Protein AF-A0A8R1ERE2-F1 (afdb_monomer)

Solvent-accessible surface area (backbone atoms only — not comparable to full-atom values): 23673 Å² total; per-residue (Å²): 131,83,77,74,74,75,79,86,77,89,42,70,68,58,56,46,61,74,75,37,61,70,71,61,37,52,50,53,42,33,71,77,63,66,53,89,66,46,75,43,90,68,44,68,70,17,54,46,45,23,59,81,63,73,50,92,80,85,52,68,50,85,86,76,83,86,57,94,90,49,80,86,85,85,71,40,76,39,78,51,84,84,78,84,74,55,63,92,84,54,55,70,64,60,35,27,52,47,33,50,56,53,52,48,54,51,49,52,22,39,40,56,56,55,28,42,36,38,38,41,30,40,39,57,63,52,77,88,56,48,57,73,73,58,60,75,73,63,59,72,66,37,31,39,78,82,78,15,69,67,43,56,55,50,21,53,50,14,43,76,58,58,16,31,39,38,46,26,34,43,26,28,36,71,95,54,85,55,43,41,36,52,30,34,35,37,32,34,33,82,32,44,74,80,49,73,43,45,30,63,43,70,48,80,55,83,60,45,39,44,61,81,66,31,67,61,40,89,71,72,58,64,54,46,82,48,101,82,46,28,37,19,70,43,43,37,61,28,71,81,35,68,66,58,55,48,47,24,44,75,63,58,28,77,43,71,48,65,29,51,80,87,85,79,77,61,71,63,52,49,61,53,56,78,71,53,68,88,60,65,53,65,54,46,59,72,75,51,74,88,64,95,82,72,51,73,69,81,62,48,78,83,58,59,32,73,74,51,49,58,52,45,62,74,73,40,84,72,42,48,48,65,87,80,50,48,92,73,45,62,79,70,48,53,53,70,75,43,49,49,58,51,48,48,61,74,52,59,96,64,86,63,95,44,72,65,57,46,49,55,52,48,53,54,50,57,75,67,59,54,68,67,58,52,52,53,45,58,58,46,41,61,59,52,51,54,51,33,62,75,48,71,62,43,77,69,88,74,85,125

Mean predicted aligned error: 15.81 Å

Organism: Caenorhabditis japonica (NCBI:txid281687)

pLDDT: mean 81.3, std 18.31, range [29.95, 98.88]

InterPro domains:
  IPR003010 Carbon-nitrogen hydrolase [PF00795] (76-265)
  IPR003010 Carbon-nitrogen hydrolase [PS50263] (75-371)
  IPR036526 Carbon-nitrogen hydrolase superfamily [G3DSA:3.60.110.10] (5-297)
  IPR036526 Carbon-nitrogen hydrolase superfamily [SSF56317] (73-266)
  IPR050345 Aliphatic Amidase/Beta-Ureidopropionase [PTHR43674] (64-276)

Foldseek 3Di:
DPDPDPDPDPDDLVVLPVPDDDPRSLVVCCVPVVHDWAWDDFPVVLVVLCVVLVHDDTGTDDDDDDDPVDDDLDAAEEEDDDDFDDPLPDDLVVRQVRLLVSVLSVLVSSLSRVHAEYEYAAQSSHDPCLLVLDCPPVVVQAAALAPGPVLVSVLVSLQVSLHKYWDFHFHQDVVPVRQTFGKIFIAGSNSHTQDIDTAQDQDCDHSRNVVSRHDHDPPQWDWGQYPSFIETEHEAVSVVPVVSVVVNVVNPHPYYHYRYDDDDPCVVVVLVPVQPPDPDPVVCCVPVPPDDDEAEFLVDVVCVDPVNVVNCVRHGPRYQDCVNAPNQFEDLPLCVVPVVVQLCVQCPPDDDPDPVSVVVSSVVSVVPDDPVSVVVSVVCSVVVVVVCVVVVRHDDDDPD

Nearest PDB structures (foldseek):
  8pt4-assembly1_A  TM=9.568E-01  e=7.245E-36  Homo sapiens
  2vhh-assembly1_C  TM=9.890E-01  e=5.461E-34  Drosophila melanogaster
  6ftq-assembly1_A-2  TM=9.397E-01  e=8.002E-30  Homo sapiens
  5h8i-assembly2_I  TM=8.582E-01  e=1.801E-14  Medicago truncatula
  6mg6-assembly2_C  TM=7.887E-01  e=2.437E-13  Helicobacter pylori G27

Secondary structure (DSSP, 8-state):
-PPP-------HHHHHHTT--HHHHHHHHHHHHSSPPEEPPPPHHHHHHHHHTT-----EE---PPPSSS------EEEE-----S-TTS-HHHHHHHHHHHHHHHHHHHHHTT-SEEEEPTTTTS--GGGS---TTGGGG-B-TTTSHHHHHHHHHHHHHT-EEEEEEEEEEGGGTTEEEEEEEEE-TTS-EEEEEE-SS---BTTB-GGGT----SS----EEETTEEEEE--GGGGG-HHHHHHHHHTT-SEEE------SSHHHHHHHHHSSTTTHHHHHHHHSTTS----B----TTTSSHHHHHHHHHH-TTPBPTTTS-TTS----TIIIIIHHHHHHHHTT---SSHHHHHHHHHHHHHT--HHHHHHHHHHHHHHHHHHHHTTTS------

Structure (mmCIF, N/CA/C/O backbone):
data_AF-A0A8R1ERE2-F1
#
_entry.id   AF-A0A8R1ERE2-F1
#
loop_
_atom_site.group_PDB
_atom_site.id
_atom_site.type_symbol
_atom_site.label_atom_id
_atom_site.label_alt_id
_atom_site.label_comp_id
_atom_site.label_asym_id
_atom_site.label_entity_id
_atom_site.label_seq_id
_atom_site.pdbx_PDB_ins_code
_atom_site.Cartn_x
_atom_site.Cartn_y
_atom_site.Cartn_z
_atom_site.occupancy
_atom_site.B_iso_or_equiv
_atom_site.auth_seq_id
_atom_site.auth_comp_id
_atom_site.auth_asym_id
_atom_site.auth_atom_id
_atom_site.pdbx_PDB_model_num
ATOM 1 N N . MET A 1 1 ? 38.239 15.882 5.493 1.00 33.88 1 MET A N 1
ATOM 2 C CA . MET A 1 1 ? 37.168 16.318 6.412 1.00 33.88 1 MET A CA 1
ATOM 3 C C . MET A 1 1 ? 36.183 15.174 6.519 1.00 33.88 1 MET A C 1
ATOM 5 O O . MET A 1 1 ? 35.637 14.786 5.495 1.00 33.88 1 MET A O 1
ATOM 9 N N . ALA A 1 2 ? 36.058 14.568 7.702 1.00 29.95 2 ALA A N 1
ATOM 10 C CA . ALA A 1 2 ? 35.073 13.521 7.942 1.00 29.95 2 ALA A CA 1
ATOM 11 C C . ALA A 1 2 ? 33.684 14.090 7.636 1.00 29.95 2 ALA A C 1
ATOM 13 O O . ALA A 1 2 ? 33.347 15.169 8.129 1.00 29.95 2 ALA A O 1
ATOM 14 N N . ALA A 1 3 ? 32.924 13.412 6.775 1.00 30.67 3 ALA A N 1
ATOM 15 C CA . ALA A 1 3 ? 31.527 13.747 6.560 1.00 30.67 3 ALA A CA 1
ATOM 16 C C . ALA A 1 3 ? 30.843 13.702 7.928 1.00 30.67 3 ALA A C 1
ATOM 18 O O . ALA A 1 3 ? 30.881 12.673 8.604 1.00 30.67 3 ALA A O 1
ATOM 19 N N . ALA A 1 4 ? 30.298 14.837 8.366 1.00 33.94 4 ALA A N 1
ATOM 20 C CA . ALA A 1 4 ? 29.472 14.872 9.557 1.00 33.94 4 ALA A CA 1
ATOM 21 C C . ALA A 1 4 ? 28.388 13.800 9.394 1.00 33.94 4 ALA A C 1
ATOM 23 O O . ALA A 1 4 ? 27.706 13.768 8.367 1.00 33.94 4 ALA A O 1
ATOM 24 N N . SER A 1 5 ? 28.276 12.906 10.381 1.00 36.66 5 SER A N 1
ATOM 25 C CA . SER A 1 5 ? 27.130 12.006 10.498 1.00 36.66 5 SER A CA 1
ATOM 26 C C . SER A 1 5 ? 25.868 12.840 10.275 1.00 36.66 5 SER A C 1
ATOM 28 O O . SER A 1 5 ? 25.748 13.887 10.922 1.00 36.66 5 SER A O 1
ATOM 30 N N . PRO A 1 6 ? 24.942 12.436 9.387 1.00 46.09 6 PRO A N 1
ATOM 31 C CA . PRO A 1 6 ? 23.643 13.085 9.317 1.00 46.09 6 PRO A CA 1
ATOM 32 C C . PRO A 1 6 ? 23.086 13.142 10.740 1.00 46.09 6 PRO A C 1
ATOM 34 O O . PRO A 1 6 ? 23.168 12.146 11.466 1.00 46.09 6 PRO A O 1
ATOM 37 N N . ALA A 1 7 ? 22.596 14.306 11.169 1.00 49.25 7 ALA A N 1
ATOM 38 C CA . ALA A 1 7 ? 21.895 14.399 12.441 1.00 49.25 7 ALA A CA 1
ATOM 39 C C . ALA A 1 7 ? 20.797 13.328 12.443 1.00 49.25 7 ALA A C 1
ATOM 41 O O . ALA A 1 7 ? 20.024 13.237 11.486 1.00 49.25 7 ALA A O 1
ATOM 42 N N . GLN A 1 8 ? 20.794 12.484 13.472 1.00 55.44 8 GLN A N 1
ATOM 43 C CA . GLN A 1 8 ? 19.826 11.411 13.614 1.00 55.44 8 GLN A CA 1
ATOM 44 C C . GLN A 1 8 ? 18.431 12.046 13.699 1.00 55.44 8 GLN A C 1
ATOM 46 O O . GLN A 1 8 ? 18.105 12.745 14.655 1.00 55.44 8 GLN A O 1
ATOM 51 N N . PHE A 1 9 ? 17.655 11.913 12.626 1.00 65.88 9 PHE A N 1
ATOM 52 C CA . PHE A 1 9 ? 16.303 12.444 12.543 1.00 65.88 9 PHE A CA 1
ATOM 53 C C . PHE A 1 9 ? 15.335 11.338 12.953 1.00 65.88 9 PHE A C 1
ATOM 55 O O . PHE A 1 9 ? 14.961 10.502 12.135 1.00 65.88 9 PHE A O 1
ATOM 62 N N . ASP A 1 10 ? 14.937 11.343 14.225 1.00 69.69 10 ASP A N 1
ATOM 63 C CA . ASP A 1 10 ? 14.065 10.319 14.821 1.00 69.69 10 ASP A CA 1
ATOM 64 C C . ASP A 1 10 ? 12.568 10.505 14.474 1.00 69.69 10 ASP A C 1
ATOM 66 O O . ASP A 1 10 ? 11.705 9.816 15.014 1.00 69.69 10 ASP A O 1
ATOM 70 N N . GLY A 1 11 ? 12.241 11.442 13.575 1.00 71.00 11 GLY A N 1
ATOM 71 C CA . GLY A 1 11 ? 10.888 11.692 13.069 1.00 71.00 11 GLY A CA 1
ATOM 72 C C . GLY A 1 11 ? 10.448 13.155 13.165 1.00 71.00 11 GLY A C 1
ATOM 73 O O . GLY A 1 11 ? 10.964 13.934 13.967 1.00 71.00 11 GLY A O 1
ATOM 74 N N . VAL A 1 12 ? 9.464 13.532 12.338 1.00 79.12 12 VAL A N 1
ATOM 75 C CA . VAL A 1 12 ? 8.925 14.906 12.283 1.00 79.12 12 VAL A CA 1
ATOM 76 C C . VAL A 1 12 ? 8.317 15.301 13.626 1.00 79.12 12 VAL A C 1
ATOM 78 O O . VAL A 1 12 ? 8.651 16.359 14.147 1.00 79.12 12 VAL A O 1
ATOM 81 N N . ASP A 1 13 ? 7.484 14.445 14.222 1.00 79.06 13 ASP A N 1
ATOM 82 C CA . ASP A 1 13 ? 6.825 14.757 15.495 1.00 79.06 13 ASP A CA 1
ATOM 83 C C . ASP A 1 13 ? 7.808 14.913 16.654 1.00 79.06 13 ASP A C 1
ATOM 85 O O . ASP A 1 13 ? 7.650 15.832 17.456 1.00 79.06 13 ASP A O 1
ATOM 89 N N . THR A 1 14 ? 8.846 14.074 16.712 1.00 79.69 14 THR A N 1
ATOM 90 C CA . THR A 1 14 ? 9.925 14.180 17.705 1.00 79.69 14 THR A CA 1
ATOM 91 C C . THR A 1 14 ? 10.679 15.499 17.544 1.00 79.69 14 THR A C 1
ATOM 93 O O . THR A 1 14 ? 10.910 16.208 18.521 1.00 79.69 14 THR A O 1
ATOM 96 N N . ALA A 1 15 ? 11.013 15.876 16.306 1.00 79.19 15 ALA A N 1
ATOM 97 C CA . ALA A 1 15 ? 11.710 17.127 16.022 1.00 79.19 15 ALA A CA 1
ATOM 98 C C . ALA A 1 15 ? 10.859 18.367 16.347 1.00 79.19 15 ALA A C 1
ATOM 100 O O . ALA A 1 15 ? 11.388 19.345 16.875 1.00 79.19 15 ALA A O 1
ATOM 101 N N . LEU A 1 16 ? 9.552 18.325 16.060 1.00 77.31 16 LEU A N 1
ATOM 102 C CA . LEU A 1 16 ? 8.617 19.401 16.395 1.00 77.31 16 LEU A CA 1
ATOM 103 C C . LEU A 1 16 ? 8.459 19.544 17.912 1.00 77.31 16 LEU A C 1
ATOM 105 O O . LEU A 1 16 ? 8.615 20.644 18.432 1.00 77.31 16 LEU A O 1
ATOM 109 N N . ALA A 1 17 ? 8.219 18.441 18.624 1.00 80.00 17 ALA A N 1
ATOM 110 C CA . ALA A 1 17 ? 8.040 18.448 20.077 1.00 80.00 17 ALA A CA 1
ATOM 111 C C . ALA A 1 17 ? 9.313 18.848 20.844 1.00 80.00 17 ALA A C 1
ATOM 113 O O . ALA A 1 17 ? 9.225 19.336 21.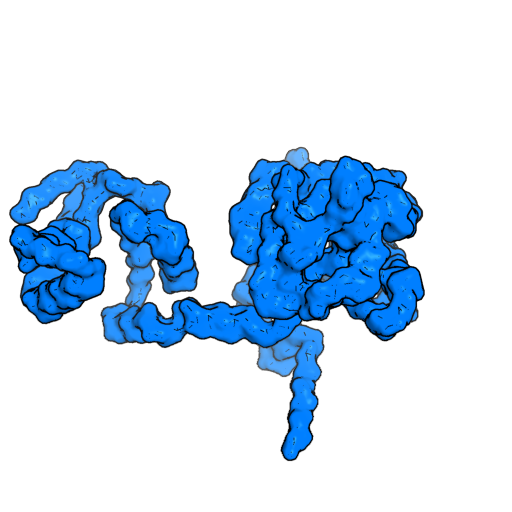962 1.00 80.00 17 ALA A O 1
ATOM 114 N N . ALA A 1 18 ? 10.498 18.677 20.248 1.00 79.50 18 ALA A N 1
ATOM 115 C CA . ALA A 1 18 ? 11.761 19.122 20.836 1.00 79.50 18 ALA A CA 1
ATOM 116 C C . ALA A 1 18 ? 12.021 20.636 20.693 1.00 79.50 18 ALA A C 1
ATOM 118 O O . ALA A 1 18 ? 12.992 21.143 21.260 1.00 79.50 18 ALA A O 1
ATOM 119 N N . LYS A 1 19 ? 11.238 21.349 19.870 1.00 80.25 19 LYS A N 1
ATOM 120 C CA . LYS A 1 19 ? 11.468 22.766 19.530 1.00 80.25 19 LYS A CA 1
ATOM 121 C C . LYS A 1 19 ? 10.275 23.674 19.785 1.00 80.25 19 LYS A C 1
ATOM 123 O O . LYS A 1 19 ? 10.483 24.872 19.937 1.00 80.25 19 LYS A O 1
ATOM 128 N N . LEU A 1 20 ? 9.069 23.120 19.797 1.00 78.62 20 LEU A N 1
ATOM 129 C CA . LEU A 1 20 ? 7.814 23.839 19.962 1.00 78.62 20 LEU A CA 1
ATOM 130 C C . LEU A 1 20 ? 7.046 23.230 21.132 1.00 78.62 20 LEU A C 1
ATOM 132 O O . LEU A 1 20 ? 7.043 22.012 21.306 1.00 78.62 20 LEU A O 1
ATOM 136 N N . GLU A 1 21 ? 6.335 24.064 21.884 1.00 84.69 21 GLU A N 1
ATOM 137 C CA . GLU A 1 21 ? 5.526 23.640 23.027 1.00 84.69 21 GLU A CA 1
ATOM 138 C C . GLU A 1 21 ? 4.183 24.380 23.054 1.00 84.69 21 GLU A C 1
ATOM 140 O O . GLU A 1 21 ? 4.008 25.432 22.431 1.00 84.69 21 GLU A O 1
ATOM 145 N N . GLY A 1 22 ? 3.217 23.818 23.784 1.00 85.50 22 GLY A N 1
ATOM 146 C CA . GLY A 1 22 ? 1.900 24.419 23.993 1.00 85.50 22 GLY A CA 1
ATOM 147 C C . GLY A 1 22 ? 1.189 24.800 22.690 1.00 85.50 22 GLY A C 1
ATOM 148 O O . GLY A 1 22 ? 1.137 24.025 21.737 1.00 85.50 22 GLY A O 1
ATOM 149 N N . VAL A 1 23 ? 0.658 26.026 22.655 1.00 82.50 23 VAL A N 1
ATOM 150 C CA . VAL A 1 23 ? -0.197 26.534 21.567 1.00 82.50 23 VAL A CA 1
ATOM 151 C C . VAL A 1 23 ? 0.505 26.526 20.206 1.00 82.50 23 VAL A C 1
ATOM 153 O O . VAL A 1 23 ? -0.139 26.294 19.186 1.00 82.50 23 VAL A O 1
ATOM 156 N N . GLU A 1 24 ? 1.819 26.760 20.167 1.00 79.38 24 GLU A N 1
ATOM 157 C CA . GLU A 1 24 ? 2.570 26.802 18.909 1.00 79.38 24 GLU A CA 1
ATOM 158 C C . GLU A 1 24 ? 2.706 25.407 18.287 1.00 79.38 24 GLU A C 1
ATOM 160 O O . GLU A 1 24 ? 2.466 25.230 17.090 1.00 79.38 24 GLU A O 1
ATOM 165 N N . LEU A 1 25 ? 3.018 24.397 19.105 1.00 77.44 25 LEU A N 1
ATOM 166 C CA . LEU A 1 25 ? 3.070 23.004 18.659 1.00 77.44 25 LEU A CA 1
ATOM 167 C C . LEU A 1 25 ? 1.696 22.522 18.174 1.00 77.44 25 LEU A C 1
ATOM 169 O O . LEU A 1 25 ? 1.606 21.840 17.149 1.00 77.44 25 LEU A O 1
ATOM 173 N N . ASP A 1 26 ? 0.634 22.893 18.888 1.00 78.69 26 ASP A N 1
ATOM 174 C CA . ASP A 1 26 ? -0.737 22.530 18.532 1.00 78.69 26 ASP A CA 1
ATOM 175 C C . ASP A 1 26 ? -1.162 23.150 17.197 1.00 78.69 26 ASP A C 1
ATOM 177 O O . ASP A 1 26 ? -1.742 22.460 16.354 1.00 78.69 26 ASP A O 1
ATOM 181 N N . GLU A 1 27 ? -0.824 24.419 16.956 1.00 81.06 27 GLU A N 1
ATOM 182 C CA . GLU A 1 27 ? -1.148 25.101 15.702 1.00 81.06 27 GLU A CA 1
ATOM 183 C C . GLU A 1 27 ? -0.360 24.527 14.519 1.00 81.06 27 GLU A C 1
ATOM 185 O O . GLU A 1 27 ? -0.931 24.273 13.455 1.00 81.06 27 GLU A O 1
ATOM 190 N N . VAL A 1 28 ? 0.930 24.224 14.705 1.00 76.88 28 VAL A N 1
ATOM 191 C CA . VAL A 1 28 ? 1.733 23.552 13.672 1.00 76.88 28 VAL A CA 1
ATOM 192 C C . VAL A 1 28 ? 1.156 22.175 13.346 1.00 76.88 28 VAL A C 1
ATOM 194 O O . VAL A 1 28 ? 0.993 21.838 12.172 1.00 76.88 28 VAL A O 1
ATOM 197 N N . ARG A 1 29 ? 0.769 21.390 14.357 1.00 78.00 29 ARG A N 1
ATOM 198 C CA . ARG A 1 29 ? 0.117 20.090 14.146 1.00 78.00 29 ARG A CA 1
ATOM 199 C C . ARG A 1 29 ? -1.235 20.227 13.454 1.00 78.00 29 ARG A C 1
ATOM 201 O O . ARG A 1 29 ? -1.538 19.426 12.572 1.00 78.00 29 ARG A O 1
ATOM 208 N N . ARG A 1 30 ? -2.033 21.243 13.795 1.00 82.56 30 ARG A N 1
ATOM 209 C CA . ARG A 1 30 ? -3.312 21.529 13.129 1.00 82.56 30 ARG A CA 1
ATOM 210 C C . ARG A 1 30 ? -3.112 21.833 11.647 1.00 82.56 30 ARG A C 1
ATOM 212 O O . ARG A 1 30 ? -3.872 21.333 10.825 1.00 82.56 30 ARG A O 1
ATOM 219 N N . VAL A 1 31 ? -2.097 22.618 11.292 1.00 81.12 31 VAL A N 1
ATOM 220 C CA . VAL A 1 31 ? -1.799 22.953 9.891 1.00 81.12 31 VAL A CA 1
ATOM 221 C C . VAL A 1 31 ? -1.251 21.746 9.125 1.00 81.12 31 VAL A C 1
ATOM 223 O O . VAL A 1 31 ? -1.696 21.493 8.008 1.00 81.12 31 VAL A O 1
ATOM 226 N N . LEU A 1 32 ? -0.315 20.989 9.707 1.00 75.56 32 LEU A N 1
ATOM 227 C CA . LEU A 1 32 ? 0.338 19.866 9.021 1.00 75.56 32 LEU A CA 1
ATOM 228 C C . LEU A 1 32 ? -0.548 18.620 8.912 1.00 75.56 32 LEU A C 1
ATOM 230 O O . LEU A 1 32 ? -0.547 17.954 7.880 1.00 75.56 32 LEU A O 1
ATOM 234 N N . TYR A 1 33 ? -1.299 18.299 9.966 1.00 78.94 33 TYR A N 1
ATOM 235 C CA . TYR A 1 33 ? -2.051 17.046 10.080 1.00 78.94 33 TYR A CA 1
ATOM 236 C C . TYR A 1 33 ? -3.574 17.236 10.059 1.00 78.94 33 TYR A C 1
ATOM 238 O O . TYR A 1 33 ? -4.321 16.255 10.027 1.00 78.94 33 TYR A O 1
ATOM 246 N N . GLY A 1 34 ? -4.053 18.482 10.092 1.00 80.69 34 GLY A N 1
ATOM 247 C CA . GLY A 1 34 ? -5.472 18.850 10.088 1.00 80.69 34 GLY A CA 1
ATOM 248 C C . GLY A 1 34 ? -6.130 18.793 11.469 1.00 80.69 34 GLY A C 1
ATOM 249 O O . GLY A 1 34 ? -6.821 19.732 11.867 1.00 80.69 34 GLY A O 1
ATOM 250 N N . ARG A 1 35 ? -5.926 17.701 12.216 1.00 73.81 35 ARG A N 1
ATOM 251 C CA . ARG A 1 35 ? -6.468 17.503 13.571 1.00 73.81 35 ARG A CA 1
ATOM 252 C C . ARG A 1 35 ? -5.536 16.644 14.432 1.00 73.81 35 ARG A C 1
ATOM 254 O O . ARG A 1 35 ? -4.839 15.795 13.880 1.00 73.81 35 ARG A O 1
ATOM 261 N N . PRO A 1 36 ? -5.545 16.804 15.767 1.00 72.88 36 PRO A N 1
ATOM 262 C CA . PRO A 1 36 ? -4.853 15.877 16.653 1.00 72.88 36 PRO A CA 1
ATOM 263 C C . PRO A 1 36 ? -5.495 14.485 16.568 1.00 72.88 36 PRO A C 1
ATOM 265 O O . PRO A 1 36 ? -6.716 14.342 16.679 1.00 72.88 36 PRO A O 1
ATOM 268 N N . TYR A 1 37 ? -4.670 13.457 16.381 1.00 78.81 37 TYR A N 1
ATOM 269 C CA . TYR A 1 37 ? -5.100 12.062 16.444 1.00 78.81 37 TYR A CA 1
ATOM 270 C C . TYR A 1 37 ? -4.914 11.540 17.863 1.00 78.81 37 TYR A C 1
ATOM 272 O O . TYR A 1 37 ? -3.858 11.726 18.467 1.00 78.81 37 TYR A O 1
ATOM 280 N N . LYS A 1 38 ? -5.939 10.883 18.404 1.00 87.25 38 LYS A N 1
ATOM 281 C CA . LYS A 1 38 ? -5.839 10.256 19.724 1.00 87.25 38 LYS A CA 1
ATOM 282 C C . LYS A 1 38 ? -4.980 9.006 19.605 1.00 87.25 38 LYS A C 1
ATOM 284 O O . LYS A 1 38 ? -5.214 8.205 18.700 1.00 87.25 38 LYS A O 1
ATOM 289 N N . SER A 1 39 ? -4.035 8.822 20.518 1.00 90.56 39 SER A N 1
ATOM 290 C CA . SER A 1 39 ? -3.309 7.559 20.631 1.00 90.56 39 SER A CA 1
ATOM 291 C C . SER A 1 39 ? -4.284 6.420 20.923 1.00 90.56 39 SER A C 1
ATOM 293 O O . SER A 1 39 ? -5.242 6.583 21.681 1.00 90.56 39 SER A O 1
ATOM 295 N N . LEU A 1 40 ? -4.049 5.275 20.296 1.00 94.12 40 LEU A N 1
ATOM 296 C CA . LEU A 1 40 ? -4.771 4.043 20.568 1.00 94.12 40 LEU A CA 1
ATOM 297 C C . LEU A 1 40 ? -4.052 3.299 21.693 1.00 94.12 40 LEU A C 1
ATOM 299 O O . LEU A 1 40 ? -2.844 3.097 21.613 1.00 94.12 40 LEU A O 1
ATOM 303 N N . GLU A 1 41 ? -4.792 2.869 22.709 1.00 94.00 41 GLU A N 1
ATOM 304 C CA . GLU A 1 41 ? -4.253 1.975 23.732 1.00 94.00 41 GLU A CA 1
ATOM 305 C C . GLU A 1 41 ? -3.959 0.604 23.111 1.00 94.00 41 GLU A C 1
ATOM 307 O O . GLU A 1 41 ? -4.836 -0.027 22.503 1.00 94.00 41 GLU A O 1
ATOM 312 N N . ILE A 1 42 ? -2.708 0.168 23.232 1.00 95.88 42 ILE A N 1
ATOM 313 C CA . ILE A 1 42 ? -2.224 -1.079 22.650 1.00 95.88 42 ILE A CA 1
ATOM 314 C C . ILE A 1 42 ? -2.182 -2.140 23.756 1.00 95.88 42 ILE A C 1
ATOM 316 O O . ILE A 1 42 ? -1.636 -1.880 24.824 1.00 95.88 42 ILE A O 1
ATOM 320 N N . PRO A 1 43 ? -2.747 -3.343 23.538 1.00 97.38 43 PRO A N 1
ATOM 321 C CA . PRO A 1 43 ? -2.663 -4.418 24.519 1.00 97.38 43 PRO A CA 1
ATOM 322 C C . PRO A 1 43 ? -1.210 -4.758 24.866 1.00 97.38 43 PRO A C 1
ATOM 324 O O . PRO A 1 43 ? -0.387 -4.944 23.969 1.00 97.38 43 PRO A O 1
ATOM 327 N N . THR A 1 44 ? -0.914 -4.954 26.154 1.00 97.19 44 THR A N 1
ATOM 328 C CA . THR A 1 44 ? 0.439 -5.279 26.650 1.00 97.19 44 THR A CA 1
ATOM 329 C C . THR A 1 44 ? 1.037 -6.522 25.984 1.00 97.19 44 THR A C 1
ATOM 331 O O . THR A 1 44 ? 2.249 -6.636 25.826 1.00 97.19 44 THR A O 1
ATOM 334 N N . THR A 1 45 ? 0.196 -7.464 25.550 1.00 97.31 45 THR A N 1
ATOM 335 C CA . THR A 1 45 ? 0.628 -8.634 24.774 1.00 97.31 45 THR A CA 1
ATOM 336 C C . THR A 1 45 ? 1.243 -8.241 23.431 1.00 97.31 45 THR A C 1
ATOM 338 O O . THR A 1 45 ? 2.279 -8.786 23.060 1.00 97.31 45 THR A O 1
ATOM 341 N N . ALA A 1 46 ? 0.650 -7.282 22.719 1.00 97.88 46 ALA A N 1
ATOM 342 C CA . ALA A 1 46 ? 1.166 -6.776 21.452 1.00 97.88 46 ALA A CA 1
ATOM 343 C C . ALA A 1 46 ? 2.417 -5.911 21.653 1.00 97.88 46 ALA A C 1
ATOM 345 O O . ALA A 1 46 ? 3.372 -6.039 20.891 1.00 97.88 46 ALA A O 1
ATOM 346 N N . GLU A 1 47 ? 2.448 -5.091 22.708 1.00 97.44 47 GLU A N 1
ATOM 347 C CA . GLU A 1 47 ? 3.638 -4.310 23.078 1.00 97.44 47 GLU A CA 1
ATOM 348 C C . GLU A 1 47 ? 4.827 -5.219 23.395 1.00 97.44 47 GLU A C 1
ATOM 350 O O . GLU A 1 47 ? 5.945 -4.969 22.940 1.00 97.44 47 GLU A O 1
ATOM 355 N N . LYS A 1 48 ? 4.585 -6.317 24.120 1.00 98.06 48 LYS A N 1
ATOM 356 C CA . LYS A 1 48 ? 5.614 -7.313 24.412 1.00 98.06 48 LYS A CA 1
ATOM 357 C C . LYS A 1 48 ? 6.130 -7.979 23.138 1.00 98.06 48 LYS A C 1
ATOM 359 O O . LYS A 1 48 ? 7.338 -8.051 22.963 1.00 98.06 48 LYS A O 1
ATOM 364 N N . LEU A 1 49 ? 5.246 -8.404 22.230 1.00 98.19 49 LEU A N 1
ATOM 365 C CA . LEU A 1 49 ? 5.654 -8.975 20.938 1.00 98.19 49 LEU A CA 1
ATOM 366 C C . LEU A 1 49 ? 6.501 -7.994 20.115 1.00 98.19 49 LEU A C 1
ATOM 368 O O . LEU A 1 49 ? 7.478 -8.403 19.494 1.00 98.19 49 LEU A O 1
ATOM 372 N N . ALA A 1 50 ? 6.147 -6.708 20.128 1.00 97.75 50 ALA A N 1
ATOM 373 C CA . ALA A 1 50 ? 6.913 -5.665 19.454 1.00 97.75 50 ALA A CA 1
ATOM 374 C C . ALA A 1 50 ? 8.286 -5.427 20.100 1.00 97.75 50 ALA A C 1
ATOM 376 O O . ALA A 1 50 ? 9.286 -5.306 19.393 1.00 97.75 50 ALA A O 1
ATOM 377 N N . THR A 1 51 ? 8.343 -5.431 21.434 1.00 97.50 51 THR A N 1
ATOM 378 C CA . THR A 1 51 ? 9.586 -5.287 22.208 1.00 97.50 51 THR A CA 1
ATOM 379 C C . THR A 1 51 ? 10.522 -6.472 21.980 1.00 97.50 51 THR A C 1
ATOM 381 O O . THR A 1 51 ? 11.667 -6.279 21.581 1.00 97.50 51 THR A O 1
ATOM 384 N N . ASP A 1 52 ? 10.024 -7.697 22.164 1.00 97.44 52 ASP A N 1
ATOM 385 C CA . ASP A 1 52 ? 10.780 -8.938 21.953 1.00 97.44 52 ASP A CA 1
ATOM 386 C C . ASP A 1 52 ? 11.216 -9.073 20.483 1.00 97.44 52 ASP A C 1
ATOM 388 O O . ASP A 1 52 ? 12.276 -9.616 20.171 1.00 97.44 52 ASP A O 1
ATOM 392 N N . GLY A 1 53 ? 10.393 -8.554 19.570 1.00 95.31 53 GLY A N 1
ATOM 393 C CA . GLY A 1 53 ? 10.656 -8.508 18.143 1.00 95.31 53 GLY A CA 1
ATOM 394 C C . GLY A 1 53 ? 11.539 -7.346 17.688 1.00 95.31 53 GLY A C 1
ATOM 395 O O . GLY A 1 53 ? 11.864 -7.308 16.507 1.00 95.31 53 GLY A O 1
ATOM 396 N N . ASP A 1 54 ? 11.946 -6.414 18.551 1.00 96.31 54 ASP A N 1
ATOM 397 C CA . ASP A 1 54 ? 12.729 -5.221 18.188 1.00 96.31 54 ASP A CA 1
ATOM 398 C C . ASP A 1 54 ? 12.105 -4.420 17.024 1.00 96.31 54 ASP A C 1
ATOM 400 O O . ASP A 1 54 ? 12.714 -4.206 15.971 1.00 96.31 54 ASP A O 1
ATOM 404 N N . PHE A 1 55 ? 10.830 -4.045 17.145 1.00 96.25 55 PHE A N 1
ATOM 405 C CA . PHE A 1 55 ? 10.183 -3.116 16.214 1.00 96.25 55 PHE A CA 1
ATOM 406 C C . PHE A 1 55 ? 9.211 -2.168 16.910 1.00 96.25 55 PHE A C 1
ATOM 408 O O . PHE A 1 55 ? 8.634 -2.471 17.949 1.00 96.25 55 PHE A O 1
ATOM 415 N N . GLN A 1 56 ? 9.005 -1.001 16.300 1.00 95.31 56 GLN A N 1
ATOM 416 C CA . GLN A 1 56 ? 8.051 -0.016 16.792 1.00 95.31 56 GLN A CA 1
ATOM 417 C C . GLN A 1 56 ? 6.611 -0.472 16.528 1.00 95.31 56 GLN A C 1
ATOM 419 O O . GLN A 1 56 ? 6.277 -0.904 15.423 1.00 95.31 56 GLN A O 1
ATOM 424 N N . LEU A 1 57 ? 5.748 -0.296 17.528 1.00 96.56 57 LEU A N 1
ATOM 425 C CA . LEU A 1 57 ? 4.307 -0.466 17.414 1.00 96.56 57 LEU A CA 1
ATOM 426 C C . LEU A 1 57 ? 3.622 0.798 17.940 1.00 96.56 57 LEU A C 1
ATOM 428 O O . LEU A 1 57 ? 3.764 1.157 19.104 1.00 96.56 57 LEU A O 1
ATOM 432 N N . VAL A 1 58 ? 2.907 1.492 17.057 1.00 94.25 58 VAL A N 1
ATOM 433 C CA . VAL A 1 58 ? 2.173 2.726 17.366 1.00 94.25 58 VAL A CA 1
ATOM 434 C C . VAL A 1 58 ? 0.763 2.632 16.805 1.00 94.25 58 VAL A C 1
ATOM 436 O O . VAL A 1 58 ? 0.538 2.019 15.762 1.00 94.25 58 VAL A O 1
ATOM 439 N N . GLY A 1 59 ? -0.195 3.237 17.500 1.00 95.00 59 GLY A N 1
ATOM 440 C CA . GLY A 1 59 ? -1.601 3.174 17.134 1.00 95.00 59 GLY A CA 1
ATOM 441 C C . GLY A 1 59 ? -2.286 4.516 17.332 1.00 95.00 59 GLY A C 1
ATOM 442 O O . GLY A 1 59 ? -2.018 5.230 18.298 1.00 95.00 59 GLY A O 1
ATOM 443 N N . TYR A 1 60 ? -3.204 4.834 16.425 1.00 93.81 60 TYR A N 1
ATOM 444 C CA . TYR A 1 60 ? -3.976 6.071 16.440 1.00 93.81 60 TYR A CA 1
ATOM 445 C C . TYR A 1 60 ? -5.446 5.781 16.146 1.00 93.81 60 TYR A C 1
ATOM 447 O O . TYR A 1 60 ? -5.775 4.835 15.429 1.00 93.81 60 TYR A O 1
ATOM 455 N N . HIS A 1 61 ? -6.330 6.615 16.685 1.00 92.06 61 HIS A N 1
ATOM 456 C CA . HIS A 1 61 ? -7.764 6.539 16.456 1.00 92.06 61 HIS A CA 1
ATOM 457 C C . HIS A 1 61 ? -8.238 7.644 15.510 1.00 92.06 61 HIS A C 1
ATOM 459 O O . HIS A 1 61 ? -7.906 8.822 15.673 1.00 92.06 61 HIS A O 1
ATOM 465 N N . VAL A 1 62 ? -9.059 7.255 14.535 1.00 90.12 62 VAL A N 1
ATOM 466 C CA . VAL A 1 62 ? -9.699 8.157 13.577 1.00 90.12 62 VAL A CA 1
ATOM 467 C C . VAL A 1 62 ? -11.203 8.105 13.830 1.00 90.12 62 VAL A C 1
ATOM 469 O O . VAL A 1 62 ? -11.873 7.147 13.460 1.00 90.12 62 VAL A O 1
ATOM 472 N N . ASP A 1 63 ? -11.723 9.144 14.482 1.00 90.00 63 ASP A N 1
ATOM 473 C CA . ASP A 1 63 ? -13.140 9.248 14.838 1.00 90.00 63 ASP A CA 1
ATOM 474 C C . ASP A 1 63 ? -13.998 9.786 13.677 1.00 90.00 63 ASP A C 1
ATOM 476 O O . ASP A 1 63 ? -13.560 10.645 12.892 1.00 90.00 63 ASP A O 1
ATOM 480 N N . ALA A 1 64 ? -15.256 9.337 13.652 1.00 91.31 64 ALA A N 1
ATOM 481 C CA . ALA A 1 64 ? -16.356 9.874 12.853 1.00 91.31 64 ALA A CA 1
ATOM 482 C C . ALA A 1 64 ? -17.516 10.315 13.767 1.00 91.31 64 ALA A C 1
ATOM 484 O O . ALA A 1 64 ? -17.605 9.900 14.925 1.00 91.31 64 ALA A O 1
ATOM 485 N N . GLN A 1 65 ? -18.409 11.171 13.260 1.00 93.88 65 GLN A N 1
ATOM 486 C CA . GLN A 1 65 ? -19.610 11.557 14.006 1.00 93.88 65 GLN A CA 1
ATOM 487 C C . GLN A 1 65 ? -20.554 10.360 14.173 1.00 93.88 65 GLN A C 1
ATOM 489 O O . GLN A 1 65 ? -20.641 9.496 13.302 1.00 93.88 65 GLN A O 1
ATOM 494 N N . LYS A 1 66 ? -21.270 10.311 15.301 1.00 96.31 66 LYS A N 1
ATOM 495 C CA . LYS A 1 66 ? -22.274 9.270 15.545 1.00 96.31 66 LYS A CA 1
ATOM 496 C C . LYS A 1 66 ? -23.456 9.472 14.604 1.00 96.31 66 LYS A C 1
ATOM 498 O O . LYS A 1 66 ? -24.059 10.543 14.597 1.00 96.31 66 LYS A O 1
ATOM 503 N N . GLU A 1 67 ? -23.811 8.432 13.864 1.00 97.31 67 GLU A N 1
ATOM 504 C CA . GLU A 1 67 ? -25.029 8.415 13.062 1.00 97.31 67 GLU A CA 1
ATOM 505 C C . GLU A 1 67 ? -26.212 7.888 13.881 1.00 97.31 67 GLU A C 1
ATOM 507 O O . GLU A 1 67 ? -26.057 7.054 14.771 1.00 97.31 67 GLU A O 1
ATOM 512 N N . GLN A 1 68 ? -27.415 8.370 13.569 1.00 97.69 68 GLN A N 1
ATOM 513 C CA . GLN A 1 68 ? -28.651 7.900 14.205 1.00 97.69 68 GLN A CA 1
ATOM 514 C C . GLN A 1 68 ? -29.162 6.592 13.590 1.00 97.69 68 GLN A C 1
ATOM 516 O O . GLN A 1 68 ? -29.838 5.816 14.257 1.00 97.69 68 GLN A O 1
ATOM 521 N N . THR A 1 69 ? -28.856 6.355 12.312 1.00 97.69 69 THR A N 1
ATOM 522 C CA . THR A 1 69 ? -29.403 5.238 11.528 1.00 97.69 69 THR A CA 1
ATOM 523 C C . THR A 1 69 ? -28.387 4.135 11.249 1.00 97.69 69 THR A C 1
ATOM 525 O O . THR A 1 69 ? -28.767 3.081 10.743 1.00 97.69 69 THR A O 1
ATOM 528 N N . ARG A 1 70 ? -27.105 4.344 11.573 1.00 96.31 70 ARG A N 1
ATOM 529 C CA . ARG A 1 70 ? -26.039 3.355 11.378 1.00 96.31 70 ARG A CA 1
ATOM 530 C C . ARG A 1 70 ? -25.206 3.201 12.638 1.00 96.31 70 ARG A C 1
ATOM 532 O O . ARG A 1 70 ? -24.806 4.180 13.263 1.00 96.31 70 ARG A O 1
ATOM 539 N N . ALA A 1 71 ? -24.919 1.951 12.983 1.00 96.00 71 ALA A N 1
ATOM 540 C CA . ALA A 1 71 ? -23.927 1.635 13.999 1.00 96.00 71 ALA A CA 1
ATOM 541 C C . ALA A 1 71 ? -22.514 2.008 13.502 1.00 96.00 71 ALA A C 1
ATOM 543 O O . ALA A 1 71 ? -22.259 1.961 12.293 1.00 96.00 71 ALA A O 1
ATOM 544 N N . PRO A 1 72 ? -21.576 2.348 14.404 1.00 96.12 72 PRO A N 1
ATOM 545 C CA . PRO A 1 72 ? -20.193 2.594 14.020 1.00 96.12 72 PRO A CA 1
ATOM 546 C C . PRO A 1 72 ? -19.571 1.326 13.425 1.00 96.12 72 PRO A C 1
ATOM 548 O O . PRO A 1 72 ? -19.588 0.261 14.042 1.00 96.12 72 PRO A O 1
ATOM 551 N N . ARG A 1 73 ? -18.978 1.450 12.236 1.00 95.81 73 ARG A N 1
ATOM 552 C CA . ARG A 1 73 ? -18.220 0.371 11.595 1.00 95.81 73 ARG A CA 1
ATOM 553 C C . ARG A 1 73 ? -16.734 0.539 11.900 1.00 95.81 73 ARG A C 1
ATOM 555 O O . ARG A 1 73 ? -15.998 1.136 11.121 1.00 95.81 73 ARG A O 1
ATOM 562 N N . LEU A 1 74 ? -16.320 0.064 13.071 1.00 95.94 74 LEU A N 1
ATOM 563 C CA . LEU A 1 74 ? -14.934 0.163 13.528 1.00 95.94 74 LEU A CA 1
ATOM 564 C C . LEU A 1 74 ? -14.061 -0.875 12.820 1.00 95.94 74 LEU A C 1
ATOM 566 O O . LEU A 1 74 ? -14.397 -2.057 12.791 1.00 95.94 74 LEU A O 1
ATOM 570 N N . VAL A 1 75 ? -12.939 -0.422 12.267 1.00 97.62 75 VAL A N 1
ATOM 571 C CA . VAL A 1 75 ? -11.961 -1.265 11.573 1.00 97.62 75 VAL A CA 1
ATOM 572 C C . VAL A 1 75 ? -10.571 -0.838 12.018 1.00 97.62 75 VAL A C 1
ATOM 574 O O . VAL A 1 75 ? -10.237 0.345 11.958 1.00 97.62 75 VAL A O 1
ATOM 577 N N . ARG A 1 76 ? -9.752 -1.793 12.458 1.00 98.19 76 ARG A N 1
ATOM 578 C CA . ARG A 1 76 ? -8.336 -1.566 12.754 1.00 98.19 76 ARG A CA 1
ATOM 579 C C . ARG A 1 76 ? -7.497 -1.973 11.552 1.00 98.19 76 ARG A C 1
ATOM 581 O O . ARG A 1 76 ? -7.545 -3.119 11.107 1.00 98.19 76 ARG A O 1
ATOM 588 N N . VAL A 1 77 ? -6.723 -1.027 11.036 1.00 98.31 77 VAL A N 1
ATOM 589 C CA . VAL A 1 77 ? -5.806 -1.238 9.914 1.00 98.31 77 VAL A CA 1
ATOM 590 C C . VAL A 1 77 ? -4.378 -1.152 10.432 1.00 98.31 77 VAL A C 1
ATOM 592 O O . VAL A 1 77 ? -4.044 -0.196 11.127 1.00 98.31 77 VAL A O 1
ATOM 595 N N . ALA A 1 78 ? -3.540 -2.125 10.085 1.00 98.56 78 ALA A N 1
ATOM 596 C CA . ALA A 1 78 ? -2.107 -2.076 10.344 1.00 98.56 78 ALA A CA 1
ATOM 597 C C . ALA A 1 78 ? -1.333 -1.910 9.031 1.00 98.56 78 ALA A C 1
ATOM 599 O O . ALA A 1 78 ? -1.650 -2.542 8.023 1.00 98.56 78 ALA A O 1
ATOM 600 N N . ALA A 1 79 ? -0.302 -1.072 9.056 1.00 98.38 79 ALA A N 1
ATOM 601 C CA . ALA A 1 79 ? 0.671 -0.941 7.980 1.00 98.38 79 ALA A CA 1
ATOM 602 C C . ALA A 1 79 ? 2.028 -1.421 8.499 1.00 98.38 79 ALA A C 1
ATOM 604 O O . ALA A 1 79 ? 2.472 -0.974 9.556 1.00 98.38 79 ALA A O 1
ATOM 605 N N . ILE A 1 80 ? 2.665 -2.341 7.777 1.00 98.50 80 ILE A N 1
ATOM 606 C CA . ILE A 1 80 ? 3.956 -2.916 8.163 1.00 98.50 80 ILE A CA 1
ATOM 607 C C . ILE A 1 80 ? 5.041 -2.392 7.227 1.00 98.50 80 ILE A C 1
ATOM 609 O O . ILE A 1 80 ? 4.924 -2.495 6.005 1.00 98.50 80 ILE A O 1
ATOM 613 N N . GLN A 1 81 ? 6.109 -1.870 7.829 1.00 96.75 81 GLN A N 1
ATOM 614 C CA . GLN A 1 81 ? 7.336 -1.464 7.151 1.00 96.75 81 GLN A CA 1
ATOM 615 C C . GLN A 1 81 ? 8.538 -2.183 7.772 1.00 96.75 81 GLN A C 1
ATOM 617 O O . GLN A 1 81 ? 8.631 -2.317 8.995 1.00 96.75 81 GLN A O 1
ATOM 622 N N . ASN A 1 82 ? 9.474 -2.637 6.944 1.00 96.38 82 ASN A N 1
ATOM 623 C CA . ASN A 1 82 ? 10.679 -3.328 7.388 1.00 96.38 82 ASN A CA 1
ATOM 624 C C . ASN A 1 82 ? 11.847 -3.136 6.409 1.00 96.38 82 ASN A C 1
ATOM 626 O O . ASN A 1 82 ? 11.685 -2.745 5.253 1.00 96.38 82 ASN A O 1
ATOM 630 N N . ARG A 1 83 ? 13.052 -3.454 6.887 1.00 94.62 83 ARG A N 1
ATOM 631 C CA . ARG A 1 83 ? 14.252 -3.609 6.050 1.00 94.62 83 ARG A CA 1
ATOM 632 C C . ARG A 1 83 ? 14.410 -5.061 5.596 1.00 94.62 83 ARG A C 1
ATOM 634 O O . ARG A 1 83 ? 13.757 -5.947 6.136 1.00 94.62 83 ARG A O 1
ATOM 641 N N . ILE A 1 84 ? 15.311 -5.322 4.654 1.00 94.62 84 ILE A N 1
ATOM 642 C CA . ILE A 1 84 ? 15.751 -6.695 4.367 1.00 94.62 84 ILE A CA 1
ATOM 643 C C . ILE A 1 84 ? 16.591 -7.251 5.529 1.00 94.62 84 ILE A C 1
ATOM 645 O O . ILE A 1 84 ? 17.224 -6.492 6.266 1.00 94.62 84 ILE A O 1
ATOM 649 N N . HIS A 1 85 ? 16.588 -8.575 5.696 1.00 94.06 85 HIS A N 1
ATOM 650 C CA . HIS A 1 85 ? 17.170 -9.250 6.868 1.00 94.06 85 HIS A CA 1
ATOM 651 C C . HIS A 1 85 ? 18.346 -10.180 6.551 1.00 94.06 85 HIS A C 1
ATOM 653 O O . HIS A 1 85 ? 18.904 -10.793 7.459 1.00 94.06 85 HIS A O 1
ATOM 659 N N . ARG A 1 86 ? 18.745 -10.256 5.281 1.00 96.81 86 ARG A N 1
ATOM 660 C CA . ARG A 1 86 ? 19.919 -10.987 4.796 1.00 96.81 86 ARG A CA 1
ATOM 661 C C . ARG A 1 86 ? 20.669 -10.146 3.757 1.00 96.81 86 ARG A C 1
ATOM 663 O O . ARG A 1 86 ? 20.045 -9.268 3.152 1.00 96.81 86 ARG A O 1
ATOM 670 N N . PRO A 1 87 ? 21.983 -10.367 3.565 1.00 96.62 87 PRO A N 1
ATOM 671 C CA . PRO A 1 87 ? 22.723 -9.791 2.449 1.00 96.62 87 PRO A CA 1
ATOM 672 C C . PRO A 1 87 ? 22.061 -10.114 1.109 1.00 96.62 87 PRO A C 1
ATOM 674 O O . PRO A 1 87 ? 21.534 -11.204 0.906 1.00 96.62 87 PRO A O 1
ATOM 677 N N . THR A 1 88 ? 22.154 -9.183 0.162 1.00 95.75 88 THR A N 1
ATOM 678 C CA . THR A 1 88 ? 21.613 -9.355 -1.196 1.00 95.75 88 THR A CA 1
ATOM 679 C C . THR A 1 88 ? 22.340 -10.438 -2.005 1.00 95.75 88 THR A C 1
ATOM 681 O O . THR A 1 88 ? 21.888 -10.783 -3.092 1.00 95.75 88 THR A O 1
ATOM 684 N N . THR A 1 89 ? 23.457 -10.957 -1.485 1.00 95.00 89 THR A N 1
ATOM 685 C CA . THR A 1 89 ? 24.270 -12.044 -2.049 1.00 95.00 89 THR A CA 1
ATOM 686 C C . THR A 1 89 ? 23.855 -13.442 -1.583 1.00 95.00 89 THR A C 1
ATOM 688 O O . THR A 1 89 ? 24.340 -14.415 -2.153 1.00 95.00 89 THR A O 1
ATOM 691 N N . ASP A 1 90 ? 23.012 -13.557 -0.550 1.00 97.56 90 ASP A N 1
ATOM 692 C CA . ASP A 1 90 ? 22.482 -14.852 -0.092 1.00 97.56 90 ASP A CA 1
ATOM 693 C C . ASP A 1 90 ? 21.505 -15.423 -1.137 1.00 97.56 90 ASP A C 1
ATOM 695 O O . ASP A 1 90 ? 21.060 -14.710 -2.044 1.00 97.56 90 ASP A O 1
ATOM 699 N N . SER A 1 91 ? 21.125 -16.698 -1.029 1.00 97.94 91 SER A N 1
ATOM 700 C CA . SER A 1 91 ? 20.157 -17.267 -1.975 1.00 97.94 91 SER A CA 1
ATOM 701 C C . SER A 1 91 ? 18.784 -16.585 -1.872 1.00 97.94 91 SER A C 1
ATOM 703 O O . SER A 1 91 ? 18.377 -16.111 -0.809 1.00 97.94 91 SER A O 1
ATOM 705 N N . VAL A 1 92 ? 18.030 -16.567 -2.977 1.00 97.38 92 VAL A N 1
ATOM 706 C CA . VAL A 1 92 ? 16.670 -15.992 -3.032 1.00 97.38 92 VAL A CA 1
ATOM 707 C C . VAL A 1 92 ? 15.762 -16.570 -1.943 1.00 97.38 92 VAL A C 1
ATOM 709 O O . VAL A 1 92 ? 15.022 -15.835 -1.289 1.00 97.38 92 VAL A O 1
ATOM 712 N N . VAL A 1 93 ? 15.861 -17.881 -1.708 1.00 98.06 93 VAL A N 1
ATOM 713 C CA . VAL A 1 93 ? 15.076 -18.597 -0.695 1.00 98.06 93 VAL A CA 1
ATOM 714 C C . VAL A 1 93 ? 15.435 -18.132 0.715 1.00 98.06 93 VAL A C 1
ATOM 716 O O . VAL A 1 93 ? 14.541 -17.773 1.474 1.00 98.06 93 VAL A O 1
ATOM 719 N N . GLU A 1 94 ? 16.723 -18.066 1.058 1.00 98.25 94 GLU A N 1
ATOM 720 C CA . GLU A 1 94 ? 17.164 -17.614 2.386 1.00 98.25 94 GLU A CA 1
ATOM 721 C C . GLU A 1 94 ? 16.775 -16.157 2.655 1.00 98.25 94 GLU A C 1
ATOM 723 O O . GLU A 1 94 ? 16.349 -15.821 3.764 1.00 98.25 94 GLU A O 1
ATOM 728 N N . GLN A 1 95 ? 16.885 -15.291 1.641 1.00 98.50 95 GLN A N 1
ATOM 729 C CA . GLN A 1 95 ? 16.462 -13.896 1.742 1.00 98.50 95 GLN A CA 1
ATOM 730 C C . GLN A 1 95 ? 14.952 -13.790 1.992 1.00 98.50 95 GLN A C 1
ATOM 732 O O . GLN A 1 95 ? 14.538 -13.127 2.947 1.00 98.50 95 GLN A O 1
ATOM 737 N N . ARG A 1 96 ? 14.130 -14.465 1.177 1.00 98.25 96 ARG A N 1
ATOM 738 C CA . ARG A 1 96 ? 12.667 -14.468 1.318 1.00 98.25 96 ARG A CA 1
ATOM 739 C C . ARG A 1 96 ? 12.237 -15.017 2.675 1.00 98.25 96 ARG A C 1
ATOM 741 O O . ARG A 1 96 ? 11.438 -14.380 3.358 1.00 98.25 96 ARG A O 1
ATOM 748 N N . ASP A 1 97 ? 12.767 -16.167 3.079 1.00 98.50 97 ASP A N 1
ATOM 749 C CA . ASP A 1 97 ? 12.344 -16.856 4.300 1.00 98.50 97 ASP A CA 1
ATOM 750 C C . ASP A 1 97 ? 12.709 -16.043 5.556 1.00 98.50 97 ASP A C 1
ATOM 752 O O . ASP A 1 97 ? 11.920 -15.962 6.501 1.00 98.50 97 ASP A O 1
ATOM 756 N N . ALA A 1 98 ? 13.850 -15.342 5.548 1.00 98.50 98 ALA A N 1
ATOM 757 C CA . ALA A 1 98 ? 14.211 -14.413 6.620 1.00 98.50 98 ALA A CA 1
ATOM 758 C C . ALA A 1 98 ? 13.236 -13.225 6.723 1.00 98.50 98 ALA A C 1
ATOM 760 O O . ALA A 1 98 ? 12.885 -12.792 7.825 1.00 98.50 98 ALA A O 1
ATOM 761 N N . ILE A 1 99 ? 12.771 -12.700 5.586 1.00 98.50 99 ILE A N 1
ATOM 762 C CA . ILE A 1 99 ? 11.754 -11.643 5.555 1.00 98.50 99 ILE A CA 1
ATOM 763 C C . ILE A 1 99 ? 10.397 -12.198 6.019 1.00 98.50 99 ILE A C 1
ATOM 765 O O . ILE A 1 99 ? 9.738 -11.552 6.833 1.00 98.50 99 ILE A O 1
ATOM 769 N N . HIS A 1 100 ? 9.988 -13.395 5.577 1.00 98.69 100 HIS A N 1
ATOM 770 C CA . HIS A 1 100 ? 8.759 -14.059 6.042 1.00 98.69 100 HIS A CA 1
ATOM 771 C C . HIS A 1 100 ? 8.753 -14.213 7.562 1.00 98.69 100 HIS A C 1
ATOM 773 O O . HIS A 1 100 ? 7.769 -13.850 8.200 1.00 98.69 100 HIS A O 1
ATOM 779 N N . GLN A 1 101 ? 9.857 -14.676 8.157 1.00 98.31 101 GLN A N 1
ATOM 780 C CA . GLN A 1 101 ? 9.975 -14.805 9.610 1.00 98.31 101 GLN A CA 1
ATOM 781 C C . GLN A 1 101 ? 9.793 -13.454 10.313 1.00 98.31 101 GLN A C 1
ATOM 783 O O . GLN A 1 101 ? 9.027 -13.353 11.274 1.00 98.31 101 GLN A O 1
ATOM 788 N N . ARG A 1 102 ? 10.458 -12.400 9.819 1.00 98.19 102 ARG A N 1
ATOM 789 C CA . ARG A 1 102 ? 10.331 -11.057 10.395 1.00 98.19 102 ARG A CA 1
ATOM 790 C C . ARG A 1 102 ? 8.902 -10.534 10.309 1.00 98.19 102 ARG A C 1
ATOM 792 O O . ARG A 1 102 ? 8.334 -10.111 11.314 1.00 98.19 102 ARG A O 1
ATOM 799 N N . VAL A 1 103 ? 8.357 -10.498 9.099 1.00 98.56 103 VAL A N 1
ATOM 800 C CA . VAL A 1 103 ? 7.048 -9.901 8.829 1.00 98.56 103 VAL A CA 1
ATOM 801 C C . VAL A 1 103 ? 5.947 -10.730 9.482 1.00 98.56 103 VAL A C 1
ATOM 803 O O . VAL A 1 103 ? 4.986 -10.159 9.981 1.00 98.56 103 VAL A O 1
ATOM 806 N N . GLY A 1 104 ? 6.121 -12.050 9.588 1.00 98.69 104 GLY A N 1
ATOM 807 C CA . GLY A 1 104 ? 5.260 -12.925 10.378 1.00 98.69 104 GLY A CA 1
ATOM 808 C C . GLY A 1 104 ? 5.142 -12.471 11.831 1.00 98.69 104 GLY A C 1
ATOM 809 O O . GLY A 1 104 ? 4.029 -12.278 12.309 1.00 98.69 104 GLY A O 1
ATOM 810 N N . ALA A 1 105 ? 6.263 -12.201 12.508 1.00 98.56 105 ALA A N 1
ATOM 811 C CA . ALA A 1 105 ? 6.246 -11.693 13.884 1.00 98.56 105 ALA A CA 1
ATOM 812 C C . ALA A 1 105 ? 5.548 -10.321 14.003 1.00 98.56 105 ALA A C 1
ATOM 814 O O . ALA A 1 105 ? 4.795 -10.079 14.947 1.00 98.56 105 ALA A O 1
ATOM 815 N N . MET A 1 106 ? 5.738 -9.433 13.020 1.00 98.81 106 MET A N 1
ATOM 816 C CA . MET A 1 106 ? 5.043 -8.138 12.968 1.00 98.81 106 MET A CA 1
ATOM 817 C C . MET A 1 106 ? 3.532 -8.294 12.741 1.00 98.81 106 MET A C 1
ATOM 819 O O . MET A 1 106 ? 2.742 -7.584 13.360 1.00 98.81 106 MET A O 1
ATOM 823 N N . ILE A 1 107 ? 3.119 -9.241 11.892 1.00 98.81 107 ILE A N 1
ATOM 824 C CA . ILE A 1 107 ? 1.710 -9.596 11.673 1.00 98.81 107 ILE A CA 1
ATOM 825 C C . ILE A 1 107 ? 1.092 -10.135 12.966 1.00 98.81 107 ILE A C 1
ATOM 827 O O . ILE A 1 107 ? -0.016 -9.732 13.312 1.00 98.81 107 ILE A O 1
ATOM 831 N N . GLU A 1 108 ? 1.799 -10.995 13.703 1.00 98.62 108 GLU A N 1
ATOM 832 C CA . GLU A 1 108 ? 1.322 -11.520 14.986 1.00 98.62 108 GLU A CA 1
ATOM 833 C C . GLU A 1 108 ? 1.124 -10.405 16.021 1.00 98.62 108 GLU A C 1
ATOM 835 O O . GLU A 1 108 ? 0.086 -10.365 16.685 1.00 98.62 108 GLU A O 1
ATOM 840 N N . ALA A 1 109 ? 2.058 -9.453 16.114 1.00 98.69 109 ALA A N 1
ATOM 841 C CA . ALA A 1 109 ? 1.911 -8.288 16.986 1.00 98.69 109 ALA A CA 1
ATOM 842 C C . ALA A 1 109 ? 0.740 -7.385 16.560 1.00 98.69 109 ALA A C 1
ATOM 844 O O . ALA A 1 109 ? -0.054 -6.962 17.401 1.00 98.69 109 ALA A O 1
ATOM 845 N N . ALA A 1 110 ? 0.578 -7.129 15.259 1.00 98.62 110 ALA A N 1
ATOM 846 C CA . ALA A 1 110 ? -0.541 -6.348 14.733 1.00 98.62 110 ALA A CA 1
ATOM 847 C C . ALA A 1 110 ? -1.896 -7.028 15.001 1.00 98.62 110 ALA A C 1
ATOM 849 O O . ALA A 1 110 ? -2.855 -6.368 15.408 1.00 98.62 110 ALA A O 1
ATOM 850 N N . ALA A 1 111 ? -1.974 -8.349 14.831 1.00 98.44 111 ALA A N 1
ATOM 851 C CA . ALA A 1 111 ? -3.155 -9.137 15.164 1.00 98.44 111 ALA A CA 1
ATOM 852 C C . ALA A 1 111 ? -3.450 -9.110 16.672 1.00 98.44 111 ALA A C 1
ATOM 854 O O . ALA A 1 111 ? -4.599 -8.917 17.065 1.00 98.44 111 ALA A O 1
ATOM 855 N N . ALA A 1 112 ? -2.426 -9.217 17.527 1.00 98.31 112 ALA A N 1
ATOM 856 C CA . ALA A 1 112 ? -2.569 -9.061 18.976 1.00 98.31 112 ALA A CA 1
ATOM 857 C C . ALA A 1 112 ? -3.035 -7.645 19.371 1.00 98.31 112 ALA A C 1
ATOM 859 O O . ALA A 1 112 ? -3.760 -7.485 20.351 1.00 98.31 112 ALA A O 1
ATOM 860 N N . ALA A 1 113 ? -2.689 -6.626 18.577 1.00 98.19 113 ALA A N 1
ATOM 861 C CA . ALA A 1 113 ? -3.218 -5.268 18.697 1.00 98.19 113 ALA A CA 1
ATOM 862 C C . ALA A 1 113 ? -4.635 -5.106 18.101 1.00 98.19 113 ALA A C 1
ATOM 864 O O . ALA A 1 113 ? -5.180 -4.000 18.074 1.00 98.19 113 ALA A O 1
ATOM 865 N N . GLY A 1 114 ? -5.261 -6.190 17.639 1.00 98.06 114 GLY A N 1
ATOM 866 C CA . GLY A 1 114 ? -6.629 -6.220 17.127 1.00 98.06 114 GLY A CA 1
ATOM 867 C C . GLY A 1 114 ? -6.784 -5.766 15.676 1.00 98.06 114 GLY A C 1
ATOM 868 O O . GLY A 1 114 ? -7.890 -5.389 15.294 1.00 98.06 114 GLY A O 1
ATOM 869 N N . ALA A 1 115 ? -5.713 -5.746 14.875 1.00 98.38 115 ALA A N 1
ATOM 870 C CA . ALA A 1 115 ? -5.806 -5.423 13.452 1.00 98.38 115 ALA A CA 1
ATOM 871 C C . ALA A 1 115 ? -6.780 -6.367 12.728 1.00 98.38 115 ALA A C 1
ATOM 873 O O . ALA A 1 115 ? -6.777 -7.571 12.953 1.00 98.38 115 ALA A O 1
ATOM 874 N N . ASN A 1 116 ? -7.599 -5.813 11.837 1.00 98.62 116 ASN A N 1
ATOM 875 C CA . ASN A 1 116 ? -8.514 -6.556 10.970 1.00 98.62 116 ASN A CA 1
ATOM 876 C C . ASN A 1 116 ? -7.978 -6.662 9.539 1.00 98.62 116 ASN A C 1
ATOM 878 O O . ASN A 1 116 ? -8.228 -7.642 8.840 1.00 98.62 116 ASN A O 1
ATOM 882 N N . VAL A 1 117 ? -7.257 -5.630 9.097 1.00 98.75 117 VAL A N 1
ATOM 883 C CA . VAL A 1 117 ? -6.665 -5.536 7.761 1.00 98.75 117 VAL A CA 1
ATOM 884 C C . VAL A 1 117 ? -5.203 -5.133 7.903 1.00 98.75 117 VAL A C 1
ATOM 886 O O . VAL A 1 117 ? -4.903 -4.154 8.584 1.00 98.75 117 VAL A O 1
ATOM 889 N N . ILE A 1 118 ? -4.301 -5.856 7.247 1.00 98.88 118 ILE A N 1
ATOM 890 C CA . ILE A 1 118 ? -2.864 -5.577 7.251 1.00 98.88 118 ILE A CA 1
ATOM 891 C C . ILE A 1 118 ? -2.386 -5.281 5.830 1.00 98.88 118 ILE A C 1
ATOM 893 O O . ILE A 1 118 ? -2.633 -6.063 4.914 1.00 98.88 118 ILE A O 1
ATOM 897 N N . GLY A 1 119 ? -1.681 -4.164 5.651 1.00 98.75 119 GLY A N 1
ATOM 898 C CA . GLY A 1 119 ? -0.985 -3.817 4.413 1.00 98.75 119 GLY A CA 1
ATOM 899 C C . GLY A 1 119 ? 0.528 -3.928 4.561 1.00 98.75 119 GLY A C 1
ATOM 900 O O . GLY A 1 119 ? 1.102 -3.363 5.492 1.00 98.75 119 GLY A O 1
ATOM 901 N N . LEU A 1 120 ? 1.168 -4.636 3.631 1.00 98.81 120 LEU A N 1
ATOM 902 C CA . LEU A 1 120 ? 2.626 -4.766 3.548 1.00 98.81 120 LEU A CA 1
ATOM 903 C C . LEU A 1 120 ? 3.212 -3.760 2.543 1.00 98.81 120 LEU A C 1
ATOM 905 O O . LEU A 1 120 ? 2.495 -3.252 1.678 1.00 98.81 120 LEU A O 1
ATOM 909 N N . GLN A 1 121 ? 4.511 -3.466 2.650 1.00 98.19 121 GLN A N 1
ATOM 910 C CA . GLN A 1 121 ? 5.212 -2.574 1.717 1.00 98.19 121 GLN A CA 1
ATOM 911 C C . GLN A 1 121 ? 5.345 -3.168 0.301 1.00 98.19 121 GLN A C 1
ATOM 913 O O . GLN A 1 121 ? 5.082 -4.347 0.067 1.00 98.19 121 GLN A O 1
ATOM 918 N N . GLU A 1 122 ? 5.734 -2.338 -0.670 1.00 98.06 122 GLU A N 1
ATOM 919 C CA . GLU A 1 122 ? 5.927 -2.792 -2.052 1.00 98.06 122 GLU A CA 1
ATOM 920 C C . GLU A 1 122 ? 7.053 -3.828 -2.149 1.00 98.06 122 GLU A C 1
ATOM 922 O O . GLU A 1 122 ? 8.116 -3.618 -1.567 1.00 98.06 122 GLU A O 1
ATOM 927 N N . ALA A 1 123 ? 6.822 -4.905 -2.913 1.00 97.00 123 ALA A N 1
ATOM 928 C CA . ALA A 1 123 ? 7.797 -5.967 -3.167 1.00 97.00 123 ALA A CA 1
ATOM 929 C C . ALA A 1 123 ? 8.469 -6.473 -1.875 1.00 97.00 123 ALA A C 1
ATOM 931 O O . ALA A 1 123 ? 9.680 -6.674 -1.824 1.00 97.00 123 ALA A O 1
ATOM 932 N N . TRP A 1 124 ? 7.680 -6.643 -0.808 1.00 98.25 124 TRP A N 1
ATOM 933 C CA . TRP A 1 124 ? 8.198 -6.827 0.552 1.00 98.25 124 TRP A CA 1
ATOM 934 C C . TRP A 1 124 ? 9.071 -8.075 0.725 1.00 98.25 124 TRP A C 1
ATOM 936 O O . TRP A 1 124 ? 9.877 -8.117 1.649 1.00 98.25 124 TRP A O 1
ATOM 946 N N . THR A 1 125 ? 8.924 -9.072 -0.151 1.00 97.69 125 THR A N 1
ATOM 947 C CA . THR A 1 125 ? 9.639 -10.356 -0.125 1.00 97.69 125 THR A CA 1
ATOM 948 C C . THR A 1 125 ? 11.044 -10.314 -0.716 1.00 97.69 125 THR A C 1
ATOM 950 O O . THR A 1 125 ? 11.734 -11.332 -0.687 1.00 97.69 125 THR A O 1
ATOM 953 N N . MET A 1 126 ? 11.477 -9.175 -1.261 1.00 96.69 126 MET A N 1
ATOM 954 C CA . MET A 1 126 ? 12.746 -9.063 -1.974 1.00 96.69 126 MET A CA 1
ATOM 955 C C . MET A 1 126 ? 13.470 -7.745 -1.672 1.00 96.69 126 MET A C 1
ATOM 957 O O . MET A 1 126 ? 12.840 -6.747 -1.313 1.00 96.69 126 MET A O 1
ATOM 961 N N . PRO A 1 127 ? 14.799 -7.685 -1.857 1.00 93.75 127 PRO A N 1
ATOM 962 C CA . PRO A 1 127 ? 15.483 -6.410 -2.014 1.00 93.75 127 PRO A CA 1
ATOM 963 C C . PRO A 1 127 ? 14.897 -5.643 -3.197 1.00 93.75 127 PRO A C 1
ATOM 965 O O . PRO A 1 127 ? 14.571 -6.228 -4.232 1.00 93.75 127 PRO A O 1
ATOM 968 N N . PHE A 1 128 ? 14.819 -4.317 -3.086 1.00 87.94 128 PHE A N 1
ATOM 969 C CA . PHE A 1 128 ? 14.375 -3.480 -4.196 1.00 87.94 128 PHE A CA 1
ATOM 970 C C . PHE A 1 128 ? 15.492 -3.347 -5.247 1.00 87.94 128 PHE A C 1
ATOM 972 O O . PHE A 1 128 ? 16.180 -2.334 -5.340 1.00 87.94 128 PHE A O 1
ATOM 979 N N . ALA A 1 129 ? 15.707 -4.422 -6.005 1.00 80.88 129 ALA A N 1
ATOM 980 C CA . ALA A 1 129 ? 16.855 -4.609 -6.886 1.00 80.88 129 ALA A CA 1
ATOM 981 C C . ALA A 1 129 ? 16.668 -4.032 -8.297 1.00 80.88 129 ALA A C 1
ATOM 983 O O . ALA A 1 129 ? 17.574 -4.131 -9.124 1.00 80.88 129 ALA A O 1
ATOM 984 N N . PHE A 1 130 ? 15.526 -3.403 -8.597 1.00 76.50 130 PHE A N 1
ATOM 985 C CA . PHE A 1 130 ? 15.221 -2.887 -9.940 1.00 76.50 130 PHE A CA 1
ATOM 986 C C . PHE A 1 130 ? 16.190 -1.790 -10.421 1.00 76.50 130 PHE A C 1
ATOM 988 O O . PHE A 1 130 ? 16.258 -1.509 -11.618 1.00 76.50 130 PHE A O 1
ATOM 995 N N . CYS A 1 131 ? 16.980 -1.209 -9.514 1.00 70.19 131 CYS A N 1
ATOM 996 C CA . CYS A 1 131 ? 18.077 -0.301 -9.841 1.00 70.19 131 CYS A CA 1
ATOM 997 C C . CYS A 1 131 ? 19.251 -0.979 -10.562 1.00 70.19 131 CYS A C 1
ATOM 999 O O . CYS A 1 131 ? 19.941 -0.319 -11.335 1.00 70.19 131 CYS A O 1
ATOM 1001 N N . THR A 1 132 ? 19.448 -2.286 -10.371 1.00 70.94 132 THR A N 1
ATOM 1002 C CA . THR A 1 132 ? 20.548 -3.048 -10.988 1.00 70.94 132 THR A CA 1
ATOM 1003 C C . THR A 1 132 ? 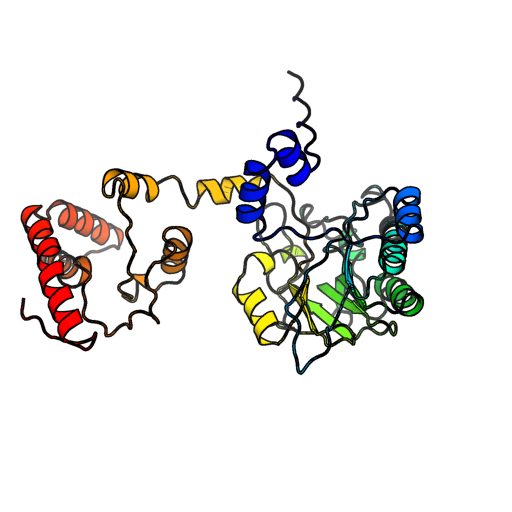20.346 -3.266 -12.487 1.00 70.94 132 THR A C 1
ATOM 1005 O O . THR A 1 132 ? 21.318 -3.353 -13.230 1.00 70.94 132 THR A O 1
ATOM 1008 N N . ARG A 1 133 ? 19.083 -3.335 -12.943 1.00 76.62 133 ARG A N 1
ATOM 1009 C CA . ARG A 1 133 ? 18.670 -3.739 -14.304 1.00 76.62 133 ARG A CA 1
ATOM 1010 C C . ARG A 1 133 ? 19.042 -5.180 -14.678 1.00 76.62 133 ARG A C 1
ATOM 1012 O O . ARG A 1 133 ? 18.784 -5.606 -15.803 1.00 76.62 133 ARG A O 1
ATOM 1019 N N . GLU A 1 134 ? 19.613 -5.943 -13.752 1.00 80.62 134 GLU A N 1
ATOM 1020 C CA . GLU A 1 134 ? 19.957 -7.347 -13.949 1.00 80.62 134 GLU A CA 1
ATOM 1021 C C . GLU A 1 134 ? 18.700 -8.213 -13.869 1.00 80.62 134 GLU A C 1
ATOM 1023 O O . GLU A 1 134 ? 17.816 -7.979 -13.046 1.00 80.62 134 GLU A O 1
ATOM 1028 N N . ARG A 1 135 ? 18.589 -9.238 -14.718 1.00 87.38 135 ARG A N 1
ATOM 1029 C CA . ARG A 1 135 ? 17.440 -10.156 -14.657 1.00 87.38 135 ARG A CA 1
ATOM 1030 C C . ARG A 1 135 ? 17.615 -11.240 -13.602 1.00 87.38 135 ARG A C 1
ATOM 1032 O O . ARG A 1 135 ? 16.680 -11.502 -12.852 1.00 87.38 135 ARG A O 1
ATOM 1039 N N . LEU A 1 136 ? 18.780 -11.876 -13.549 1.00 89.31 136 LEU A N 1
ATOM 1040 C CA . LEU A 1 136 ? 19.086 -12.919 -12.570 1.00 89.31 136 LEU A CA 1
ATOM 1041 C C . LEU A 1 136 ? 20.004 -12.360 -11.475 1.00 89.31 136 LEU A C 1
ATOM 1043 O O . LEU A 1 136 ? 20.850 -11.527 -11.795 1.00 89.31 136 LEU A O 1
ATOM 1047 N N . PRO A 1 137 ? 19.845 -12.801 -10.215 1.00 92.12 137 PRO A N 1
ATOM 1048 C CA . PRO A 1 137 ? 18.832 -13.751 -9.727 1.00 92.12 137 PRO A CA 1
ATOM 1049 C C . PRO A 1 137 ? 17.465 -13.094 -9.430 1.00 92.12 137 PRO A C 1
ATOM 1051 O O . PRO A 1 137 ? 16.534 -13.756 -8.989 1.00 92.12 137 PRO A O 1
ATOM 1054 N N . TRP A 1 138 ? 17.300 -11.788 -9.666 1.00 92.94 138 TRP A N 1
ATOM 1055 C CA . TRP A 1 138 ? 16.146 -11.011 -9.180 1.00 92.94 138 TRP A CA 1
ATOM 1056 C C . TRP A 1 138 ? 14.776 -11.487 -9.674 1.00 92.94 138 TRP A C 1
ATOM 1058 O O . TRP A 1 138 ? 13.797 -11.418 -8.938 1.00 92.94 138 TRP A O 1
ATOM 1068 N N . THR A 1 139 ? 14.689 -11.998 -10.900 1.00 94.81 139 THR A N 1
ATOM 1069 C CA . THR A 1 139 ? 13.444 -12.558 -11.451 1.00 94.81 139 THR A CA 1
ATOM 1070 C C . THR A 1 139 ? 13.059 -13.910 -10.839 1.00 94.81 139 THR A C 1
ATOM 1072 O O . THR A 1 139 ? 11.910 -14.323 -10.986 1.00 94.81 139 THR A O 1
ATOM 1075 N N . GLU A 1 140 ? 13.952 -14.580 -10.103 1.00 96.88 140 GLU A N 1
ATOM 1076 C CA . GLU A 1 140 ? 13.622 -15.791 -9.332 1.00 96.88 140 GLU A CA 1
ATOM 1077 C C . GLU A 1 140 ? 12.793 -15.479 -8.076 1.00 96.88 140 GLU A C 1
ATOM 1079 O O . GLU A 1 140 ? 12.125 -16.366 -7.555 1.00 96.88 140 GLU A O 1
ATOM 1084 N N . PHE A 1 141 ? 12.751 -14.216 -7.624 1.00 97.75 141 PHE A N 1
ATOM 1085 C CA . PHE A 1 141 ? 11.805 -13.774 -6.589 1.00 97.75 141 PHE A CA 1
ATOM 1086 C C . PHE A 1 141 ? 10.353 -13.706 -7.090 1.00 97.75 141 PHE A C 1
ATOM 1088 O O . PHE A 1 141 ? 9.448 -13.496 -6.285 1.00 97.75 141 PHE A O 1
ATOM 1095 N N . ALA A 1 142 ? 10.115 -13.814 -8.404 1.00 98.00 142 ALA A N 1
ATOM 1096 C CA . ALA A 1 142 ? 8.769 -13.758 -8.957 1.00 98.00 142 ALA A CA 1
ATOM 1097 C C . ALA A 1 142 ? 8.004 -15.054 -8.650 1.00 98.00 142 ALA A C 1
ATOM 1099 O O . ALA A 1 142 ? 8.438 -16.140 -9.035 1.00 98.00 142 ALA A O 1
ATOM 1100 N N . GLU A 1 143 ? 6.849 -14.930 -8.001 1.00 98.19 143 GLU A N 1
ATOM 1101 C CA . GLU A 1 143 ? 6.044 -16.059 -7.524 1.00 98.19 143 GLU A CA 1
ATOM 1102 C C . GLU A 1 143 ? 4.628 -16.037 -8.120 1.00 98.19 143 GLU A C 1
ATOM 1104 O O . GLU A 1 143 ? 4.099 -14.981 -8.474 1.00 98.19 143 GLU A O 1
ATOM 1109 N N . SER A 1 144 ? 3.972 -17.198 -8.188 1.00 98.19 144 SER A N 1
ATOM 1110 C CA . SER A 1 144 ? 2.537 -17.268 -8.485 1.00 98.19 144 SER A CA 1
ATOM 1111 C C . SER A 1 144 ? 1.721 -16.622 -7.362 1.00 98.19 144 SER A C 1
ATOM 1113 O O . SER A 1 144 ? 1.924 -16.896 -6.178 1.00 98.19 144 SER A O 1
ATOM 1115 N N . VAL A 1 145 ? 0.724 -15.815 -7.722 1.00 98.12 145 VAL A N 1
ATOM 1116 C CA . VAL A 1 145 ? -0.183 -15.188 -6.744 1.00 98.12 145 VAL A CA 1
ATOM 1117 C C . VAL A 1 145 ? -1.073 -16.192 -6.011 1.00 98.12 145 VAL A C 1
ATOM 1119 O O . VAL A 1 145 ? -1.547 -15.875 -4.921 1.00 98.12 145 VAL A O 1
ATOM 1122 N N . TYR A 1 146 ? -1.312 -17.378 -6.582 1.00 96.25 146 TYR A N 1
ATOM 1123 C CA . TYR A 1 146 ? -2.221 -18.386 -6.025 1.00 96.25 146 TYR A CA 1
ATOM 1124 C C . TYR A 1 146 ? -1.480 -19.506 -5.298 1.00 96.25 146 TYR A C 1
ATOM 1126 O O . TYR A 1 146 ? -1.910 -19.933 -4.229 1.00 96.25 146 TYR A O 1
ATOM 1134 N N . THR A 1 147 ? -0.374 -19.977 -5.872 1.00 96.56 147 THR A N 1
ATOM 1135 C CA . THR A 1 147 ? 0.367 -21.158 -5.397 1.00 96.56 147 THR A CA 1
ATOM 1136 C C . THR A 1 147 ? 1.754 -20.817 -4.859 1.00 96.56 147 THR A C 1
ATOM 1138 O O . THR A 1 147 ? 2.437 -21.697 -4.336 1.00 96.56 147 THR A O 1
ATOM 1141 N N . GLY A 1 148 ? 2.169 -19.548 -4.944 1.00 98.06 148 GLY A N 1
ATOM 1142 C CA . GLY A 1 148 ? 3.464 -19.091 -4.462 1.00 98.06 148 GLY A CA 1
ATOM 1143 C C . GLY A 1 148 ? 3.639 -19.281 -2.950 1.00 98.06 148 GLY A C 1
ATOM 1144 O O . GLY A 1 148 ? 2.671 -19.169 -2.182 1.00 98.06 148 GLY A O 1
ATOM 1145 N N . PRO A 1 149 ? 4.875 -19.541 -2.490 1.00 98.44 149 PRO A N 1
ATOM 1146 C CA . PRO A 1 149 ? 5.166 -19.781 -1.080 1.00 98.44 149 PRO A CA 1
ATOM 1147 C C . PRO A 1 149 ? 4.779 -18.594 -0.193 1.00 98.44 149 PRO A C 1
ATOM 1149 O O . PRO A 1 149 ? 4.310 -18.805 0.926 1.00 98.44 149 PRO A O 1
ATOM 1152 N N . THR A 1 150 ? 4.883 -17.360 -0.695 1.00 98.81 150 THR A N 1
ATOM 1153 C CA . THR A 1 150 ? 4.451 -16.160 0.033 1.00 98.81 150 THR A CA 1
ATOM 1154 C C . THR A 1 150 ? 2.942 -16.130 0.270 1.00 98.81 150 THR A C 1
ATOM 1156 O O . THR A 1 150 ? 2.500 -15.902 1.399 1.00 98.81 150 THR A O 1
ATOM 1159 N N . THR A 1 151 ? 2.132 -16.414 -0.754 1.00 98.75 151 THR A N 1
ATOM 1160 C CA . THR A 1 151 ? 0.674 -16.510 -0.592 1.00 98.75 151 THR A CA 1
ATOM 1161 C C . THR A 1 151 ? 0.313 -17.631 0.376 1.00 98.75 151 THR A C 1
ATOM 1163 O O . THR A 1 151 ? -0.518 -17.427 1.261 1.00 98.75 151 THR A O 1
ATOM 1166 N N . ALA A 1 152 ? 0.953 -18.799 0.269 1.00 98.69 152 ALA A N 1
ATOM 1167 C CA . ALA A 1 152 ? 0.694 -19.926 1.161 1.00 98.69 152 ALA A CA 1
ATOM 1168 C C . ALA A 1 152 ? 1.039 -19.613 2.629 1.00 98.69 152 ALA A C 1
ATOM 1170 O O . ALA A 1 152 ? 0.281 -19.966 3.537 1.00 98.69 152 ALA A O 1
ATOM 1171 N N . PHE A 1 153 ? 2.160 -18.930 2.867 1.00 98.81 153 PHE A N 1
ATOM 1172 C CA . PHE A 1 153 ? 2.567 -18.454 4.187 1.00 98.81 153 PHE A CA 1
ATOM 1173 C C . PHE A 1 153 ? 1.535 -17.486 4.782 1.00 98.81 153 PHE A C 1
ATOM 1175 O O . PHE A 1 153 ? 1.011 -17.727 5.873 1.00 98.81 153 PHE A O 1
ATOM 1182 N N . LEU A 1 154 ? 1.174 -16.436 4.040 1.00 98.81 154 LEU A N 1
ATOM 1183 C CA . LEU A 1 154 ? 0.232 -15.420 4.512 1.00 98.81 154 LEU A CA 1
ATOM 1184 C C . LEU A 1 154 ? -1.194 -15.954 4.669 1.00 98.81 154 LEU A C 1
ATOM 1186 O O . LEU A 1 154 ? -1.898 -15.532 5.580 1.00 98.81 154 LEU A O 1
ATOM 1190 N N . SER A 1 155 ? -1.614 -16.916 3.847 1.00 98.81 155 SER A N 1
ATOM 1191 C CA . SER A 1 155 ? -2.933 -17.551 3.965 1.00 98.81 155 SER A CA 1
ATOM 1192 C C . SER A 1 155 ? -3.109 -18.251 5.314 1.00 98.81 155 SER A C 1
ATOM 1194 O O . SER A 1 155 ? -4.170 -18.151 5.928 1.00 98.81 155 SER A O 1
ATOM 1196 N N . LYS A 1 156 ? -2.054 -18.903 5.825 1.00 98.75 156 LYS A N 1
ATOM 1197 C CA . LYS A 1 156 ? -2.067 -19.522 7.161 1.00 98.75 156 LYS A CA 1
ATOM 1198 C C . LYS A 1 156 ? -2.224 -18.474 8.263 1.00 98.75 156 LYS A C 1
ATOM 1200 O O . LYS A 1 156 ? -3.004 -18.686 9.188 1.00 98.75 156 LYS A O 1
ATOM 1205 N N . LEU A 1 157 ? -1.518 -17.346 8.156 1.00 98.75 157 LEU A N 1
ATOM 1206 C CA . LEU A 1 157 ? -1.622 -16.246 9.122 1.00 98.75 157 LEU A CA 1
ATOM 1207 C C . LEU A 1 157 ? -2.993 -15.563 9.069 1.00 98.75 157 LEU A C 1
ATOM 1209 O O . LEU A 1 157 ? -3.571 -15.286 10.117 1.00 98.75 157 LEU A O 1
ATOM 1213 N N . ALA A 1 158 ? -3.537 -15.356 7.868 1.00 98.75 158 ALA A N 1
ATOM 1214 C CA . ALA A 1 158 ? -4.859 -14.777 7.665 1.00 98.75 158 ALA A CA 1
ATOM 1215 C C . ALA A 1 158 ? -5.950 -15.592 8.374 1.00 98.75 158 ALA A C 1
ATOM 1217 O O . ALA A 1 158 ? -6.750 -15.017 9.107 1.00 98.75 158 ALA A O 1
ATOM 1218 N N . VAL A 1 159 ? -5.922 -16.926 8.237 1.00 98.69 159 VAL A N 1
ATOM 1219 C CA . VAL A 1 159 ? -6.841 -17.836 8.949 1.00 98.69 159 VAL A CA 1
ATOM 1220 C C . VAL A 1 159 ? -6.590 -17.823 10.451 1.00 98.69 159 VAL A C 1
ATOM 1222 O O . VAL A 1 159 ? -7.532 -17.682 11.226 1.00 98.69 159 VAL A O 1
ATOM 1225 N N . LYS A 1 160 ? -5.326 -17.967 10.873 1.00 98.62 160 LYS A N 1
ATOM 1226 C CA . LYS A 1 160 ? -4.941 -18.046 12.292 1.00 98.62 160 LYS A CA 1
ATOM 1227 C C . LYS A 1 160 ? -5.427 -16.834 13.088 1.00 98.62 160 LYS A C 1
ATOM 1229 O O . LYS A 1 160 ? -5.803 -16.985 14.247 1.00 98.62 160 LYS A O 1
ATOM 1234 N N . HIS A 1 161 ? -5.397 -15.654 12.475 1.00 98.50 161 HIS A N 1
ATOM 1235 C CA . HIS A 1 161 ? -5.692 -14.390 13.143 1.00 98.50 161 HIS A CA 1
ATOM 1236 C C . HIS A 1 161 ? -7.021 -13.754 12.722 1.00 98.50 161 HIS A C 1
ATOM 1238 O O . HIS A 1 161 ? -7.355 -12.695 13.243 1.00 98.50 161 HIS A O 1
ATOM 1244 N N . ASP A 1 162 ? -7.779 -14.386 11.820 1.00 98.25 162 ASP A N 1
ATOM 1245 C CA . ASP A 1 162 ? -9.011 -13.836 11.241 1.00 98.25 162 ASP A CA 1
ATOM 1246 C C . ASP A 1 162 ? -8.799 -12.433 10.630 1.00 98.25 162 ASP A C 1
ATOM 1248 O O . ASP A 1 162 ? -9.553 -11.502 10.885 1.00 98.25 162 ASP A O 1
ATOM 1252 N N . ILE A 1 163 ? -7.749 -12.261 9.819 1.00 98.69 163 ILE A N 1
ATOM 1253 C CA . ILE A 1 163 ? -7.356 -10.961 9.240 1.00 98.69 163 ILE A CA 1
ATOM 1254 C C . ILE A 1 163 ? -7.310 -10.978 7.714 1.00 98.69 163 ILE A C 1
ATOM 1256 O O . ILE A 1 163 ? -6.996 -11.985 7.089 1.00 98.69 163 ILE A O 1
ATOM 1260 N N . VAL A 1 164 ? -7.564 -9.827 7.096 1.00 98.88 164 VAL A N 1
ATOM 1261 C CA . VAL A 1 164 ? -7.296 -9.601 5.668 1.00 98.88 164 VAL A CA 1
ATOM 1262 C C . VAL A 1 164 ? -5.860 -9.112 5.493 1.00 98.88 164 VAL A C 1
ATOM 1264 O O . VAL A 1 164 ? -5.417 -8.240 6.236 1.00 98.88 164 VAL A O 1
ATOM 1267 N N . ILE A 1 165 ? -5.145 -9.622 4.488 1.00 98.88 165 ILE A N 1
ATOM 1268 C CA . ILE A 1 165 ? -3.760 -9.223 4.197 1.00 98.88 165 ILE A CA 1
ATOM 1269 C C . ILE A 1 165 ? -3.640 -8.746 2.746 1.00 98.88 165 ILE A C 1
ATOM 1271 O O . ILE A 1 165 ? -4.049 -9.442 1.816 1.00 98.88 165 ILE A O 1
ATOM 1275 N N . VAL A 1 166 ? -3.049 -7.566 2.553 1.00 98.88 166 VAL A N 1
ATOM 1276 C CA . VAL A 1 166 ? -2.639 -7.021 1.253 1.00 98.88 166 VAL A CA 1
ATOM 1277 C C . VAL A 1 166 ? -1.134 -7.239 1.094 1.00 98.88 166 VAL A C 1
ATOM 1279 O O . VAL A 1 166 ? -0.343 -6.659 1.838 1.00 98.88 166 VAL A O 1
ATOM 1282 N N . SER A 1 167 ? -0.747 -8.069 0.122 1.00 98.81 167 SER A N 1
ATOM 1283 C CA . SER A 1 167 ? 0.628 -8.537 -0.094 1.00 98.81 167 SER A CA 1
ATOM 1284 C C . SER A 1 167 ? 1.165 -8.137 -1.474 1.00 98.81 167 SER A C 1
ATOM 1286 O O . SER A 1 167 ? 0.885 -8.827 -2.458 1.00 98.81 167 SER A O 1
ATOM 1288 N N . PRO A 1 168 ? 1.932 -7.038 -1.575 1.00 98.62 168 PRO A N 1
ATOM 1289 C CA . PRO A 1 168 ? 2.607 -6.632 -2.807 1.00 98.62 168 PRO A CA 1
ATOM 1290 C C . PRO A 1 168 ? 3.853 -7.483 -3.084 1.00 98.62 168 PRO A C 1
ATOM 1292 O O . PRO A 1 168 ? 4.832 -7.414 -2.344 1.00 98.62 168 PRO A O 1
ATOM 1295 N N . ILE A 1 169 ? 3.832 -8.257 -4.165 1.00 98.56 169 ILE A N 1
ATOM 1296 C CA . ILE A 1 169 ? 4.904 -9.163 -4.592 1.00 98.56 169 ILE A CA 1
ATOM 1297 C C . ILE A 1 169 ? 5.297 -8.908 -6.051 1.00 98.56 169 ILE A C 1
ATOM 1299 O O . ILE A 1 169 ? 4.570 -8.262 -6.814 1.00 98.56 169 ILE A O 1
ATOM 1303 N N . LEU A 1 170 ? 6.444 -9.463 -6.442 1.00 98.19 170 LEU A N 1
ATOM 1304 C CA . LEU A 1 170 ? 6.750 -9.706 -7.844 1.00 98.19 170 LEU A CA 1
ATOM 1305 C C . LEU A 1 170 ? 5.997 -10.971 -8.271 1.00 98.19 170 LEU A C 1
ATOM 1307 O O . LEU A 1 170 ? 6.212 -12.049 -7.725 1.00 98.19 170 LEU A O 1
ATOM 1311 N N . GLU A 1 171 ? 5.071 -10.829 -9.205 1.00 98.31 171 GLU A N 1
ATOM 1312 C CA . GLU A 1 171 ? 4.248 -11.922 -9.705 1.00 98.31 171 GLU A CA 1
ATOM 1313 C C . GLU A 1 171 ? 4.872 -12.534 -10.956 1.00 98.31 171 GLU A C 1
ATOM 1315 O O . GLU A 1 171 ? 5.308 -11.797 -11.837 1.00 98.31 171 GLU A O 1
ATOM 1320 N N . ARG A 1 172 ? 4.825 -13.863 -11.068 1.00 97.81 172 ARG A N 1
ATOM 1321 C CA . ARG A 1 172 ? 4.998 -14.607 -12.320 1.00 97.81 172 ARG A CA 1
ATOM 1322 C C . ARG A 1 172 ? 3.640 -15.150 -12.764 1.00 97.81 172 ARG A C 1
ATOM 1324 O O . ARG A 1 172 ? 3.019 -15.926 -12.041 1.00 97.81 172 ARG A O 1
ATOM 1331 N N . ASP A 1 173 ? 3.159 -14.702 -13.920 1.00 96.00 173 ASP A N 1
ATOM 1332 C CA . ASP A 1 173 ? 1.857 -15.092 -14.471 1.00 96.00 173 ASP A CA 1
ATOM 1333 C C . ASP A 1 173 ? 2.020 -16.309 -15.389 1.00 96.00 173 ASP A C 1
ATOM 1335 O O . ASP A 1 173 ? 2.205 -16.170 -16.596 1.00 96.00 173 ASP A O 1
ATOM 1339 N N . GLU A 1 174 ? 1.968 -17.505 -14.802 1.00 92.44 174 GLU A N 1
ATOM 1340 C CA . GLU A 1 174 ? 2.131 -18.790 -15.508 1.00 92.44 174 GLU A CA 1
ATOM 1341 C C . GLU A 1 174 ? 1.072 -18.992 -16.614 1.00 92.44 174 GLU A C 1
ATOM 1343 O O . GLU A 1 174 ? 1.328 -19.649 -17.618 1.00 92.44 174 GLU A O 1
ATOM 1348 N N . GLU A 1 175 ? -0.107 -18.368 -16.486 1.00 91.56 175 GLU A N 1
ATOM 1349 C CA . GLU A 1 175 ? -1.170 -18.388 -17.508 1.00 91.56 175 GLU A CA 1
ATOM 1350 C C . GLU A 1 175 ? -0.866 -17.493 -18.724 1.00 91.56 175 GLU A C 1
ATOM 1352 O O . GLU A 1 175 ? -1.579 -17.540 -19.729 1.00 91.56 175 GLU A O 1
ATOM 1357 N N . LYS A 1 176 ? 0.160 -16.641 -18.633 1.00 91.31 176 LYS A N 1
ATOM 1358 C CA . LYS A 1 176 ? 0.584 -15.708 -19.681 1.00 91.31 176 LYS A CA 1
ATOM 1359 C C . LYS A 1 176 ? 2.076 -15.847 -19.952 1.00 91.31 176 LYS A C 1
ATOM 1361 O O . LYS A 1 176 ? 2.797 -14.859 -19.859 1.00 91.31 176 LYS A O 1
ATOM 1366 N N . ASP A 1 177 ? 2.523 -17.061 -20.260 1.00 93.19 177 ASP A N 1
ATOM 1367 C CA . ASP A 1 177 ? 3.903 -17.352 -20.671 1.00 93.19 177 ASP A CA 1
ATOM 1368 C C . ASP A 1 177 ? 4.957 -16.786 -19.695 1.00 93.19 177 ASP A C 1
ATOM 1370 O O . ASP A 1 177 ? 5.939 -16.159 -20.099 1.00 93.19 177 ASP A O 1
ATOM 1374 N N . ASP A 1 178 ? 4.719 -16.959 -18.390 1.00 93.38 178 ASP A N 1
ATOM 1375 C CA . ASP A 1 178 ? 5.598 -16.511 -17.302 1.00 93.38 178 ASP A CA 1
ATOM 1376 C C . ASP A 1 178 ? 5.884 -14.996 -17.265 1.00 93.38 178 ASP A C 1
ATOM 1378 O O . ASP A 1 178 ? 6.900 -14.557 -16.708 1.00 93.38 178 ASP A O 1
ATOM 1382 N N . VAL A 1 179 ? 4.993 -14.164 -17.821 1.00 94.38 179 VAL A N 1
ATOM 1383 C CA . VAL A 1 179 ? 5.143 -12.701 -17.768 1.00 94.38 179 VAL A CA 1
ATOM 1384 C C . VAL A 1 179 ? 5.157 -12.218 -16.319 1.00 94.38 179 VAL A C 1
ATOM 1386 O O . VAL A 1 179 ? 4.315 -12.592 -15.499 1.00 94.38 179 VAL A O 1
ATOM 1389 N N . ILE A 1 180 ? 6.111 -11.338 -16.018 1.00 95.62 180 ILE A N 1
ATOM 1390 C CA . ILE A 1 180 ? 6.308 -10.783 -14.683 1.00 95.62 180 ILE A CA 1
ATOM 1391 C C . ILE A 1 180 ? 5.490 -9.500 -14.495 1.00 95.62 180 ILE A C 1
ATOM 1393 O O . ILE A 1 180 ? 5.392 -8.672 -15.403 1.00 95.62 180 ILE A O 1
ATOM 1397 N N . TRP A 1 181 ? 4.932 -9.318 -13.297 1.00 97.00 181 TRP A N 1
ATOM 1398 C CA . TRP A 1 181 ? 4.137 -8.149 -12.914 1.00 97.00 181 TRP A CA 1
ATOM 1399 C C . TRP A 1 181 ? 4.481 -7.660 -11.506 1.00 97.00 181 TRP A C 1
ATOM 1401 O O . TRP A 1 181 ? 4.887 -8.435 -10.647 1.00 97.00 181 TRP A O 1
ATOM 1411 N N . ASN A 1 182 ? 4.268 -6.371 -11.242 1.00 97.25 182 ASN A N 1
ATOM 1412 C CA . ASN A 1 182 ? 4.235 -5.843 -9.878 1.00 97.25 182 ASN A CA 1
ATOM 1413 C C . ASN A 1 182 ? 2.784 -5.852 -9.381 1.00 97.25 182 ASN A C 1
ATOM 1415 O O . ASN A 1 182 ? 1.929 -5.150 -9.939 1.00 97.25 182 ASN A O 1
ATOM 1419 N N . THR A 1 183 ? 2.516 -6.673 -8.362 1.00 98.62 183 THR A N 1
ATOM 1420 C CA . THR A 1 183 ? 1.158 -7.119 -8.041 1.00 98.62 183 THR A CA 1
ATOM 1421 C C . THR A 1 183 ? 0.900 -7.134 -6.547 1.00 98.62 183 THR A C 1
ATOM 1423 O O . THR A 1 183 ? 1.636 -7.744 -5.785 1.00 98.62 183 THR A O 1
ATOM 1426 N N . ALA A 1 184 ? -0.207 -6.536 -6.120 1.00 98.69 184 ALA A N 1
ATOM 1427 C CA . ALA A 1 184 ? -0.753 -6.706 -4.784 1.00 98.69 184 ALA A CA 1
ATOM 1428 C C . ALA A 1 184 ? -1.812 -7.809 -4.771 1.00 98.69 184 ALA A C 1
ATOM 1430 O O . ALA A 1 184 ? -2.856 -7.687 -5.414 1.00 98.69 184 ALA A O 1
ATOM 1431 N N . VAL A 1 185 ? -1.547 -8.871 -4.015 1.00 98.75 185 VAL A N 1
ATOM 1432 C CA . VAL A 1 185 ? -2.487 -9.967 -3.758 1.00 98.75 185 VAL A CA 1
ATOM 1433 C C . VAL A 1 185 ? -3.324 -9.626 -2.532 1.00 98.75 185 VAL A C 1
ATOM 1435 O O . VAL A 1 185 ? -2.780 -9.182 -1.520 1.00 98.75 185 VAL A O 1
ATOM 1438 N N . VAL A 1 186 ? -4.638 -9.837 -2.602 1.00 98.75 186 VAL A N 1
ATOM 1439 C CA . VAL A 1 186 ? -5.539 -9.647 -1.459 1.00 98.75 186 VAL A CA 1
ATOM 1440 C C . VAL A 1 186 ? -5.995 -11.005 -0.944 1.00 98.75 186 VAL A C 1
ATOM 1442 O O . VAL A 1 186 ? -6.668 -11.762 -1.646 1.00 98.75 186 VAL A O 1
ATOM 1445 N N . ILE A 1 187 ? -5.625 -11.306 0.298 1.00 98.88 187 ILE A N 1
ATOM 1446 C CA . ILE A 1 187 ? -5.921 -12.560 0.989 1.00 98.88 187 ILE A CA 1
ATOM 1447 C C . ILE A 1 187 ? -6.992 -12.274 2.041 1.00 98.88 187 ILE A C 1
ATOM 1449 O O . ILE A 1 187 ? -6.822 -11.415 2.906 1.00 98.88 187 ILE A O 1
ATOM 1453 N N . SER A 1 188 ? -8.120 -12.972 1.951 1.00 98.50 188 SER A N 1
ATOM 1454 C CA . SER A 1 188 ? -9.223 -12.869 2.907 1.00 98.50 188 SER A CA 1
ATOM 1455 C C . SER A 1 188 ? -8.867 -13.519 4.245 1.00 98.50 188 SER A C 1
ATOM 1457 O O . SER A 1 188 ? -8.051 -14.432 4.294 1.00 98.50 188 SER A O 1
AT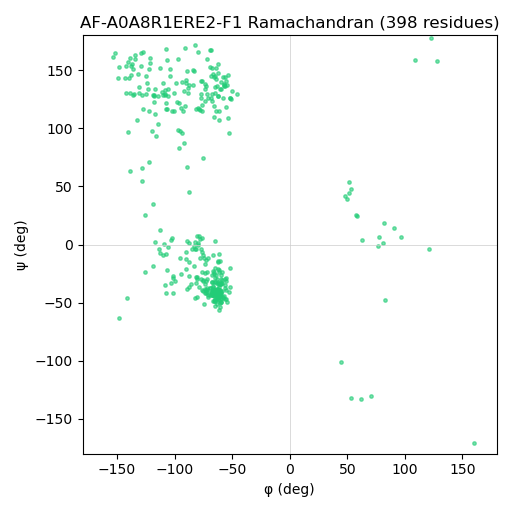OM 1459 N N . HIS A 1 189 ? -9.578 -13.137 5.306 1.00 98.00 189 HIS A N 1
ATOM 1460 C CA . HIS A 1 189 ? -9.558 -13.789 6.624 1.00 98.00 189 HIS A CA 1
ATOM 1461 C C . HIS A 1 189 ? -9.807 -15.308 6.587 1.00 98.00 189 HIS A C 1
ATOM 1463 O O . HIS A 1 189 ? -9.421 -16.030 7.495 1.00 98.00 189 HIS A O 1
ATOM 1469 N N . THR A 1 190 ? -10.411 -15.818 5.510 1.00 98.19 190 THR A N 1
ATOM 1470 C CA . THR A 1 190 ? -10.570 -17.266 5.266 1.00 98.19 190 THR A CA 1
ATOM 1471 C C . THR A 1 190 ? -9.312 -17.947 4.707 1.00 98.19 190 THR A C 1
ATOM 1473 O O . THR A 1 190 ? -9.345 -19.138 4.413 1.00 98.19 190 THR A O 1
ATOM 1476 N N . GLY A 1 191 ? -8.224 -17.204 4.489 1.00 98.12 191 GLY A N 1
ATOM 1477 C CA . GLY A 1 191 ? -7.004 -17.672 3.824 1.00 98.12 191 GLY A CA 1
ATOM 1478 C C . GLY A 1 191 ? -7.114 -17.771 2.304 1.00 98.12 191 GLY A C 1
ATOM 1479 O O . GLY A 1 191 ? -6.150 -18.135 1.643 1.00 98.12 191 GLY A O 1
ATOM 1480 N N . ARG A 1 192 ? -8.271 -17.457 1.714 1.00 98.31 192 ARG A N 1
ATOM 1481 C CA . ARG A 1 192 ? -8.453 -17.491 0.258 1.00 98.31 192 ARG A CA 1
ATOM 1482 C C . ARG A 1 192 ? -7.963 -16.197 -0.382 1.00 98.31 192 ARG A C 1
ATOM 1484 O O . ARG A 1 192 ? -8.297 -15.110 0.091 1.00 98.31 192 ARG A O 1
ATOM 1491 N N . VAL A 1 193 ? -7.266 -16.312 -1.509 1.00 98.62 193 VAL A N 1
ATOM 1492 C CA . VAL A 1 193 ? -7.019 -15.176 -2.405 1.00 98.62 193 VAL A CA 1
ATOM 1493 C C . VAL A 1 193 ? -8.357 -14.725 -2.990 1.00 98.62 193 VAL A C 1
ATOM 1495 O O . VAL A 1 193 ? -9.036 -15.507 -3.655 1.00 98.62 193 VAL A O 1
ATOM 1498 N N . ILE A 1 194 ? -8.750 -13.479 -2.721 1.00 97.50 194 ILE A N 1
ATOM 1499 C CA . ILE A 1 194 ? -9.984 -12.882 -3.264 1.00 97.50 194 ILE A CA 1
ATOM 1500 C C . ILE A 1 194 ? -9.730 -12.068 -4.534 1.00 97.50 194 ILE A C 1
ATOM 1502 O O . ILE A 1 194 ? -10.672 -11.716 -5.237 1.00 97.50 194 ILE A O 1
ATOM 1506 N N . GLY A 1 195 ? -8.463 -11.801 -4.851 1.00 96.94 195 GLY A N 1
ATOM 1507 C CA . GLY A 1 195 ? -8.049 -11.257 -6.135 1.00 96.94 195 GLY A CA 1
ATOM 1508 C C . GLY A 1 195 ? -6.673 -10.601 -6.086 1.00 96.94 195 GLY A C 1
ATOM 1509 O O . GLY A 1 195 ? -5.943 -10.708 -5.096 1.00 96.94 195 GLY A O 1
ATOM 1510 N N . ARG A 1 196 ? -6.325 -9.922 -7.182 1.00 97.69 196 ARG A N 1
ATOM 1511 C CA . ARG A 1 196 ? -5.047 -9.228 -7.370 1.00 97.69 196 ARG A CA 1
ATOM 1512 C C . ARG A 1 196 ? -5.245 -7.866 -8.034 1.00 97.69 196 ARG A C 1
ATOM 1514 O O . ARG A 1 196 ? -6.122 -7.720 -8.883 1.00 97.69 196 ARG A O 1
ATOM 1521 N N . SER A 1 197 ? -4.420 -6.888 -7.671 1.00 97.88 197 SER A N 1
ATOM 1522 C CA . SER A 1 197 ? -4.280 -5.600 -8.363 1.00 97.88 197 SER A CA 1
ATOM 1523 C C . SER A 1 197 ? -2.861 -5.473 -8.909 1.00 97.88 197 SER A C 1
ATOM 1525 O O . SER A 1 197 ? -1.908 -5.759 -8.190 1.00 97.88 197 SER A O 1
ATOM 1527 N N . ARG A 1 198 ? -2.705 -5.053 -10.168 1.00 97.94 198 ARG A N 1
ATOM 1528 C CA . ARG A 1 198 ? -1.400 -4.846 -10.819 1.00 97.94 198 ARG A CA 1
ATOM 1529 C C . ARG A 1 198 ? -1.074 -3.357 -10.908 1.00 97.94 198 ARG A C 1
ATOM 1531 O O . ARG A 1 198 ? -1.972 -2.521 -11.006 1.00 97.94 198 ARG A O 1
ATOM 1538 N N . LYS A 1 199 ? 0.213 -3.013 -10.899 1.00 96.69 199 LYS A N 1
ATOM 1539 C CA . LYS A 1 199 ? 0.683 -1.619 -10.927 1.00 96.69 199 LYS A CA 1
ATOM 1540 C C . LYS A 1 199 ? 0.282 -0.919 -12.239 1.00 96.69 199 LYS A C 1
ATOM 1542 O O . LYS A 1 199 ? 0.742 -1.280 -13.317 1.00 96.69 199 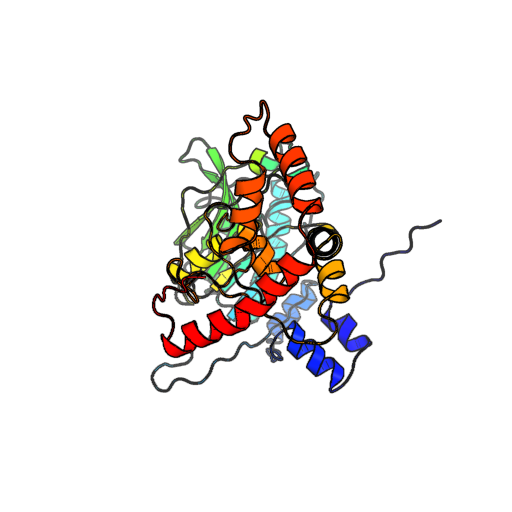LYS A O 1
ATOM 1547 N N . ASN A 1 200 ? -0.582 0.097 -12.144 1.00 83.81 200 ASN A N 1
ATOM 1548 C CA . ASN A 1 200 ? -1.091 0.851 -13.304 1.00 83.81 200 ASN A CA 1
ATOM 1549 C C . ASN A 1 200 ? -0.054 1.809 -13.909 1.00 83.81 200 ASN A C 1
ATOM 1551 O O . ASN A 1 200 ? -0.043 2.027 -15.115 1.00 83.81 200 ASN A O 1
ATOM 1555 N N . HIS A 1 201 ? 0.810 2.391 -13.075 1.00 81.44 201 HIS A N 1
ATOM 1556 C CA . HIS A 1 201 ? 1.787 3.392 -13.498 1.00 81.44 201 HIS A CA 1
ATOM 1557 C C . HIS A 1 201 ? 3.197 2.923 -13.151 1.00 81.44 201 HIS A C 1
ATOM 1559 O O . HIS A 1 201 ? 3.539 2.809 -11.972 1.00 81.44 201 HIS A O 1
ATOM 1565 N N . ILE A 1 202 ? 4.012 2.675 -14.177 1.00 81.75 202 ILE A N 1
ATOM 1566 C CA . ILE A 1 202 ? 5.384 2.185 -14.025 1.00 81.75 202 ILE A CA 1
ATOM 1567 C C . ILE A 1 202 ? 6.361 3.368 -14.123 1.00 81.75 202 ILE A C 1
ATOM 1569 O O . ILE A 1 202 ? 6.338 4.088 -15.127 1.00 81.75 202 ILE A O 1
ATOM 1573 N N . PRO A 1 203 ? 7.210 3.616 -13.108 1.00 74.88 203 PRO A N 1
ATOM 1574 C CA . PRO A 1 203 ? 8.248 4.628 -13.215 1.00 74.88 203 PRO A CA 1
ATOM 1575 C C . PRO A 1 203 ? 9.312 4.202 -14.233 1.00 74.88 203 PRO A C 1
ATOM 1577 O O . PRO A 1 203 ? 9.655 3.028 -14.362 1.00 74.88 203 PRO A O 1
ATOM 1580 N N . ARG A 1 204 ? 9.848 5.195 -14.946 1.00 74.00 204 ARG A N 1
ATOM 1581 C CA . ARG A 1 204 ? 10.968 5.050 -15.893 1.00 74.00 204 ARG A CA 1
ATOM 1582 C C . ARG A 1 204 ? 12.109 6.024 -15.567 1.00 74.00 204 ARG A C 1
ATOM 1584 O O . ARG A 1 204 ? 12.818 6.475 -16.459 1.00 74.00 204 ARG A O 1
ATOM 1591 N N . VAL A 1 205 ? 12.211 6.452 -14.306 1.00 61.62 205 VAL A N 1
ATOM 1592 C CA . VAL A 1 205 ? 13.017 7.614 -13.894 1.00 61.62 205 VAL A CA 1
ATOM 1593 C C . VAL A 1 205 ? 14.129 7.191 -12.937 1.00 61.62 205 VAL A C 1
ATOM 1595 O O . VAL A 1 205 ? 13.863 6.591 -11.897 1.00 61.62 205 VAL A O 1
ATOM 1598 N N . GLY A 1 206 ? 15.368 7.582 -13.248 1.00 64.88 206 GLY A N 1
ATOM 1599 C CA . GLY A 1 206 ? 16.531 7.382 -12.378 1.00 64.88 206 GLY A CA 1
ATOM 1600 C C . GLY A 1 206 ? 16.819 5.905 -12.108 1.00 64.88 206 GLY A C 1
ATOM 1601 O O . GLY A 1 206 ? 16.818 5.092 -13.031 1.00 64.88 206 GLY A O 1
ATOM 1602 N N . ASP A 1 207 ? 17.039 5.562 -10.840 1.00 61.62 207 ASP A N 1
ATOM 1603 C CA . ASP A 1 207 ? 17.296 4.185 -10.397 1.00 61.62 207 ASP A CA 1
ATOM 1604 C C . ASP A 1 207 ? 16.023 3.317 -10.365 1.00 61.62 207 ASP A C 1
ATOM 1606 O O . ASP A 1 207 ? 16.098 2.099 -10.241 1.00 61.62 207 ASP A O 1
ATOM 1610 N N . PHE A 1 208 ? 14.840 3.907 -10.555 1.00 59.12 208 PHE A N 1
ATOM 1611 C CA . PHE A 1 208 ? 13.568 3.186 -10.644 1.00 59.12 208 PHE A CA 1
ATOM 1612 C C . PHE A 1 208 ? 13.278 2.781 -12.099 1.00 59.12 208 PHE A C 1
ATOM 1614 O O . PHE A 1 208 ? 12.340 3.280 -12.721 1.00 59.12 208 PHE A O 1
ATOM 1621 N N . ASN A 1 209 ? 14.095 1.878 -12.658 1.00 69.00 209 ASN A N 1
ATOM 1622 C CA . ASN A 1 209 ? 13.945 1.346 -14.027 1.00 69.00 209 ASN A CA 1
ATOM 1623 C C . ASN A 1 209 ? 13.026 0.116 -14.085 1.00 69.00 209 ASN A C 1
ATOM 1625 O O . ASN A 1 209 ? 13.330 -0.892 -14.729 1.00 69.00 209 ASN A O 1
ATOM 1629 N N . GLU A 1 210 ? 11.893 0.201 -13.399 1.00 78.56 210 GLU A N 1
ATOM 1630 C CA . GLU A 1 210 ? 10.946 -0.902 -13.230 1.00 78.56 210 GLU A CA 1
ATOM 1631 C C . GLU A 1 210 ? 10.394 -1.447 -14.556 1.00 78.56 210 GLU A C 1
ATOM 1633 O O . GLU A 1 210 ? 10.171 -2.650 -14.681 1.00 78.56 210 GLU A O 1
ATOM 1638 N N . SER A 1 211 ? 10.270 -0.597 -15.584 1.00 78.44 211 SER A N 1
ATOM 1639 C CA . SER A 1 211 ? 9.797 -0.987 -16.924 1.00 78.44 211 SER A CA 1
ATOM 1640 C C . SER A 1 211 ? 10.671 -2.026 -17.635 1.00 78.44 211 SER A C 1
ATOM 1642 O O . SER A 1 211 ? 10.309 -2.505 -18.703 1.00 78.44 211 SER A O 1
ATOM 1644 N N . THR A 1 212 ? 11.838 -2.356 -17.079 1.00 79.88 212 THR A N 1
ATOM 1645 C CA . THR A 1 212 ? 12.711 -3.432 -17.575 1.00 79.88 212 THR A CA 1
ATOM 1646 C C . THR A 1 212 ? 12.185 -4.822 -17.189 1.00 79.88 212 THR A C 1
ATOM 1648 O O . THR A 1 212 ? 12.513 -5.814 -17.844 1.00 79.88 212 THR A O 1
ATOM 1651 N N . TYR A 1 213 ? 11.377 -4.897 -16.125 1.00 80.44 213 TYR A N 1
ATOM 1652 C CA . TYR A 1 213 ? 10.922 -6.143 -15.506 1.00 80.44 213 TYR A CA 1
ATOM 1653 C C . TYR A 1 213 ? 9.442 -6.433 -15.767 1.00 80.44 213 TYR A C 1
ATOM 1655 O O . TYR A 1 213 ? 9.080 -7.598 -15.903 1.00 80.44 213 TYR A O 1
ATOM 1663 N N . TYR A 1 214 ? 8.594 -5.404 -15.831 1.00 85.56 214 TYR A N 1
ATOM 1664 C CA . TYR A 1 214 ? 7.143 -5.555 -15.967 1.00 85.56 214 TYR A CA 1
ATOM 1665 C C . TYR A 1 214 ? 6.485 -4.346 -16.642 1.00 85.56 214 TYR A C 1
ATOM 1667 O O . TYR A 1 214 ? 7.055 -3.255 -16.707 1.00 85.56 214 TYR A O 1
ATOM 1675 N N . MET A 1 215 ? 5.264 -4.557 -17.138 1.00 84.94 215 MET A N 1
ATOM 1676 C CA . MET A 1 215 ? 4.478 -3.578 -17.898 1.00 84.94 215 MET A CA 1
ATOM 1677 C C . MET A 1 215 ? 3.306 -3.017 -17.085 1.00 84.94 215 MET A C 1
ATOM 1679 O O . MET A 1 215 ? 2.953 -3.537 -16.024 1.00 84.94 215 MET A O 1
ATOM 1683 N N . GLU A 1 216 ? 2.689 -1.950 -17.597 1.00 88.00 216 GLU A N 1
ATOM 1684 C CA . GLU A 1 216 ? 1.459 -1.380 -17.052 1.00 88.00 216 GLU A CA 1
ATOM 1685 C C . GLU A 1 216 ? 0.332 -2.427 -16.974 1.00 88.00 216 GLU A C 1
ATOM 1687 O O . GLU A 1 216 ? 0.080 -3.193 -17.905 1.00 88.00 216 GLU A O 1
ATOM 1692 N N . SER A 1 217 ? -0.379 -2.433 -15.848 1.00 91.25 217 SER A N 1
ATOM 1693 C CA . SER A 1 217 ? -1.537 -3.293 -15.599 1.00 91.25 217 SER A CA 1
ATOM 1694 C C . SER A 1 217 ? -2.644 -3.164 -16.650 1.00 91.25 217 SER A C 1
ATOM 1696 O O . SER A 1 217 ? -3.035 -2.066 -17.044 1.00 91.25 217 SER A O 1
ATOM 1698 N N . THR A 1 218 ? -3.251 -4.301 -16.997 1.00 86.50 218 THR A N 1
ATOM 1699 C CA . THR A 1 218 ? -4.492 -4.374 -17.788 1.00 86.50 218 THR A CA 1
ATOM 1700 C C . THR A 1 218 ? -5.732 -4.664 -16.933 1.00 86.50 218 THR A C 1
ATOM 1702 O O . THR A 1 218 ? -6.801 -4.914 -17.479 1.00 86.50 218 THR A O 1
ATOM 1705 N N . LEU A 1 219 ? -5.602 -4.698 -15.599 1.00 89.75 219 LEU A N 1
ATOM 1706 C CA . LEU A 1 219 ? -6.689 -5.057 -14.671 1.00 89.75 219 LEU A CA 1
ATOM 1707 C C . LEU A 1 219 ? -7.527 -3.850 -14.219 1.00 89.75 219 LEU A C 1
ATOM 1709 O O . LEU A 1 219 ? -8.535 -4.015 -13.535 1.00 89.75 219 LEU A O 1
ATOM 1713 N N . GLY A 1 220 ? -7.121 -2.633 -14.584 1.00 92.19 220 GLY A N 1
ATOM 1714 C CA . GLY A 1 220 ? -7.811 -1.407 -14.196 1.00 92.19 220 GLY A CA 1
ATOM 1715 C C . GLY A 1 220 ? -7.652 -1.087 -12.707 1.00 92.19 220 GLY A C 1
ATOM 1716 O O . GLY A 1 220 ? -6.541 -1.047 -12.190 1.00 92.19 220 GLY A O 1
ATOM 1717 N N . HIS A 1 221 ? -8.763 -0.801 -12.026 1.00 97.19 221 HIS A N 1
ATOM 1718 C CA . HIS A 1 221 ? -8.770 -0.308 -10.641 1.00 97.19 221 HIS A CA 1
ATOM 1719 C C . HIS A 1 221 ? -9.714 -1.156 -9.774 1.00 97.19 221 HIS A C 1
ATOM 1721 O O . HIS A 1 221 ? -10.770 -0.669 -9.357 1.00 97.19 221 HIS A O 1
ATOM 1727 N N . PRO A 1 222 ? -9.395 -2.444 -9.553 1.00 96.75 222 PRO A N 1
ATOM 1728 C CA . PRO A 1 222 ? -10.264 -3.337 -8.802 1.00 96.75 222 PRO A CA 1
ATOM 1729 C C . PRO A 1 222 ? -10.406 -2.892 -7.342 1.00 96.75 222 PRO A C 1
ATOM 1731 O O . PRO A 1 222 ? -9.443 -2.454 -6.709 1.00 96.75 222 PRO A O 1
ATOM 1734 N N . VAL A 1 223 ? -11.615 -3.044 -6.805 1.00 98.25 223 VAL A N 1
ATOM 1735 C CA . VAL A 1 223 ? -11.934 -2.819 -5.393 1.00 98.25 223 VAL A CA 1
ATOM 1736 C C . VAL A 1 223 ? -12.407 -4.138 -4.802 1.00 98.25 223 VAL A C 1
ATOM 1738 O O . VAL A 1 223 ? -13.281 -4.799 -5.357 1.00 98.25 223 VAL A O 1
ATOM 1741 N N . PHE A 1 224 ? -11.808 -4.529 -3.683 1.00 98.50 224 PHE A N 1
ATOM 1742 C CA . PHE A 1 224 ? -12.027 -5.826 -3.057 1.00 98.50 224 PHE A CA 1
ATOM 1743 C C . PHE A 1 224 ? -12.953 -5.660 -1.864 1.00 98.50 224 PHE A C 1
ATOM 1745 O O . PHE A 1 224 ? -12.609 -4.992 -0.887 1.00 98.50 224 PHE A O 1
ATOM 1752 N N . GLU A 1 225 ? -14.138 -6.255 -1.946 1.00 98.06 225 GLU A N 1
ATOM 1753 C CA . GLU A 1 225 ? -15.072 -6.281 -0.831 1.00 98.06 225 GLU A CA 1
ATOM 1754 C C . GLU A 1 225 ? -14.636 -7.319 0.204 1.00 98.06 225 GLU A C 1
ATOM 1756 O O . GLU A 1 225 ? -14.402 -8.490 -0.098 1.00 98.06 225 GLU A O 1
ATOM 1761 N N . THR A 1 226 ? -14.512 -6.873 1.450 1.00 97.62 226 THR A N 1
ATOM 1762 C CA . THR A 1 226 ? -14.178 -7.717 2.597 1.00 97.62 226 THR A CA 1
ATOM 1763 C C . THR A 1 226 ? -15.184 -7.473 3.712 1.00 97.62 226 THR A C 1
ATOM 1765 O O . THR A 1 226 ? -15.850 -6.437 3.741 1.00 97.62 226 THR A O 1
ATOM 1768 N N . LYS A 1 227 ? -15.237 -8.364 4.710 1.00 95.06 227 LYS A N 1
ATOM 1769 C CA . LYS A 1 227 ? -16.075 -8.134 5.899 1.00 95.06 227 LYS A CA 1
ATOM 1770 C C . LYS A 1 227 ? -15.670 -6.889 6.709 1.00 95.06 227 LYS A C 1
ATOM 1772 O O . LYS A 1 227 ? -16.443 -6.421 7.536 1.00 95.06 227 LYS A O 1
ATOM 1777 N N . TYR A 1 228 ? -14.480 -6.340 6.451 1.00 96.75 228 TYR A N 1
ATOM 1778 C CA . TYR A 1 228 ? -13.945 -5.139 7.092 1.00 96.75 228 TYR A CA 1
ATOM 1779 C C . TYR A 1 228 ? -14.021 -3.893 6.199 1.00 96.75 228 TYR A C 1
ATOM 1781 O O . TYR A 1 228 ? -13.585 -2.818 6.599 1.00 96.75 228 TYR A O 1
ATOM 1789 N N . GLY A 1 229 ? -14.620 -3.989 5.011 1.00 97.06 229 GLY A N 1
ATOM 1790 C CA . GLY A 1 229 ? -14.785 -2.874 4.079 1.00 97.06 229 GLY A CA 1
ATOM 1791 C C . GLY A 1 229 ? -14.179 -3.127 2.707 1.00 97.06 229 GLY A C 1
ATOM 1792 O O . GLY A 1 229 ? -13.585 -4.176 2.445 1.00 97.06 229 GLY A O 1
ATOM 1793 N N . ARG A 1 230 ? -14.358 -2.144 1.828 1.00 98.50 230 ARG A N 1
ATOM 1794 C CA . ARG A 1 230 ? -13.922 -2.158 0.433 1.00 98.50 230 ARG A CA 1
ATOM 1795 C C . ARG A 1 230 ? -12.523 -1.565 0.300 1.00 98.50 230 ARG A C 1
ATOM 1797 O O . ARG A 1 230 ? -12.300 -0.398 0.626 1.00 98.50 230 ARG A O 1
ATOM 1804 N N . ILE A 1 231 ? -11.589 -2.374 -0.188 1.00 98.62 231 ILE A N 1
ATOM 1805 C CA . ILE A 1 231 ? -10.163 -2.047 -0.236 1.00 98.62 231 ILE A CA 1
ATOM 1806 C C . ILE A 1 231 ? -9.720 -1.825 -1.685 1.00 98.62 231 ILE A C 1
ATOM 1808 O O . ILE A 1 231 ? -9.951 -2.677 -2.538 1.00 98.62 231 ILE A O 1
ATOM 1812 N N . GLY A 1 232 ? -9.054 -0.702 -1.954 1.00 98.38 232 GLY A N 1
ATOM 1813 C CA . GLY A 1 232 ? -8.285 -0.456 -3.178 1.00 98.38 232 GLY A CA 1
ATOM 1814 C C . GLY A 1 232 ? -6.778 -0.507 -2.909 1.00 98.38 232 GLY A C 1
ATOM 1815 O O . GLY A 1 232 ? -6.337 -0.324 -1.772 1.00 98.38 232 GLY A O 1
ATOM 1816 N N . ILE A 1 233 ? -5.967 -0.735 -3.947 1.00 98.75 233 ILE A N 1
ATOM 1817 C CA . ILE A 1 233 ? -4.502 -0.745 -3.823 1.00 98.75 233 ILE A CA 1
ATOM 1818 C C . ILE A 1 233 ? -3.872 0.093 -4.934 1.00 98.75 233 ILE A C 1
ATOM 1820 O O . ILE A 1 233 ? -3.806 -0.325 -6.087 1.00 98.75 233 ILE A O 1
ATOM 1824 N N . ASN A 1 234 ? -3.356 1.266 -4.574 1.00 97.44 234 ASN A N 1
ATOM 1825 C CA . ASN A 1 234 ? -2.598 2.128 -5.468 1.00 97.44 234 ASN A CA 1
ATOM 1826 C C . ASN A 1 234 ? -1.098 1.864 -5.282 1.00 97.44 234 ASN A C 1
ATOM 1828 O O . ASN A 1 234 ? -0.492 2.381 -4.355 1.00 97.44 234 ASN A O 1
ATOM 1832 N N . ILE A 1 235 ? -0.478 1.054 -6.136 1.00 97.12 235 ILE A N 1
ATOM 1833 C CA . ILE A 1 235 ? 0.916 0.638 -5.933 1.00 97.12 235 ILE A CA 1
ATOM 1834 C C . ILE A 1 235 ? 1.900 1.768 -6.297 1.00 97.12 235 ILE A C 1
ATOM 1836 O O . ILE A 1 235 ? 1.970 2.224 -7.442 1.00 97.12 235 ILE A O 1
ATOM 1840 N N . CYS A 1 236 ? 2.699 2.182 -5.312 1.00 92.50 236 CYS A N 1
ATOM 1841 C CA . CYS A 1 236 ? 3.888 3.023 -5.417 1.00 92.50 236 CYS A CA 1
ATOM 1842 C C . CYS A 1 236 ? 3.758 4.253 -6.319 1.00 92.50 236 CYS A C 1
ATOM 1844 O O . CYS A 1 236 ? 3.237 5.272 -5.872 1.00 92.50 236 CYS A O 1
ATOM 1846 N N . TYR A 1 237 ? 4.280 4.211 -7.549 1.00 85.88 237 TYR A N 1
ATOM 1847 C CA . TYR A 1 237 ? 4.350 5.360 -8.460 1.00 85.88 237 TYR A CA 1
ATOM 1848 C C . TYR A 1 237 ? 2.967 5.869 -8.891 1.00 85.88 237 TYR A C 1
ATOM 1850 O O . TYR A 1 237 ? 2.802 7.044 -9.231 1.00 85.88 237 TYR A O 1
ATOM 1858 N N . GLY A 1 238 ? 1.934 5.032 -8.763 1.00 77.50 238 GLY A N 1
ATOM 1859 C CA . GLY A 1 238 ? 0.554 5.473 -8.904 1.00 77.50 238 GLY A CA 1
ATOM 1860 C C . GLY A 1 238 ? 0.138 6.540 -7.877 1.00 77.50 238 GLY A C 1
ATOM 1861 O O . GLY A 1 238 ? -0.856 7.227 -8.107 1.00 77.50 238 GLY A O 1
ATOM 1862 N N . ARG A 1 239 ? 0.910 6.765 -6.797 1.00 83.69 239 ARG A N 1
ATOM 1863 C CA . ARG A 1 239 ? 0.676 7.860 -5.836 1.00 83.69 239 ARG A CA 1
ATOM 1864 C C . ARG A 1 239 ? 0.720 9.248 -6.471 1.00 83.69 239 ARG A C 1
ATOM 1866 O O . ARG A 1 239 ? 0.011 10.137 -6.017 1.00 83.69 239 ARG A O 1
ATOM 1873 N N . HIS A 1 240 ? 1.503 9.411 -7.539 1.00 77.69 240 HIS A N 1
ATOM 1874 C CA . HIS A 1 240 ? 1.695 10.687 -8.240 1.00 77.69 240 HIS A CA 1
ATOM 1875 C C . HIS A 1 240 ? 0.591 11.007 -9.254 1.00 77.69 240 HIS A C 1
ATOM 1877 O O . HIS A 1 240 ? 0.648 12.040 -9.910 1.00 77.69 240 HIS A O 1
ATOM 1883 N N . HIS A 1 241 ? -0.391 10.117 -9.410 1.00 79.31 241 HIS A N 1
ATOM 1884 C CA . HIS A 1 241 ? -1.441 10.216 -10.417 1.00 79.31 241 HIS A CA 1
ATOM 1885 C C . HIS A 1 241 ? -2.799 10.365 -9.714 1.00 79.31 241 HIS A C 1
ATOM 1887 O O . HIS A 1 241 ? -3.406 9.352 -9.358 1.00 79.31 241 HIS A O 1
ATOM 1893 N N . PRO A 1 242 ? -3.301 11.597 -9.487 1.00 74.00 242 PRO A N 1
ATOM 1894 C CA . PRO A 1 242 ? -4.585 11.839 -8.817 1.00 74.00 242 PRO A CA 1
ATOM 1895 C C . PRO A 1 242 ? -5.753 11.051 -9.423 1.00 74.00 242 PRO A C 1
ATOM 1897 O O . PRO A 1 242 ? -6.595 10.524 -8.701 1.00 74.00 242 PRO A O 1
ATOM 1900 N N . GLN A 1 243 ? -5.762 10.886 -10.746 1.00 76.38 243 GLN A N 1
ATOM 1901 C CA . GLN A 1 243 ? -6.746 10.085 -11.468 1.00 76.38 243 GLN A CA 1
ATOM 1902 C C . GLN A 1 243 ? -6.736 8.603 -11.060 1.00 76.38 243 GLN A C 1
ATOM 1904 O O . GLN A 1 243 ? -7.793 7.986 -11.018 1.00 76.38 243 GLN A O 1
ATOM 1909 N N . ASN A 1 244 ? -5.578 8.038 -10.705 1.00 78.12 244 ASN A N 1
ATOM 1910 C CA . ASN A 1 244 ? -5.471 6.645 -10.264 1.00 78.12 244 ASN A CA 1
ATOM 1911 C C . ASN A 1 244 ? -6.176 6.465 -8.908 1.00 78.12 244 ASN A C 1
ATOM 1913 O O . ASN A 1 244 ? -6.953 5.533 -8.723 1.00 78.12 244 ASN A O 1
ATOM 1917 N N . TRP A 1 245 ? -5.980 7.410 -7.979 1.00 81.19 245 TRP A N 1
ATOM 1918 C CA . TRP A 1 245 ? -6.723 7.459 -6.713 1.00 81.19 245 TRP A CA 1
ATOM 1919 C C . TRP A 1 245 ? -8.224 7.651 -6.931 1.00 81.19 245 TRP A C 1
ATOM 1921 O O . TRP A 1 245 ? -9.034 6.946 -6.329 1.00 81.19 245 TRP A O 1
ATOM 1931 N N . MET A 1 246 ? -8.586 8.588 -7.813 1.00 80.75 246 MET A N 1
ATOM 1932 C CA . MET A 1 246 ? -9.974 8.927 -8.117 1.00 80.75 246 MET A CA 1
ATOM 1933 C C . MET A 1 246 ? -10.758 7.710 -8.601 1.00 80.75 246 MET A C 1
ATOM 1935 O O . MET A 1 246 ? -11.870 7.495 -8.134 1.00 80.75 246 MET A O 1
ATOM 1939 N N . VAL A 1 247 ? -10.199 6.888 -9.494 1.00 82.56 247 VAL A N 1
ATOM 1940 C CA . VAL A 1 247 ? -10.931 5.731 -10.027 1.00 82.56 247 VAL A CA 1
ATOM 1941 C C . VAL A 1 247 ? -11.136 4.647 -8.961 1.00 82.56 247 VAL A C 1
ATOM 1943 O O . VAL A 1 247 ? -12.227 4.087 -8.895 1.00 82.56 247 VAL A O 1
ATOM 1946 N N . TYR A 1 248 ? -10.172 4.394 -8.065 1.00 87.31 248 TYR A N 1
ATOM 1947 C CA . TYR A 1 248 ? -10.415 3.502 -6.917 1.00 87.31 248 TYR A CA 1
ATOM 1948 C C . TYR A 1 248 ? -11.553 4.019 -6.023 1.00 87.31 248 TYR A C 1
ATOM 1950 O O . TYR A 1 248 ? -12.411 3.238 -5.611 1.00 87.31 248 TYR A O 1
ATOM 1958 N N . ALA A 1 249 ? -11.595 5.329 -5.759 1.00 86.75 249 ALA A N 1
ATOM 1959 C CA . ALA A 1 249 ? -12.662 5.948 -4.972 1.00 86.75 249 ALA A CA 1
ATOM 1960 C C . ALA A 1 249 ? -14.029 5.881 -5.681 1.00 86.75 249 ALA A C 1
ATOM 1962 O O . ALA A 1 249 ? -15.024 5.525 -5.053 1.00 86.75 249 ALA A O 1
ATOM 1963 N N . LEU A 1 250 ? -14.083 6.151 -6.993 1.00 87.81 250 LEU A N 1
ATOM 1964 C CA . LEU A 1 250 ? -15.298 6.022 -7.812 1.00 87.81 250 LEU A CA 1
ATOM 1965 C C . LEU A 1 250 ? -15.814 4.581 -7.867 1.00 87.81 250 LEU A C 1
ATOM 1967 O O . LEU A 1 250 ? -17.021 4.363 -7.859 1.00 87.81 250 LEU A O 1
ATOM 1971 N N . ASN A 1 251 ? -14.909 3.602 -7.847 1.00 90.31 251 ASN A N 1
ATOM 1972 C CA . ASN A 1 251 ? -15.247 2.182 -7.747 1.00 90.31 251 ASN A CA 1
ATOM 1973 C C . ASN A 1 251 ? -15.647 1.760 -6.317 1.00 90.31 251 ASN A C 1
ATOM 1975 O O . ASN A 1 251 ? -15.875 0.580 -6.056 1.00 90.31 251 ASN A O 1
ATOM 1979 N N . GLY A 1 252 ? -15.747 2.710 -5.384 1.00 94.81 252 GLY A N 1
ATOM 1980 C CA . GLY A 1 252 ? -16.294 2.505 -4.050 1.00 94.81 252 GLY A CA 1
ATOM 1981 C C . GLY A 1 252 ? -15.276 2.101 -2.986 1.00 94.81 252 GLY A C 1
ATOM 1982 O O . GLY A 1 252 ? -15.703 1.649 -1.922 1.00 94.81 252 GLY A O 1
ATOM 1983 N N . ALA A 1 253 ? -13.967 2.238 -3.227 1.00 97.81 253 ALA A N 1
ATOM 1984 C CA . ALA A 1 253 ? -12.963 1.977 -2.195 1.00 97.81 253 ALA A CA 1
ATOM 1985 C C . ALA A 1 253 ? -13.169 2.888 -0.972 1.00 97.81 253 ALA A C 1
ATOM 1987 O O . ALA A 1 253 ? -13.337 4.098 -1.095 1.00 97.81 253 ALA A O 1
ATOM 1988 N N . GLU A 1 254 ? -13.121 2.292 0.215 1.00 98.12 254 GLU A N 1
ATOM 1989 C CA . GLU A 1 254 ? -13.225 2.985 1.505 1.00 98.12 254 GLU A CA 1
ATOM 1990 C C . GLU A 1 254 ? -11.842 3.188 2.130 1.00 98.12 254 GLU A C 1
ATOM 1992 O O . GLU A 1 254 ? -11.600 4.177 2.816 1.00 98.12 254 GLU A O 1
ATOM 1997 N N . ILE A 1 255 ? -10.928 2.250 1.867 1.00 98.31 255 ILE A N 1
ATOM 1998 C CA . ILE A 1 255 ? -9.519 2.301 2.258 1.00 98.31 255 ILE A CA 1
ATOM 1999 C C . ILE A 1 255 ? -8.693 2.031 1.000 1.00 98.31 255 ILE A C 1
ATOM 2001 O O . ILE A 1 255 ? -8.921 1.033 0.316 1.00 98.31 255 ILE A O 1
ATOM 2005 N N . ILE A 1 256 ? -7.723 2.896 0.694 1.00 98.56 256 ILE A N 1
ATOM 2006 C CA . ILE A 1 256 ? -6.787 2.688 -0.418 1.00 98.56 256 ILE A CA 1
ATOM 2007 C C . ILE A 1 256 ? -5.375 2.559 0.151 1.00 98.56 256 ILE A C 1
ATOM 2009 O O . ILE A 1 256 ? -4.818 3.531 0.658 1.00 98.56 256 ILE A O 1
ATOM 2013 N N . PHE A 1 257 ? -4.783 1.370 0.049 1.00 98.69 257 PHE A N 1
ATOM 2014 C CA . PHE A 1 257 ? -3.385 1.162 0.429 1.00 98.69 257 PHE A CA 1
ATOM 2015 C C . PHE A 1 257 ? -2.450 1.713 -0.647 1.00 98.69 257 PHE A C 1
ATOM 2017 O O . PHE A 1 257 ? -2.700 1.531 -1.840 1.00 98.69 257 PHE A O 1
ATOM 2024 N N . ASN A 1 258 ? -1.342 2.332 -0.227 1.00 98.31 258 ASN A N 1
ATOM 2025 C CA . ASN A 1 258 ? -0.269 2.772 -1.120 1.00 98.31 258 ASN A CA 1
ATOM 2026 C C . ASN A 1 258 ? 1.087 2.157 -0.751 1.00 98.31 258 ASN A C 1
ATOM 2028 O O . ASN A 1 258 ? 1.975 2.856 -0.259 1.00 98.31 258 ASN A O 1
ATOM 2032 N N . PRO A 1 259 ? 1.261 0.844 -0.983 1.00 97.81 259 PRO A N 1
ATOM 2033 C CA . PRO A 1 259 ? 2.544 0.195 -0.760 1.00 97.81 259 PRO A CA 1
ATOM 2034 C C . PRO A 1 259 ? 3.597 0.814 -1.681 1.00 97.81 259 PRO A C 1
ATOM 2036 O O . PRO A 1 259 ? 3.366 0.936 -2.885 1.00 97.81 259 PRO A O 1
ATOM 2039 N N . SER A 1 260 ? 4.727 1.237 -1.116 1.00 92.44 260 SER A N 1
ATOM 2040 C CA . SER A 1 260 ? 5.755 1.988 -1.841 1.00 92.44 260 SER A CA 1
ATOM 2041 C C . SER A 1 260 ? 7.162 1.596 -1.401 1.00 92.44 260 SER A C 1
ATOM 2043 O O . SER A 1 260 ? 7.400 1.425 -0.209 1.00 92.44 260 SER A O 1
ATOM 2045 N N . ALA A 1 261 ? 8.100 1.564 -2.346 1.00 88.69 261 ALA A N 1
ATOM 2046 C CA . ALA A 1 261 ? 9.533 1.649 -2.089 1.00 88.69 261 ALA A CA 1
ATOM 2047 C C . ALA A 1 261 ? 10.089 2.915 -2.763 1.00 88.69 261 ALA A C 1
ATOM 2049 O O . ALA A 1 261 ? 9.907 3.136 -3.959 1.00 88.69 261 ALA A O 1
ATOM 2050 N N . THR A 1 262 ? 10.718 3.806 -1.995 1.00 80.88 262 THR A N 1
ATOM 2051 C CA . THR A 1 262 ? 11.262 5.074 -2.508 1.00 80.88 262 THR A CA 1
ATOM 2052 C C . THR A 1 262 ? 12.496 5.484 -1.709 1.00 80.88 262 THR A C 1
ATOM 2054 O O . THR A 1 262 ? 12.533 5.301 -0.496 1.00 80.88 262 THR A O 1
ATOM 2057 N N . VAL A 1 263 ? 13.496 6.065 -2.376 1.00 72.50 263 VAL A N 1
ATOM 2058 C CA . VAL A 1 263 ? 14.736 6.567 -1.758 1.00 72.50 263 VAL A CA 1
ATOM 2059 C C . VAL A 1 263 ? 15.071 7.963 -2.294 1.00 72.50 263 VAL A C 1
ATOM 2061 O O . VAL A 1 263 ? 14.608 8.343 -3.369 1.00 72.50 263 VAL A O 1
ATOM 2064 N N . GLY A 1 264 ? 15.887 8.720 -1.557 1.00 57.69 264 GLY A N 1
ATOM 2065 C CA . GLY A 1 264 ? 16.504 9.966 -2.026 1.00 57.69 264 GLY A CA 1
ATOM 2066 C C . GLY A 1 264 ? 15.970 11.265 -1.405 1.00 57.69 264 GLY A C 1
ATOM 2067 O O . GLY A 1 264 ? 14.851 11.350 -0.911 1.00 57.69 264 GLY A O 1
ATOM 2068 N N . THR A 1 265 ? 16.801 12.308 -1.488 1.00 46.81 265 THR A N 1
ATOM 2069 C CA . THR A 1 265 ? 16.540 13.718 -1.118 1.00 46.81 265 THR A CA 1
ATOM 2070 C C . THR A 1 265 ? 15.698 14.482 -2.155 1.00 46.81 265 THR A C 1
ATOM 2072 O O . THR A 1 265 ? 15.335 15.644 -1.962 1.00 46.81 265 THR A O 1
ATOM 2075 N N . LEU A 1 266 ? 15.373 13.836 -3.278 1.00 42.12 266 LEU A N 1
ATOM 2076 C CA . LEU A 1 266 ? 14.916 14.477 -4.511 1.00 42.12 266 LEU A CA 1
ATOM 2077 C C . LEU A 1 266 ? 13.403 14.774 -4.568 1.00 42.12 266 LEU A C 1
ATOM 2079 O O . LEU A 1 266 ? 12.952 15.429 -5.503 1.00 42.12 266 LEU A O 1
ATOM 2083 N N . SER A 1 267 ? 12.609 14.370 -3.571 1.00 44.38 267 SER A N 1
ATOM 2084 C CA . SER A 1 267 ? 11.183 14.734 -3.497 1.00 44.38 267 SER A CA 1
ATOM 2085 C C . SER A 1 267 ? 10.954 16.140 -2.933 1.00 44.38 267 SER A C 1
ATOM 2087 O O . SER A 1 267 ? 10.008 16.810 -3.335 1.00 44.38 267 SER A O 1
ATOM 2089 N N . ALA A 1 268 ? 11.840 16.633 -2.063 1.00 36.97 268 ALA A N 1
ATOM 2090 C CA . ALA A 1 268 ? 11.721 17.969 -1.484 1.00 36.97 268 ALA A CA 1
ATOM 2091 C C . ALA A 1 268 ? 12.380 19.048 -2.357 1.00 36.97 268 ALA A C 1
ATOM 2093 O O . ALA A 1 268 ? 11.852 20.149 -2.464 1.00 36.97 268 ALA A O 1
ATOM 2094 N N . GLU A 1 269 ? 13.513 18.760 -3.005 1.00 34.09 269 GLU A N 1
ATOM 2095 C CA . GLU A 1 269 ? 14.272 19.782 -3.739 1.00 34.09 269 GLU A CA 1
ATOM 2096 C C . GLU A 1 269 ? 13.792 19.999 -5.181 1.00 34.09 269 GLU A C 1
ATOM 2098 O O . GLU A 1 269 ? 13.772 21.140 -5.633 1.00 34.09 269 GLU A O 1
ATOM 2103 N N . ILE A 1 270 ? 13.326 18.961 -5.891 1.00 38.53 270 ILE A N 1
ATOM 2104 C CA . ILE A 1 270 ? 12.719 19.126 -7.226 1.00 38.53 270 ILE A CA 1
ATOM 2105 C C . ILE A 1 270 ? 11.316 19.740 -7.124 1.00 38.53 270 ILE A C 1
ATOM 2107 O O . ILE A 1 270 ? 11.009 20.644 -7.900 1.00 38.53 270 ILE A O 1
ATOM 2111 N N . ALA A 1 271 ? 10.515 19.363 -6.119 1.00 38.94 271 ALA A N 1
ATOM 2112 C CA . ALA A 1 271 ? 9.251 20.047 -5.819 1.00 38.94 271 ALA A CA 1
ATOM 2113 C C . ALA A 1 271 ? 9.475 21.530 -5.448 1.00 38.94 271 ALA A C 1
ATOM 2115 O O . ALA A 1 271 ? 8.715 22.407 -5.853 1.00 38.94 271 ALA A O 1
ATOM 2116 N N . ARG A 1 272 ? 10.573 21.840 -4.742 1.00 35.38 272 ARG A N 1
ATOM 2117 C CA . ARG A 1 272 ? 10.961 23.213 -4.378 1.00 35.38 272 ARG A CA 1
ATOM 2118 C C . ARG A 1 272 ? 11.588 23.997 -5.550 1.00 35.38 272 ARG A C 1
ATOM 2120 O O . ARG A 1 272 ? 11.425 25.215 -5.600 1.00 35.38 272 ARG A O 1
ATOM 2127 N N . ARG A 1 273 ? 12.267 23.341 -6.506 1.00 33.09 273 ARG A N 1
ATOM 2128 C CA . ARG A 1 273 ? 12.943 23.982 -7.660 1.00 33.09 273 ARG A CA 1
ATOM 2129 C C . ARG A 1 273 ? 12.076 24.167 -8.905 1.00 33.09 273 ARG A C 1
ATOM 2131 O O . ARG A 1 273 ? 12.232 25.196 -9.552 1.00 33.09 273 ARG A O 1
ATOM 2138 N N . LEU A 1 274 ? 11.201 23.223 -9.262 1.00 35.31 274 LEU A N 1
ATOM 2139 C CA . LEU A 1 274 ? 10.450 23.294 -10.529 1.00 35.31 274 LEU A CA 1
ATOM 2140 C C . LEU A 1 274 ? 9.194 24.166 -10.467 1.00 35.31 274 LEU A C 1
ATOM 2142 O O . LEU A 1 274 ? 8.713 24.595 -11.509 1.00 35.31 274 LEU A O 1
ATOM 2146 N N . GLN A 1 275 ? 8.679 24.451 -9.273 1.00 42.28 275 GLN A N 1
ATOM 2147 C CA . GLN A 1 275 ? 7.396 25.132 -9.125 1.00 42.28 275 GLN A CA 1
ATO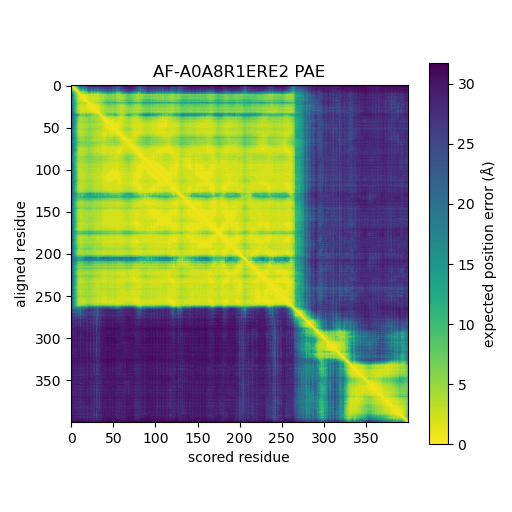M 2148 C C . GLN A 1 275 ? 7.573 26.596 -8.643 1.00 42.28 275 GLN A C 1
ATOM 2150 O O . GLN A 1 275 ? 6.970 27.513 -9.185 1.00 42.28 275 GLN A O 1
ATOM 2155 N N . ILE A 1 276 ? 8.453 26.911 -7.687 1.00 42.94 276 ILE A N 1
ATOM 2156 C CA . ILE A 1 276 ? 8.324 28.191 -6.951 1.00 42.94 276 ILE A CA 1
ATOM 2157 C C . ILE A 1 276 ? 9.279 29.318 -7.410 1.00 42.94 276 ILE A C 1
ATOM 2159 O O . ILE A 1 276 ? 8.950 30.493 -7.237 1.00 42.94 276 ILE A O 1
ATOM 2163 N N . SER A 1 277 ? 10.458 29.036 -7.977 1.00 42.34 277 SER A N 1
ATOM 2164 C CA . SER A 1 277 ? 11.563 30.012 -7.885 1.00 42.34 277 SER A CA 1
ATOM 2165 C C . SER A 1 277 ? 11.863 30.901 -9.103 1.00 42.34 277 SER A C 1
ATOM 2167 O O . SER A 1 277 ? 12.347 32.011 -8.882 1.00 42.34 277 SER A O 1
ATOM 2169 N N . SER A 1 278 ? 11.616 30.514 -10.360 1.00 44.62 278 SER A N 1
ATOM 2170 C CA . SER A 1 278 ? 12.267 31.231 -11.482 1.00 44.62 278 SER A CA 1
ATOM 2171 C C . SER A 1 278 ? 11.477 32.366 -12.154 1.00 44.62 278 SER A C 1
ATOM 2173 O O . SER A 1 278 ? 12.114 33.294 -12.649 1.00 44.62 278 SER A O 1
ATOM 2175 N N . SER A 1 279 ? 10.140 32.397 -12.131 1.00 51.88 279 SER A N 1
ATOM 2176 C CA . SER A 1 279 ? 9.390 33.425 -12.899 1.00 51.88 279 SER A CA 1
ATOM 2177 C C . SER A 1 279 ? 8.162 33.969 -12.169 1.00 51.88 279 SER A C 1
ATOM 2179 O O . SER A 1 279 ? 7.970 35.182 -12.066 1.00 51.88 279 SER A O 1
ATOM 2181 N N . THR A 1 280 ? 7.357 33.082 -11.595 1.00 46.09 280 THR A N 1
ATOM 2182 C CA . THR A 1 280 ? 6.011 33.410 -11.117 1.00 46.09 280 THR A CA 1
ATOM 2183 C C . THR A 1 280 ? 6.026 34.232 -9.823 1.00 46.09 280 THR A C 1
ATOM 2185 O O . THR A 1 280 ? 5.477 35.331 -9.772 1.00 46.09 280 THR A O 1
ATOM 2188 N N . VAL A 1 281 ? 6.748 33.791 -8.787 1.00 47.06 281 VAL A N 1
ATOM 2189 C CA . VAL A 1 281 ? 6.770 34.479 -7.477 1.00 47.06 281 VAL A CA 1
ATOM 2190 C C . VAL A 1 281 ? 7.411 35.872 -7.546 1.00 47.06 281 VAL A C 1
ATOM 2192 O O . VAL A 1 281 ? 6.992 36.783 -6.828 1.00 47.06 281 VAL A O 1
ATOM 2195 N N . ARG A 1 282 ? 8.393 36.081 -8.432 1.00 45.66 282 ARG A N 1
ATOM 2196 C CA . ARG A 1 282 ? 9.097 37.368 -8.569 1.00 45.66 282 ARG A CA 1
ATOM 2197 C C . ARG A 1 282 ? 8.226 38.458 -9.208 1.00 45.66 282 ARG A C 1
ATOM 2199 O O . ARG A 1 282 ? 8.305 39.605 -8.777 1.00 45.66 282 ARG A O 1
ATOM 2206 N N . ILE A 1 283 ? 7.387 38.121 -10.190 1.00 52.88 283 ILE A N 1
ATOM 2207 C CA . ILE A 1 283 ? 6.464 39.074 -10.839 1.00 52.88 283 ILE A CA 1
ATOM 2208 C C . ILE A 1 283 ? 5.296 39.410 -9.904 1.00 52.88 283 ILE A C 1
ATOM 2210 O O . ILE A 1 283 ? 4.946 40.579 -9.737 1.00 52.88 283 ILE A O 1
ATOM 2214 N N . LEU A 1 284 ? 4.756 38.400 -9.216 1.00 48.25 284 LEU A N 1
ATOM 2215 C CA . LEU A 1 284 ? 3.614 38.561 -8.314 1.00 48.25 284 LEU A CA 1
ATOM 2216 C C . LEU A 1 284 ? 3.953 39.394 -7.076 1.00 48.25 284 LEU A C 1
ATOM 2218 O O . LEU A 1 284 ? 3.205 40.306 -6.729 1.00 48.25 284 LEU A O 1
ATOM 2222 N N . ARG A 1 285 ? 5.116 39.150 -6.451 1.00 48.75 285 ARG A N 1
ATOM 2223 C CA . ARG A 1 285 ? 5.585 39.956 -5.309 1.00 48.75 285 ARG A CA 1
ATOM 2224 C C . ARG A 1 285 ? 5.877 41.411 -5.685 1.00 48.75 285 ARG A C 1
ATOM 2226 O O . ARG A 1 285 ? 5.754 42.279 -4.828 1.00 48.75 285 ARG A O 1
ATOM 2233 N N . ARG A 1 286 ? 6.263 41.689 -6.938 1.00 50.84 286 ARG A N 1
ATOM 2234 C CA . ARG A 1 286 ? 6.610 43.043 -7.401 1.00 50.84 286 ARG A CA 1
ATOM 2235 C C . ARG A 1 286 ? 5.388 43.893 -7.765 1.00 50.84 286 ARG A C 1
ATOM 2237 O O . ARG A 1 286 ? 5.439 45.101 -7.564 1.00 50.84 286 ARG A O 1
ATOM 2244 N N . HIS A 1 287 ? 4.318 43.291 -8.289 1.00 48.03 287 HIS A N 1
ATOM 2245 C CA . HIS A 1 287 ? 3.161 44.035 -8.812 1.00 48.03 287 HIS A CA 1
ATOM 2246 C C . HIS A 1 287 ? 1.900 43.986 -7.939 1.00 48.03 287 HIS A C 1
ATOM 2248 O O . HIS A 1 287 ? 1.085 44.899 -8.032 1.00 48.03 287 HIS A O 1
ATOM 2254 N N . PHE A 1 288 ? 1.751 42.986 -7.064 1.00 56.84 288 PHE A N 1
ATOM 2255 C CA . PHE A 1 288 ? 0.551 42.802 -6.231 1.00 56.84 288 PHE A CA 1
ATOM 2256 C C . PHE A 1 288 ? 0.857 42.880 -4.729 1.00 56.84 288 PHE A C 1
ATOM 2258 O O . PHE A 1 288 ? 0.262 42.166 -3.925 1.00 56.84 288 PHE A O 1
ATOM 2265 N N . ALA A 1 289 ? 1.813 43.734 -4.347 1.00 46.97 289 ALA A N 1
ATOM 2266 C CA . ALA A 1 289 ? 2.323 43.872 -2.984 1.00 46.97 289 ALA A CA 1
ATOM 2267 C C . ALA A 1 289 ? 1.206 44.095 -1.937 1.00 46.97 289 ALA A C 1
ATOM 2269 O O . ALA A 1 289 ? 0.771 45.219 -1.702 1.00 46.97 289 ALA A O 1
ATOM 2270 N N . GLY A 1 290 ? 0.780 43.006 -1.287 1.00 53.38 290 GLY A N 1
ATOM 2271 C CA . GLY A 1 290 ? -0.007 43.019 -0.050 1.00 53.38 290 GLY A CA 1
ATOM 2272 C C . GLY A 1 290 ? -1.533 42.890 -0.165 1.00 53.38 290 GLY A C 1
ATOM 2273 O O . GLY A 1 290 ? -2.192 42.994 0.863 1.00 53.38 290 GLY A O 1
ATOM 2274 N N . GLY A 1 291 ? -2.114 42.649 -1.347 1.00 53.97 291 GLY A N 1
ATOM 2275 C CA . GLY A 1 291 ? -3.568 42.441 -1.503 1.00 53.97 291 GLY A CA 1
ATOM 2276 C C . GLY A 1 291 ? -3.950 41.007 -1.914 1.00 53.97 291 GLY A C 1
ATOM 2277 O O . GLY A 1 291 ? -3.153 40.353 -2.590 1.00 53.97 291 GLY A O 1
ATOM 2278 N N . PRO A 1 292 ? -5.153 40.503 -1.559 1.00 53.16 292 PRO A N 1
ATOM 2279 C CA . PRO A 1 292 ? -5.640 39.219 -2.059 1.00 53.16 292 PRO A CA 1
ATOM 2280 C C . PRO A 1 292 ? -6.028 39.345 -3.539 1.00 53.16 292 PRO A C 1
ATOM 2282 O O . PRO A 1 292 ? -6.775 40.246 -3.919 1.00 53.16 292 PRO A O 1
ATOM 2285 N N . PHE A 1 293 ? -5.537 38.439 -4.381 1.00 55.72 293 PHE A N 1
ATOM 2286 C CA . PHE A 1 293 ? -5.939 38.320 -5.784 1.00 55.72 293 PHE A CA 1
ATOM 2287 C C . PHE A 1 293 ? -6.311 36.868 -6.100 1.00 55.72 293 PHE A C 1
ATOM 2289 O O . PHE A 1 293 ? -5.824 35.942 -5.456 1.00 55.72 293 PHE A O 1
ATOM 2296 N N . ILE A 1 294 ? -7.179 36.685 -7.094 1.00 56.94 294 ILE A N 1
ATOM 2297 C CA . ILE A 1 294 ? -7.622 35.388 -7.614 1.00 56.94 294 ILE A CA 1
ATOM 2298 C C . ILE A 1 294 ? -7.304 35.370 -9.108 1.00 56.94 294 ILE A C 1
ATOM 2300 O O . ILE A 1 294 ? -7.561 36.354 -9.801 1.00 56.94 294 ILE A O 1
ATOM 2304 N N . LEU A 1 295 ? -6.723 34.279 -9.602 1.00 54.34 295 LEU A N 1
ATOM 2305 C CA . LEU A 1 295 ? -6.467 34.104 -11.032 1.00 54.34 295 LEU A CA 1
ATOM 2306 C C . LEU A 1 295 ? -7.697 33.555 -11.759 1.00 54.34 295 LEU A C 1
ATOM 2308 O O . LEU A 1 295 ? -8.512 32.849 -11.182 1.00 54.34 295 LEU A O 1
ATOM 2312 N N . GLN A 1 296 ? -7.863 33.898 -13.030 1.00 60.41 296 GLN A N 1
ATOM 2313 C CA . GLN A 1 296 ? -9.009 33.472 -13.832 1.00 60.41 296 GLN A CA 1
ATOM 2314 C C . GLN A 1 296 ? -8.506 33.017 -15.201 1.00 60.41 296 GLN A C 1
ATOM 2316 O O . GLN A 1 296 ? -7.722 33.725 -15.828 1.00 60.41 296 GLN A O 1
ATOM 2321 N N . GLN A 1 297 ? -8.926 31.824 -15.624 1.00 58.25 297 GLN A N 1
ATOM 2322 C CA . GLN A 1 297 ? -8.570 31.222 -16.912 1.00 58.25 297 GLN A CA 1
ATOM 2323 C C . GLN A 1 297 ? -9.583 31.609 -17.999 1.00 58.25 297 GLN A C 1
ATOM 2325 O O . GLN A 1 297 ? -10.786 31.620 -17.736 1.00 58.25 297 GLN A O 1
ATOM 2330 N N . ASP A 1 298 ? -9.095 31.913 -19.204 1.00 53.59 298 ASP A N 1
ATOM 2331 C CA . ASP A 1 298 ? -9.895 32.288 -20.385 1.00 53.59 298 ASP A CA 1
ATOM 2332 C C . ASP A 1 298 ? -10.366 31.081 -21.216 1.00 53.59 298 ASP A C 1
ATOM 2334 O O . ASP A 1 298 ? -11.292 31.191 -22.017 1.00 53.59 298 ASP A O 1
ATOM 2338 N N . TRP A 1 299 ? -9.765 29.909 -20.979 1.00 60.62 299 TRP A N 1
ATOM 2339 C CA . TRP A 1 299 ? -10.076 28.643 -21.639 1.00 60.62 299 TRP A CA 1
ATOM 2340 C C . TRP A 1 299 ? -9.956 28.656 -23.167 1.00 60.62 299 TRP A C 1
ATOM 2342 O O . TRP A 1 299 ? -10.535 27.792 -23.835 1.00 60.62 299 TRP A O 1
ATOM 2352 N N . ALA A 1 300 ? -9.132 29.547 -23.728 1.00 54.19 300 ALA A N 1
ATOM 2353 C CA . ALA A 1 300 ? -8.715 29.428 -25.120 1.00 54.19 300 ALA A CA 1
ATOM 2354 C C . ALA A 1 300 ? -8.060 28.043 -25.351 1.00 54.19 300 ALA A C 1
ATOM 2356 O O . ALA A 1 300 ? -7.370 27.536 -24.460 1.00 54.19 300 ALA A O 1
ATOM 2357 N N . PRO A 1 301 ? -8.233 27.383 -26.514 1.00 52.69 301 PRO A N 1
ATOM 2358 C CA . PRO A 1 301 ? -7.813 25.986 -26.704 1.00 52.69 301 PRO A CA 1
ATOM 2359 C C . PRO A 1 301 ? -6.330 25.697 -26.398 1.00 52.69 301 PRO A C 1
ATOM 2361 O O . PRO A 1 301 ? -5.996 24.612 -25.924 1.00 52.69 301 PRO A O 1
ATOM 2364 N N . SER A 1 302 ? -5.441 26.673 -26.611 1.00 48.53 302 SER A N 1
ATOM 2365 C CA . SER A 1 302 ? -4.018 26.613 -26.243 1.00 48.53 302 SER A CA 1
ATOM 2366 C C . SER A 1 302 ? -3.772 26.722 -24.727 1.00 48.53 302 SER A C 1
ATOM 2368 O O . SER A 1 302 ? -2.830 26.121 -24.202 1.00 48.53 302 SER A O 1
ATOM 2370 N N . HIS A 1 303 ? -4.623 27.450 -24.001 1.00 54.66 303 HIS A N 1
ATOM 2371 C CA . HIS A 1 303 ? -4.534 27.696 -22.556 1.00 54.66 303 HIS A CA 1
ATOM 2372 C C . HIS A 1 303 ? -5.278 26.645 -21.720 1.00 54.66 303 HIS A C 1
ATOM 2374 O O . HIS A 1 303 ? -4.928 26.426 -20.560 1.00 54.66 303 HIS A O 1
ATOM 2380 N N . GLY A 1 304 ? -6.230 25.932 -22.329 1.00 57.12 304 GLY A N 1
ATOM 2381 C CA . GLY A 1 304 ? -6.917 24.768 -21.763 1.00 57.12 304 GLY A CA 1
ATOM 2382 C C . GLY A 1 304 ? -6.132 23.453 -21.861 1.00 57.12 304 GLY A C 1
ATOM 2383 O O . GLY A 1 304 ? -6.669 22.386 -21.556 1.00 57.12 304 GLY A O 1
ATOM 2384 N N . SER A 1 305 ? -4.872 23.494 -22.304 1.00 62.03 305 SER A N 1
ATOM 2385 C CA . SER A 1 305 ? -4.020 22.306 -22.357 1.00 62.03 305 SER A CA 1
ATOM 2386 C C . SER A 1 305 ? -3.712 21.783 -20.945 1.00 62.03 305 SER A C 1
ATOM 2388 O O . SER A 1 305 ? -3.533 22.552 -19.996 1.00 62.03 305 SER A O 1
ATOM 2390 N N . ARG A 1 306 ? -3.620 20.452 -20.788 1.00 55.19 306 ARG A N 1
ATOM 2391 C CA . ARG A 1 306 ? -3.369 19.813 -19.477 1.00 55.19 306 ARG A CA 1
ATOM 2392 C C . ARG A 1 306 ? -2.086 20.314 -18.806 1.00 55.19 306 ARG A C 1
ATOM 2394 O O . ARG A 1 306 ? -2.035 20.366 -17.582 1.00 55.19 306 ARG A O 1
ATOM 2401 N N . SER A 1 307 ? -1.081 20.710 -19.587 1.00 59.03 307 SER A N 1
ATOM 2402 C CA . SER A 1 307 ? 0.170 21.281 -19.078 1.00 59.03 307 SER A CA 1
ATOM 2403 C C . SER A 1 307 ? -0.005 22.673 -18.468 1.00 59.03 307 SER A C 1
ATOM 2405 O O . SER A 1 307 ? 0.619 22.959 -17.452 1.00 59.03 307 SER A O 1
ATOM 2407 N N . THR A 1 308 ? -0.863 23.527 -19.033 1.00 53.03 308 THR A N 1
ATOM 2408 C CA . THR A 1 308 ? -1.103 24.890 -18.525 1.00 53.03 308 THR A CA 1
ATOM 2409 C C . THR A 1 308 ? -1.975 24.881 -17.265 1.00 53.03 308 THR A C 1
ATOM 2411 O O . THR A 1 308 ? -1.699 25.609 -16.312 1.00 53.03 308 THR A O 1
ATOM 2414 N N . LEU A 1 309 ? -2.990 24.012 -17.212 1.00 62.56 309 LEU A N 1
ATOM 2415 C CA . LEU A 1 309 ? -3.891 23.884 -16.056 1.00 62.56 309 LEU A CA 1
ATOM 2416 C C . LEU A 1 309 ? -3.178 23.352 -14.807 1.00 62.56 309 LEU A C 1
ATOM 2418 O O . LEU A 1 309 ? -3.403 23.852 -13.707 1.00 62.56 309 LEU A O 1
ATOM 2422 N N . ALA A 1 310 ? -2.235 22.427 -14.995 1.00 60.78 310 ALA A N 1
ATOM 2423 C CA . ALA A 1 310 ? -1.406 21.894 -13.918 1.00 60.78 310 ALA A CA 1
ATOM 2424 C C . ALA A 1 310 ? -0.493 22.953 -13.261 1.00 60.78 310 ALA A C 1
ATOM 2426 O O . ALA A 1 310 ? -0.140 22.824 -12.091 1.00 60.78 310 ALA A O 1
ATOM 2427 N N . VAL A 1 311 ? -0.114 24.016 -13.981 1.00 59.16 311 VAL A N 1
ATOM 2428 C CA . VAL A 1 311 ? 0.693 25.119 -13.423 1.00 59.16 311 VAL A CA 1
ATOM 2429 C C . VAL A 1 311 ? -0.177 26.076 -12.600 1.00 59.16 311 VAL A C 1
ATOM 2431 O O . VAL A 1 311 ? 0.260 26.573 -11.564 1.00 59.16 311 VAL A O 1
ATOM 2434 N N . LEU A 1 312 ? -1.418 26.321 -13.022 1.00 55.94 312 LEU A N 1
ATOM 2435 C CA . LEU A 1 312 ? -2.321 27.253 -12.342 1.00 55.94 312 LEU A CA 1
ATOM 2436 C C . LEU A 1 312 ? -2.844 26.711 -11.010 1.00 55.94 312 LEU A C 1
ATOM 2438 O O . LEU A 1 312 ? -2.825 27.439 -10.017 1.00 55.94 312 LEU A O 1
ATOM 2442 N N . GLU A 1 313 ? -3.200 25.426 -10.958 1.00 62.34 313 GLU A N 1
ATOM 2443 C CA . GLU A 1 313 ? -3.570 24.737 -9.712 1.00 62.34 313 GLU A CA 1
ATOM 2444 C C . GLU A 1 313 ? -2.422 24.733 -8.702 1.00 62.34 313 GLU A C 1
ATOM 2446 O O . GLU A 1 313 ? -2.630 24.966 -7.511 1.00 62.34 313 GLU A O 1
ATOM 2451 N N . ALA A 1 314 ? -1.196 24.528 -9.185 1.00 57.44 314 ALA A N 1
ATOM 2452 C CA . ALA A 1 314 ? -0.016 24.437 -8.338 1.00 57.44 314 ALA A CA 1
ATOM 2453 C C . ALA A 1 314 ? 0.430 25.780 -7.732 1.00 57.44 314 ALA A C 1
ATOM 2455 O O . ALA A 1 314 ? 1.113 25.786 -6.706 1.00 57.44 314 ALA A O 1
ATOM 2456 N N . HIS A 1 315 ? 0.086 26.915 -8.347 1.00 53.03 315 HIS A N 1
ATOM 2457 C CA . HIS A 1 315 ? 0.622 28.224 -7.948 1.00 53.03 315 HIS A CA 1
ATOM 2458 C C . HIS A 1 315 ? -0.401 29.236 -7.469 1.00 53.03 315 HIS A C 1
ATOM 2460 O O . HIS A 1 315 ? -0.023 30.202 -6.804 1.00 53.03 315 HIS A O 1
ATOM 2466 N N . PHE A 1 316 ? -1.674 29.025 -7.784 1.00 55.50 316 PHE A N 1
ATOM 2467 C CA . PHE A 1 316 ? -2.724 30.004 -7.549 1.00 55.50 316 PHE A CA 1
ATOM 2468 C C . PHE A 1 316 ? -3.996 29.333 -7.025 1.00 55.50 316 PHE A C 1
ATOM 2470 O O . PHE A 1 316 ? -5.034 29.365 -7.692 1.00 55.50 316 PHE A O 1
ATOM 2477 N N . PRO A 1 317 ? -3.932 28.707 -5.833 1.00 55.41 317 PRO A N 1
ATOM 2478 C CA . PRO A 1 317 ? -5.077 28.027 -5.247 1.00 55.41 317 PRO A CA 1
ATOM 2479 C C . PRO A 1 317 ? -6.201 29.039 -4.998 1.00 55.41 317 PRO A C 1
ATOM 2481 O O . PRO A 1 317 ? -6.049 29.987 -4.228 1.00 55.41 317 PRO A O 1
ATOM 2484 N N . GLY A 1 318 ? -7.309 28.845 -5.714 1.00 59.22 318 GLY A N 1
ATOM 2485 C CA . GLY A 1 318 ? -8.439 29.770 -5.780 1.00 59.22 318 GLY A CA 1
ATOM 2486 C C . GLY A 1 318 ? -8.761 30.274 -7.187 1.00 59.22 318 GLY A C 1
ATOM 2487 O O . GLY A 1 318 ? -9.740 31.002 -7.325 1.00 59.22 318 GLY A O 1
ATOM 2488 N N . PHE A 1 319 ? -7.978 29.916 -8.218 1.00 58.62 319 PHE A N 1
ATOM 2489 C CA . PHE A 1 319 ? -8.287 30.334 -9.585 1.00 58.62 319 PHE A CA 1
ATOM 2490 C C . PHE A 1 319 ? -9.610 29.737 -10.098 1.00 58.62 319 PHE A C 1
ATOM 2492 O O . PHE A 1 319 ? -9.978 28.617 -9.752 1.00 58.62 319 PHE A O 1
ATOM 2499 N N . LEU A 1 320 ? -10.344 30.503 -10.904 1.00 62.62 320 LEU A N 1
ATOM 2500 C CA . LEU A 1 320 ? -11.669 30.106 -11.386 1.00 62.62 320 LEU A CA 1
ATOM 2501 C C . LEU A 1 320 ? -11.552 29.116 -12.556 1.00 62.62 320 LEU A C 1
ATOM 2503 O O . LEU A 1 320 ? -11.003 29.455 -13.608 1.00 62.62 320 LEU A O 1
ATOM 2507 N N . ASP A 1 321 ? -12.068 27.898 -12.364 1.00 59.59 321 ASP A N 1
ATOM 2508 C CA . ASP A 1 321 ? -12.050 26.825 -13.363 1.00 59.59 321 ASP A CA 1
ATOM 2509 C C . ASP A 1 321 ? -13.195 26.929 -14.399 1.00 59.59 321 ASP A C 1
ATOM 2511 O O . ASP A 1 321 ? -14.117 27.738 -14.263 1.00 59.59 321 ASP A O 1
ATOM 2515 N N . LYS A 1 322 ? -13.154 26.090 -15.448 1.00 56.78 322 LYS A N 1
ATOM 2516 C CA . LYS A 1 322 ? -14.139 26.103 -16.551 1.00 56.78 322 LYS A CA 1
ATOM 2517 C C . LYS A 1 322 ? -15.573 25.812 -16.112 1.00 56.78 322 LYS A C 1
ATOM 2519 O O . LYS A 1 322 ? -16.508 26.120 -16.845 1.00 56.78 322 LYS A O 1
ATOM 2524 N N . ASN A 1 323 ? -15.743 25.129 -14.982 1.00 58.28 323 ASN A N 1
ATOM 2525 C CA . ASN A 1 323 ? -17.042 24.717 -14.464 1.00 58.28 323 ASN A CA 1
ATOM 2526 C C . ASN A 1 323 ? -17.650 25.825 -13.590 1.00 58.28 323 ASN A C 1
ATOM 2528 O O . ASN A 1 323 ? -18.870 25.934 -13.511 1.00 58.28 323 ASN A O 1
ATOM 2532 N N . LEU A 1 324 ? -16.811 26.662 -12.970 1.00 59.38 324 LEU A N 1
ATOM 2533 C CA . LEU A 1 324 ? -17.207 27.877 -12.251 1.00 59.38 324 LEU A CA 1
ATOM 2534 C C . LEU A 1 324 ? -17.460 29.071 -13.193 1.00 59.38 324 LEU A C 1
ATOM 2536 O O . LEU A 1 324 ? -18.268 29.940 -12.866 1.00 59.38 324 LEU A O 1
ATOM 2540 N N . TRP A 1 325 ? -16.803 29.115 -14.359 1.00 53.88 325 TRP A N 1
ATOM 2541 C CA . TRP A 1 325 ? -16.947 30.167 -15.378 1.00 53.88 325 TRP A CA 1
ATOM 2542 C C . TRP A 1 325 ? -16.918 29.550 -16.798 1.00 53.88 325 TRP A C 1
ATOM 2544 O O . TRP A 1 325 ? -15.834 29.276 -17.316 1.00 53.88 325 TRP A O 1
ATOM 2554 N N . PRO A 1 326 ? -18.081 29.286 -17.432 1.00 50.97 326 PRO A N 1
ATOM 2555 C CA . PRO A 1 326 ? -18.165 28.550 -18.701 1.00 50.97 326 PRO A CA 1
ATOM 2556 C C . PRO A 1 326 ? -17.449 29.255 -19.864 1.00 50.97 326 PRO A C 1
ATOM 2558 O O . PRO A 1 326 ? -17.384 30.478 -19.896 1.00 50.97 326 PRO A O 1
ATOM 2561 N N . ALA A 1 327 ? -17.025 28.509 -20.893 1.00 44.72 327 ALA A N 1
ATOM 2562 C CA . ALA A 1 327 ? -16.357 29.028 -22.106 1.00 44.72 327 ALA A CA 1
ATOM 2563 C C . ALA A 1 327 ? -17.229 29.942 -23.005 1.00 44.72 327 ALA A C 1
ATOM 2565 O O . ALA A 1 327 ? -16.809 30.369 -24.075 1.00 44.72 327 ALA A O 1
ATOM 2566 N N . SER A 1 328 ? -18.458 30.234 -22.582 1.00 47.81 328 SER A N 1
ATOM 2567 C CA . SER A 1 328 ? -19.356 31.228 -23.187 1.00 47.81 328 SER A CA 1
ATOM 2568 C C . SER A 1 328 ? -19.586 32.412 -22.258 1.00 47.81 328 SER A C 1
ATOM 2570 O O . SER A 1 328 ? -20.520 33.181 -22.447 1.00 47.81 328 SER A O 1
ATOM 2572 N N . SER A 1 329 ? -18.789 32.522 -21.203 1.00 50.66 329 SER A N 1
ATOM 2573 C CA . SER A 1 329 ? -18.860 33.647 -20.307 1.00 50.66 329 SER A CA 1
ATOM 2574 C C . SER A 1 329 ? -18.250 34.874 -20.989 1.00 50.66 329 SER A C 1
ATOM 2576 O O . SER A 1 329 ? -17.236 34.741 -21.677 1.00 50.66 329 SER A O 1
ATOM 2578 N N . PRO A 1 330 ? -18.860 36.058 -20.850 1.00 56.09 330 PRO A N 1
ATOM 2579 C CA . PRO A 1 330 ? -18.399 37.272 -21.504 1.00 56.09 330 PRO A CA 1
ATOM 2580 C C . PRO A 1 330 ? -16.912 37.494 -21.237 1.00 56.09 330 PRO A C 1
ATOM 2582 O O . PRO A 1 330 ? -16.476 37.492 -20.088 1.00 56.09 330 PRO A O 1
ATOM 2585 N N . ASP A 1 331 ? -16.138 37.649 -22.308 1.00 61.81 331 ASP A N 1
ATOM 2586 C CA . ASP A 1 331 ? -14.687 37.741 -22.229 1.00 61.81 331 ASP A CA 1
ATOM 2587 C C . ASP A 1 331 ? -14.267 39.027 -21.494 1.00 61.81 331 ASP A C 1
ATOM 2589 O O . ASP A 1 331 ? -14.476 40.166 -21.943 1.00 61.81 331 ASP A O 1
ATOM 2593 N N . LEU A 1 332 ? -13.737 38.817 -20.289 1.00 69.06 332 LEU A N 1
ATOM 2594 C CA . LEU A 1 332 ? -13.255 39.851 -19.382 1.00 69.06 332 LEU A CA 1
ATOM 2595 C C . LEU A 1 332 ? -11.727 39.898 -19.333 1.00 69.06 332 LEU A C 1
ATOM 2597 O O . LEU A 1 332 ? -11.191 40.765 -18.635 1.00 69.06 332 LEU A O 1
ATOM 2601 N N . ASN A 1 333 ? -11.032 39.003 -20.043 1.00 74.31 333 ASN A N 1
ATOM 2602 C CA . ASN A 1 333 ? -9.583 39.004 -20.075 1.00 74.31 333 ASN A CA 1
ATOM 2603 C C . ASN A 1 333 ? -9.108 40.116 -21.023 1.00 74.31 333 ASN A C 1
ATOM 2605 O O . ASN A 1 333 ? -9.364 40.052 -22.224 1.00 74.31 333 ASN A O 1
ATOM 2609 N N . PRO A 1 334 ? -8.402 41.151 -20.525 1.00 73.38 334 PRO A N 1
ATOM 2610 C CA . PRO A 1 334 ? -7.890 42.223 -21.377 1.00 73.38 334 PRO A CA 1
ATOM 2611 C C . PRO A 1 334 ? -6.958 41.722 -22.479 1.00 73.38 334 PRO A C 1
ATOM 2613 O O . PRO A 1 334 ? -6.821 42.396 -23.501 1.00 73.38 334 PRO A O 1
ATOM 2616 N N . MET A 1 335 ? -6.336 40.557 -22.285 1.00 77.88 335 MET A N 1
ATOM 2617 C CA . MET A 1 335 ? -5.557 39.908 -23.324 1.00 77.88 335 MET A CA 1
ATOM 2618 C C . MET A 1 335 ? -6.430 39.474 -24.497 1.00 77.88 335 MET A C 1
ATOM 2620 O O . MET A 1 335 ? -6.125 39.834 -25.628 1.00 77.88 335 MET A O 1
ATOM 2624 N N . ASP A 1 336 ? -7.544 38.805 -24.235 1.00 71.06 336 ASP A N 1
ATOM 2625 C CA . ASP A 1 336 ? -8.385 38.205 -25.269 1.00 71.06 336 ASP A CA 1
ATOM 2626 C C . ASP A 1 336 ? -9.308 39.225 -25.944 1.00 71.06 336 ASP A C 1
ATOM 2628 O O . ASP A 1 336 ? -9.304 39.328 -27.171 1.00 71.06 336 ASP A O 1
ATOM 2632 N N . PHE A 1 337 ? -9.981 40.101 -25.185 1.00 70.75 337 PHE A N 1
ATOM 2633 C CA . PHE A 1 337 ? -10.882 41.088 -25.797 1.00 70.75 337 PHE A CA 1
ATOM 2634 C C . PHE A 1 337 ? -10.162 42.274 -26.468 1.00 70.75 337 PHE A C 1
ATOM 2636 O O . PHE A 1 337 ? -10.829 43.133 -27.052 1.00 70.75 337 PHE A O 1
ATOM 2643 N N . SER A 1 338 ? -8.832 42.395 -26.334 1.00 80.38 338 SER A N 1
ATOM 2644 C CA . SER A 1 338 ? -8.090 43.585 -26.785 1.00 80.38 338 SER A CA 1
ATOM 2645 C C . SER A 1 338 ? -6.665 43.289 -27.267 1.00 80.38 338 SER A C 1
ATOM 2647 O O . SER A 1 338 ? -6.352 43.517 -28.436 1.00 80.38 338 SER A O 1
ATOM 2649 N N . VAL A 1 339 ? -5.775 42.797 -26.397 1.00 81.31 339 VAL A N 1
ATOM 2650 C CA . VAL A 1 339 ? -4.329 42.788 -26.696 1.00 81.31 339 VAL A CA 1
ATOM 2651 C C . VAL A 1 339 ? -3.953 41.764 -27.772 1.00 81.31 339 VAL A C 1
ATOM 2653 O O . VAL A 1 339 ? -3.148 42.092 -28.642 1.00 81.31 339 VAL A O 1
ATOM 2656 N N . TRP A 1 340 ? -4.545 40.568 -27.779 1.00 79.00 340 TRP A N 1
ATOM 2657 C CA . TRP A 1 340 ? -4.294 39.557 -28.809 1.00 79.00 340 TRP A CA 1
ATOM 2658 C C . TRP A 1 340 ? -4.783 40.004 -30.176 1.00 79.00 340 TRP A C 1
ATOM 2660 O O . TRP A 1 340 ? -4.019 39.907 -31.128 1.00 79.00 340 TRP A O 1
ATOM 2670 N N . GLY A 1 341 ? -5.978 40.593 -30.268 1.00 78.19 341 GLY A N 1
ATOM 2671 C CA . GLY A 1 341 ? -6.467 41.164 -31.526 1.00 78.19 341 GLY A CA 1
ATOM 2672 C C . GLY A 1 341 ? -5.565 42.289 -32.049 1.00 78.19 341 GLY A C 1
ATOM 2673 O O . GLY A 1 341 ? -5.347 42.417 -33.252 1.00 78.19 341 GLY A O 1
ATOM 2674 N N . MET A 1 342 ? -4.965 43.081 -31.153 1.00 80.56 342 MET A N 1
ATOM 2675 C CA . MET A 1 342 ? -4.001 44.116 -31.539 1.00 80.56 342 MET A CA 1
ATOM 2676 C C . MET A 1 342 ? -2.659 43.539 -32.007 1.00 80.56 342 MET A C 1
ATOM 2678 O O . MET A 1 342 ? -2.088 44.024 -32.987 1.00 80.56 342 MET A O 1
ATOM 2682 N N . LEU A 1 343 ? -2.161 42.501 -31.333 1.00 81.00 343 LEU A N 1
ATOM 2683 C CA . LEU A 1 343 ? -0.951 41.782 -31.729 1.00 81.00 343 LEU A CA 1
ATOM 2684 C C . LEU A 1 343 ? -1.139 41.077 -33.067 1.00 81.00 343 LEU A C 1
ATOM 2686 O O . LEU A 1 343 ? -0.310 41.252 -33.957 1.00 81.00 343 LEU A O 1
ATOM 2690 N N . GLU A 1 344 ? -2.250 40.360 -33.224 1.00 80.56 344 GLU A N 1
ATOM 2691 C CA . GLU A 1 344 ? -2.660 39.724 -34.469 1.00 80.56 344 GLU A CA 1
ATOM 2692 C C . GLU A 1 344 ? -2.746 40.766 -35.584 1.00 80.56 344 GLU A C 1
ATOM 2694 O O . GLU A 1 344 ? -2.106 40.593 -36.613 1.00 80.56 344 GLU A O 1
ATOM 2699 N N . GLY A 1 345 ? -3.382 41.918 -35.350 1.00 83.69 345 GLY A N 1
ATOM 2700 C CA . GLY A 1 345 ? -3.428 43.019 -36.315 1.00 83.69 345 GLY A CA 1
ATOM 2701 C C . GLY A 1 345 ? -2.053 43.572 -36.725 1.00 83.69 345 GLY A C 1
ATOM 2702 O O . GLY A 1 345 ? -1.868 43.959 -37.877 1.00 83.69 345 GLY A O 1
ATOM 2703 N N . LYS A 1 346 ? -1.056 43.582 -35.826 1.00 81.38 346 LYS A N 1
ATOM 2704 C CA . LYS A 1 346 ? 0.320 44.043 -36.127 1.00 81.38 346 LYS A CA 1
ATOM 2705 C C . LYS A 1 346 ? 1.126 43.057 -36.980 1.00 81.38 346 LYS A C 1
ATOM 2707 O O . LYS A 1 346 ? 2.100 43.460 -37.636 1.00 81.38 346 LYS A O 1
ATOM 2712 N N . ILE A 1 347 ? 0.769 41.776 -36.944 1.00 83.44 347 ILE A N 1
ATOM 2713 C CA . ILE A 1 347 ? 1.447 40.722 -37.710 1.00 83.44 347 ILE A CA 1
ATOM 2714 C C . ILE A 1 347 ? 0.593 40.166 -38.857 1.00 83.44 347 ILE A C 1
ATOM 2716 O O . ILE A 1 347 ? 1.119 39.441 -39.699 1.00 83.44 347 ILE A O 1
ATOM 2720 N N . ALA A 1 348 ? -0.684 40.541 -38.927 1.00 81.31 348 ALA A N 1
ATOM 2721 C CA . ALA A 1 348 ? -1.616 40.142 -39.968 1.00 81.31 348 ALA A CA 1
ATOM 2722 C C . ALA A 1 348 ? -1.087 40.529 -41.356 1.00 81.31 348 ALA A C 1
ATOM 2724 O O . ALA A 1 348 ? -0.539 41.613 -41.563 1.00 81.31 348 ALA A O 1
ATOM 2725 N N . GLY A 1 349 ? -1.235 39.614 -42.316 1.00 76.50 349 GLY A N 1
ATOM 2726 C CA . GLY A 1 349 ? -0.745 39.788 -43.687 1.00 76.50 349 GLY A CA 1
ATOM 2727 C C . GLY A 1 349 ? 0.746 39.489 -43.893 1.00 76.50 349 GLY A C 1
ATOM 2728 O O . GLY A 1 349 ? 1.226 39.609 -45.018 1.00 76.50 349 GLY A O 1
ATOM 2729 N N . LYS A 1 350 ? 1.483 39.074 -42.853 1.00 82.88 350 LYS A N 1
ATOM 2730 C CA . LYS A 1 350 ? 2.871 38.596 -42.968 1.00 82.88 350 LYS A CA 1
ATOM 2731 C C . LYS A 1 350 ? 2.906 37.067 -42.994 1.00 82.88 350 LYS A C 1
ATOM 2733 O O . LYS A 1 350 ? 2.189 36.417 -42.239 1.00 82.88 350 LYS A O 1
ATOM 2738 N N . VAL A 1 351 ? 3.757 36.498 -43.847 1.00 83.44 351 VAL A N 1
ATOM 2739 C CA . VAL A 1 351 ? 4.007 35.050 -43.911 1.00 83.44 351 VAL A CA 1
ATOM 2740 C C . VAL A 1 351 ? 5.370 34.769 -43.293 1.00 83.44 351 VAL A C 1
ATOM 2742 O O . VAL A 1 351 ? 6.361 35.390 -43.675 1.00 83.44 351 VAL A O 1
ATOM 2745 N N . PHE A 1 352 ? 5.413 33.839 -42.345 1.00 89.19 352 PHE A N 1
ATOM 2746 C CA . PHE A 1 352 ? 6.632 33.448 -41.640 1.00 89.19 352 PHE A CA 1
ATOM 2747 C C . PHE A 1 352 ? 7.056 32.051 -42.092 1.00 89.19 352 PHE A C 1
ATOM 2749 O O . PHE A 1 352 ? 6.223 31.149 -42.178 1.00 89.19 352 PHE A O 1
ATOM 2756 N N . ALA A 1 353 ? 8.341 31.882 -42.410 1.00 83.31 353 ALA A N 1
ATOM 2757 C CA . ALA A 1 353 ? 8.875 30.626 -42.936 1.00 83.31 353 ALA A CA 1
ATOM 2758 C C . ALA A 1 353 ? 9.026 29.551 -41.848 1.00 83.31 353 ALA A C 1
ATOM 2760 O O . ALA A 1 353 ? 8.892 28.361 -42.133 1.00 83.31 353 ALA A O 1
ATOM 2761 N N . THR A 1 354 ? 9.279 29.962 -40.602 1.00 86.12 354 THR A N 1
ATOM 2762 C CA . THR A 1 354 ? 9.417 29.063 -39.453 1.00 86.12 354 THR A CA 1
ATOM 2763 C C . THR A 1 354 ? 8.637 29.561 -38.235 1.00 86.12 354 THR A C 1
ATOM 2765 O O . THR A 1 354 ? 8.255 30.729 -38.133 1.00 86.12 354 THR A O 1
ATOM 2768 N N . VAL A 1 355 ? 8.409 28.659 -37.274 1.00 75.50 355 VAL A N 1
ATOM 2769 C CA . VAL A 1 355 ? 7.762 28.990 -35.993 1.00 75.50 355 VAL A CA 1
ATOM 2770 C C . VAL A 1 355 ? 8.604 29.976 -35.178 1.00 75.50 355 VAL A C 1
ATOM 2772 O O . VAL A 1 355 ? 8.047 30.810 -34.467 1.00 75.50 355 VAL A O 1
ATOM 2775 N N . ASP A 1 356 ? 9.930 29.909 -35.280 1.00 82.50 356 ASP A N 1
ATOM 2776 C CA . ASP A 1 356 ? 10.808 30.797 -34.519 1.00 82.50 356 ASP A CA 1
ATOM 2777 C C . ASP A 1 356 ? 10.827 32.218 -35.102 1.00 82.50 356 ASP A C 1
ATOM 2779 O O . ASP A 1 356 ? 10.838 33.182 -34.336 1.00 82.50 356 ASP A O 1
ATOM 2783 N N . ASP A 1 357 ? 10.666 32.368 -36.422 1.00 78.44 357 ASP A N 1
ATOM 2784 C CA . ASP A 1 357 ? 10.471 33.682 -37.056 1.00 78.44 357 ASP A CA 1
ATOM 2785 C C . ASP A 1 357 ? 9.162 34.346 -36.604 1.00 78.44 357 ASP A C 1
ATOM 2787 O O . ASP A 1 357 ? 9.118 35.549 -36.332 1.00 78.44 357 ASP A O 1
ATOM 2791 N N . LEU A 1 358 ? 8.089 33.556 -36.479 1.00 79.81 358 LEU A N 1
ATOM 2792 C CA . LEU A 1 358 ? 6.807 34.029 -35.956 1.00 79.81 358 LEU A CA 1
ATOM 2793 C C . LEU A 1 358 ? 6.933 34.480 -34.493 1.00 79.81 358 LEU A C 1
ATOM 2795 O O . LEU A 1 358 ? 6.417 35.539 -34.130 1.00 79.81 358 LEU A O 1
ATOM 2799 N N . LYS A 1 359 ? 7.636 33.709 -33.653 1.00 78.19 359 LYS A N 1
ATOM 2800 C CA . LYS A 1 359 ? 7.879 34.079 -32.249 1.00 78.19 359 LYS A CA 1
ATOM 2801 C C . LYS A 1 359 ? 8.664 35.382 -32.142 1.00 78.19 359 LYS A C 1
ATOM 2803 O O . LYS A 1 359 ? 8.234 36.276 -31.421 1.00 78.19 359 LYS A O 1
ATOM 2808 N N . ALA A 1 360 ? 9.752 35.522 -32.899 1.00 83.12 360 ALA A N 1
ATOM 2809 C CA . ALA A 1 360 ? 10.555 36.741 -32.901 1.00 83.12 360 ALA A CA 1
ATOM 2810 C C . ALA A 1 360 ? 9.726 37.968 -33.328 1.00 83.12 360 ALA A C 1
ATOM 2812 O O . ALA A 1 360 ? 9.812 39.037 -32.722 1.00 83.12 360 ALA A O 1
ATOM 2813 N N . ALA A 1 361 ? 8.857 37.817 -34.333 1.00 81.00 361 ALA A N 1
ATOM 2814 C CA . ALA A 1 361 ? 7.964 38.890 -34.765 1.00 81.00 361 ALA A CA 1
ATOM 2815 C C . ALA A 1 361 ? 6.913 39.264 -33.705 1.00 81.00 361 ALA A C 1
ATOM 2817 O O . ALA A 1 361 ? 6.613 40.448 -33.528 1.00 81.00 361 ALA A O 1
ATOM 2818 N N . LEU A 1 362 ? 6.374 38.278 -32.982 1.00 80.75 362 LEU A N 1
ATOM 2819 C CA . LEU A 1 362 ? 5.453 38.496 -31.865 1.00 80.75 362 LEU A CA 1
ATOM 2820 C C . LEU A 1 362 ? 6.134 39.200 -30.685 1.00 80.75 362 LEU A C 1
ATOM 2822 O O . LEU A 1 362 ? 5.535 40.102 -30.105 1.00 80.75 362 LEU A O 1
ATOM 2826 N N . GLU A 1 363 ? 7.382 38.855 -30.360 1.00 84.94 363 GLU A N 1
ATOM 2827 C CA . GLU A 1 363 ? 8.160 39.525 -29.309 1.00 84.94 363 GLU A CA 1
ATOM 2828 C C . GLU A 1 363 ? 8.391 41.009 -29.630 1.00 84.94 363 GLU A C 1
ATOM 2830 O O . GLU A 1 363 ? 8.210 41.874 -28.770 1.00 84.94 363 GLU A O 1
ATOM 2835 N N . VAL A 1 364 ? 8.703 41.329 -30.890 1.00 86.00 364 VAL A N 1
ATOM 2836 C CA . VAL A 1 364 ? 8.829 42.721 -31.353 1.00 86.00 364 VAL A CA 1
ATOM 2837 C C . VAL A 1 364 ? 7.481 43.446 -31.302 1.00 86.00 364 VAL A C 1
ATOM 2839 O O . VAL A 1 364 ? 7.402 44.584 -30.832 1.00 86.00 364 VAL A O 1
ATOM 2842 N N . ALA A 1 365 ? 6.402 42.801 -31.756 1.00 83.38 365 ALA A N 1
ATOM 2843 C CA . ALA A 1 365 ? 5.062 43.378 -31.705 1.00 83.38 365 ALA A CA 1
ATOM 2844 C C . ALA A 1 365 ? 4.633 43.667 -30.258 1.00 83.38 365 ALA A C 1
ATOM 2846 O O . ALA A 1 365 ? 4.121 44.757 -29.991 1.00 83.38 365 ALA A O 1
ATOM 2847 N N . TRP A 1 366 ? 4.926 42.751 -29.333 1.00 85.00 366 TRP A N 1
ATOM 2848 C CA . TRP A 1 366 ? 4.688 42.897 -27.899 1.00 85.00 366 TRP A CA 1
ATOM 2849 C C . TRP A 1 366 ? 5.442 44.082 -27.302 1.00 85.00 366 TRP A C 1
ATOM 2851 O O . TRP A 1 366 ? 4.843 44.935 -26.650 1.00 85.00 366 TRP A O 1
ATOM 2861 N N . ALA A 1 367 ? 6.743 44.181 -27.576 1.00 85.31 367 ALA A N 1
ATOM 2862 C CA . ALA A 1 367 ? 7.571 45.280 -27.086 1.00 85.31 367 ALA A CA 1
ATOM 2863 C C . ALA A 1 367 ? 7.117 46.656 -27.611 1.00 85.31 367 ALA A C 1
ATOM 2865 O O . ALA A 1 367 ? 7.417 47.680 -27.004 1.00 85.31 367 ALA A O 1
ATOM 2866 N N . SER A 1 368 ? 6.378 46.687 -28.726 1.00 84.94 368 SER A N 1
ATOM 2867 C CA . SER A 1 368 ? 5.841 47.911 -29.336 1.00 84.94 368 SER A CA 1
ATOM 2868 C C . SER A 1 368 ? 4.455 48.331 -28.825 1.00 84.94 368 SER A C 1
ATOM 2870 O O . SER A 1 368 ? 3.865 49.273 -29.367 1.00 84.94 368 SER A O 1
ATOM 2872 N N . ILE A 1 369 ? 3.882 47.609 -27.857 1.00 84.62 369 ILE A N 1
ATOM 2873 C CA . ILE A 1 369 ? 2.582 47.955 -27.282 1.00 84.62 369 ILE A CA 1
ATOM 2874 C C . ILE A 1 369 ? 2.725 49.217 -26.421 1.00 84.62 369 ILE A C 1
ATOM 2876 O O . ILE A 1 369 ? 3.527 49.266 -25.495 1.00 84.62 369 ILE A O 1
ATOM 2880 N N . ASP A 1 370 ? 1.901 50.225 -26.708 1.00 84.25 370 ASP A N 1
ATOM 2881 C CA . ASP A 1 370 ? 1.839 51.460 -25.925 1.00 84.25 370 ASP A CA 1
ATOM 2882 C C . ASP A 1 370 ? 1.273 51.217 -24.511 1.00 84.25 370 ASP A C 1
ATOM 2884 O O . ASP A 1 370 ? 0.174 50.679 -24.337 1.00 84.25 370 ASP A O 1
ATOM 2888 N N . ASP A 1 371 ? 1.981 51.704 -23.492 1.00 81.50 371 ASP A N 1
ATOM 2889 C CA . ASP A 1 371 ? 1.549 51.662 -22.091 1.00 81.50 371 ASP A CA 1
ATOM 2890 C C . ASP A 1 371 ? 0.184 52.337 -21.882 1.00 81.50 371 ASP A C 1
ATOM 2892 O O . ASP A 1 371 ? -0.616 51.911 -21.041 1.00 81.50 371 ASP A O 1
ATOM 2896 N N . GLY A 1 372 ? -0.110 53.401 -22.636 1.00 83.44 372 GLY A N 1
ATOM 2897 C CA . GLY A 1 372 ? -1.401 54.085 -22.593 1.00 83.44 372 GLY A CA 1
ATOM 2898 C C . GLY A 1 372 ? -2.548 53.192 -23.068 1.00 83.44 372 GLY A C 1
ATOM 2899 O O . GLY A 1 372 ? -3.617 53.167 -22.448 1.00 83.44 372 GLY A O 1
ATOM 2900 N N . TYR A 1 373 ? -2.327 52.422 -24.131 1.00 83.38 373 TYR A N 1
ATOM 2901 C CA . TYR A 1 373 ? -3.259 51.415 -24.633 1.00 83.38 373 TYR A CA 1
ATOM 2902 C C . TYR A 1 373 ? -3.512 50.309 -23.604 1.00 83.38 373 TYR A C 1
ATOM 2904 O O . TYR A 1 373 ? -4.674 49.981 -23.337 1.00 83.38 373 TYR A O 1
ATOM 2912 N N . LEU A 1 374 ? -2.463 49.800 -22.950 1.00 81.88 374 LEU A N 1
ATOM 2913 C CA . LEU A 1 374 ? -2.607 48.805 -21.880 1.00 81.88 374 LEU A CA 1
ATOM 2914 C C . LEU A 1 374 ? -3.412 49.360 -20.703 1.00 81.88 374 LEU A C 1
ATOM 2916 O O . LEU A 1 374 ? -4.354 48.718 -20.241 1.00 81.88 374 LEU A O 1
ATOM 2920 N N . ARG A 1 375 ? -3.128 50.592 -20.261 1.00 81.56 375 ARG A N 1
ATOM 2921 C CA . ARG A 1 375 ? -3.878 51.238 -19.169 1.00 81.56 375 ARG A CA 1
ATOM 2922 C C . ARG A 1 375 ? -5.351 51.437 -19.516 1.00 81.56 375 ARG A C 1
ATOM 2924 O O . ARG A 1 375 ? -6.207 51.181 -18.670 1.00 81.56 375 ARG A O 1
ATOM 2931 N N . ARG A 1 376 ? -5.677 51.869 -20.741 1.00 82.56 376 ARG A N 1
ATOM 2932 C CA . ARG A 1 376 ? -7.075 51.994 -21.199 1.00 82.56 376 ARG A CA 1
ATOM 2933 C C . ARG A 1 376 ? -7.775 50.638 -21.229 1.00 82.56 376 ARG A C 1
ATOM 2935 O O . ARG A 1 376 ? -8.895 50.530 -20.731 1.00 82.56 376 ARG A O 1
ATOM 2942 N N . THR A 1 377 ? -7.091 49.612 -21.728 1.00 81.12 377 THR A N 1
ATOM 2943 C CA . THR A 1 377 ? -7.597 48.237 -21.769 1.00 81.12 377 THR A CA 1
ATOM 2944 C C . THR A 1 377 ? -7.906 47.731 -20.357 1.00 81.12 377 THR A C 1
ATOM 2946 O O . THR A 1 377 ? -9.035 47.321 -20.090 1.00 81.12 377 THR A O 1
ATOM 2949 N N . VAL A 1 378 ? -6.971 47.876 -19.413 1.00 78.50 378 VAL A N 1
ATOM 2950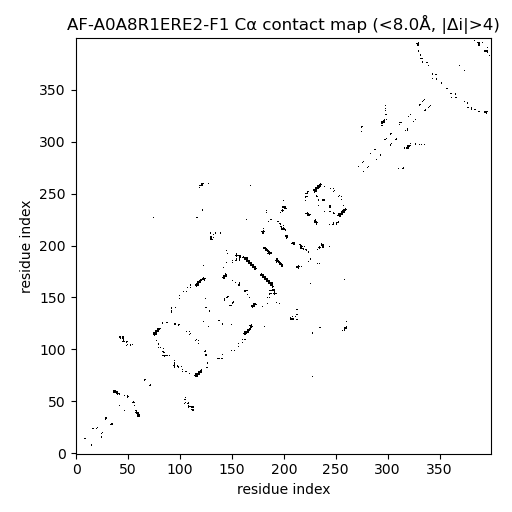 C CA . VAL A 1 378 ? -7.163 47.504 -18.000 1.00 78.50 378 VAL A CA 1
ATOM 2951 C C . VAL A 1 378 ? -8.304 48.295 -17.356 1.00 78.50 378 VAL A C 1
ATOM 2953 O O . VAL A 1 378 ? -9.150 47.728 -16.666 1.00 78.50 378 VAL A O 1
ATOM 2956 N N . ASN A 1 379 ? -8.395 49.602 -17.608 1.00 80.06 379 ASN A N 1
ATOM 2957 C CA . ASN A 1 379 ? -9.475 50.425 -17.061 1.00 80.06 379 ASN A CA 1
ATOM 2958 C C . ASN A 1 379 ? -10.857 50.023 -17.603 1.00 80.06 379 ASN A C 1
ATOM 2960 O O . ASN A 1 379 ? -11.850 50.110 -16.874 1.00 80.06 379 ASN A O 1
ATOM 2964 N N . SER A 1 380 ? -10.930 49.540 -18.848 1.00 79.75 380 SER A N 1
ATOM 2965 C CA . SER A 1 380 ? -12.180 49.088 -19.468 1.00 79.75 380 SER A CA 1
ATOM 2966 C C . SER A 1 380 ? -12.770 47.843 -18.789 1.00 79.75 380 SER A C 1
ATOM 2968 O O . SER A 1 380 ? -13.994 47.695 -18.757 1.00 79.75 380 SER A O 1
ATOM 2970 N N . VAL A 1 381 ? -11.938 47.021 -18.133 1.00 79.62 381 VAL A N 1
ATOM 2971 C CA . VAL A 1 381 ? -12.365 45.821 -17.389 1.00 79.62 381 VAL A CA 1
ATOM 2972 C C . VAL A 1 381 ? -13.423 46.170 -16.340 1.00 79.62 381 VAL A C 1
ATOM 2974 O O . VAL A 1 381 ? -14.418 45.463 -16.206 1.00 79.62 381 VAL A O 1
ATOM 2977 N N . LYS A 1 382 ? -13.298 47.317 -15.654 1.00 77.19 382 LYS A N 1
ATOM 2978 C CA . LYS A 1 382 ? -14.288 47.764 -14.653 1.00 77.19 382 LYS A CA 1
ATOM 2979 C C . LYS A 1 382 ? -15.678 47.989 -15.257 1.00 77.19 382 LYS A C 1
ATOM 2981 O O . LYS A 1 382 ? -16.683 47.665 -14.625 1.00 77.19 382 LYS A O 1
ATOM 2986 N N . LYS A 1 383 ? -15.751 48.550 -16.470 1.00 79.38 383 LYS A N 1
ATOM 2987 C CA . LYS A 1 383 ? -17.016 48.760 -17.196 1.00 79.38 383 LYS A CA 1
ATOM 2988 C C . LYS A 1 383 ? -17.622 47.413 -17.601 1.00 79.38 383 LYS A C 1
ATOM 2990 O O . LYS A 1 383 ? -18.816 47.206 -17.396 1.00 79.38 383 LYS A O 1
ATOM 2995 N N . ARG A 1 384 ? -16.789 46.493 -18.098 1.00 78.38 384 ARG A N 1
ATOM 2996 C CA . ARG A 1 384 ? -17.196 45.143 -18.5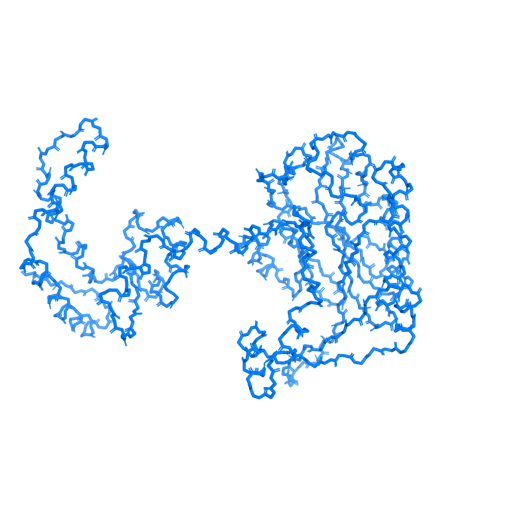17 1.00 78.38 384 ARG A CA 1
ATOM 2997 C C . ARG A 1 384 ? -17.697 44.287 -17.348 1.00 78.38 384 ARG A C 1
ATOM 2999 O O . ARG A 1 384 ? -18.765 43.694 -17.443 1.00 78.38 384 ARG A O 1
ATOM 3006 N N . LEU A 1 385 ? -17.017 44.330 -16.200 1.00 73.81 385 LEU A N 1
ATOM 3007 C CA . LEU A 1 385 ? -17.447 43.659 -14.965 1.00 73.81 385 LEU A CA 1
ATOM 3008 C C . LEU A 1 385 ? -18.832 44.125 -14.501 1.00 73.81 385 LEU A C 1
ATOM 3010 O O . LEU A 1 385 ? -19.687 43.309 -14.169 1.00 73.81 385 LEU A O 1
ATOM 3014 N N . ARG A 1 386 ? -19.087 45.440 -14.515 1.00 77.31 386 ARG A N 1
ATOM 3015 C CA . ARG A 1 386 ? -20.402 45.989 -14.143 1.00 77.31 386 ARG A CA 1
ATOM 3016 C C . ARG A 1 386 ? -21.512 45.516 -15.081 1.00 77.31 386 ARG A C 1
ATOM 3018 O O . ARG A 1 386 ? -22.610 45.221 -14.612 1.00 77.31 386 ARG A O 1
ATOM 3025 N N . ALA A 1 387 ? -21.231 45.425 -16.380 1.00 75.00 387 ALA A N 1
ATOM 3026 C CA . ALA A 1 387 ? -22.175 44.877 -17.351 1.00 75.00 387 ALA A CA 1
ATOM 3027 C C . ALA A 1 387 ? -22.458 43.390 -17.081 1.00 75.00 387 ALA A C 1
ATOM 3029 O O . ALA A 1 387 ? -23.620 42.989 -17.072 1.00 75.00 387 ALA A O 1
ATOM 3030 N N . CYS A 1 388 ? -21.427 42.614 -16.736 1.00 73.69 388 CYS A N 1
ATOM 3031 C CA . CYS A 1 388 ? -21.561 41.205 -16.370 1.00 73.69 388 CYS A CA 1
ATOM 3032 C C . CYS A 1 388 ? -22.437 40.973 -15.145 1.00 73.69 388 CYS A C 1
ATOM 3034 O O . CYS A 1 388 ? -23.309 40.103 -15.160 1.00 73.69 388 CYS A O 1
ATOM 3036 N N . VAL A 1 389 ? -22.252 41.781 -14.101 1.00 72.44 389 VAL A N 1
ATOM 3037 C CA . VAL A 1 389 ? -23.093 41.718 -12.900 1.00 72.44 389 VAL A CA 1
ATOM 3038 C C . VAL A 1 389 ? -24.546 42.054 -13.245 1.00 72.44 389 VAL A C 1
ATOM 3040 O O . VAL A 1 389 ? -25.455 41.339 -12.825 1.00 72.44 389 VAL A O 1
ATOM 3043 N N . LYS A 1 390 ? -24.784 43.092 -14.061 1.00 74.81 390 LYS A N 1
ATOM 3044 C CA . LYS A 1 390 ? -26.137 43.473 -14.503 1.00 74.81 390 LYS A CA 1
ATOM 3045 C C . LYS A 1 390 ? -26.811 42.366 -15.323 1.00 74.81 390 LYS A C 1
ATOM 3047 O O . LYS A 1 390 ? -28.004 42.134 -15.153 1.00 74.81 390 LYS A O 1
ATOM 3052 N N . ALA A 1 391 ? -26.048 41.675 -16.164 1.00 72.44 391 ALA A N 1
ATOM 3053 C CA . ALA A 1 391 ? -26.510 40.545 -16.966 1.00 72.44 391 ALA A CA 1
ATOM 3054 C C . ALA A 1 391 ? -26.590 39.221 -16.181 1.00 72.44 391 ALA A C 1
ATOM 3056 O O . ALA A 1 391 ? -26.928 38.192 -16.760 1.00 72.44 391 ALA A O 1
ATOM 3057 N N . ARG A 1 392 ? -26.263 39.222 -14.877 1.00 66.06 392 ARG A N 1
ATOM 3058 C CA . ARG A 1 392 ? -26.190 38.021 -14.025 1.00 66.06 392 ARG A CA 1
ATOM 3059 C C . ARG A 1 392 ? -25.358 36.893 -14.653 1.00 66.06 392 ARG A C 1
ATOM 3061 O O . ARG A 1 392 ? -25.730 35.729 -14.567 1.00 66.06 392 ARG A O 1
ATOM 3068 N N . GLY A 1 393 ? -24.252 37.247 -15.310 1.00 58.78 393 GLY A N 1
ATOM 3069 C CA . GLY A 1 393 ? -23.354 36.282 -15.955 1.00 58.78 393 GLY A CA 1
ATOM 3070 C C . GLY A 1 393 ? -23.835 35.721 -17.300 1.00 58.78 393 GLY A C 1
ATOM 3071 O O . GLY A 1 393 ? -23.183 34.834 -17.835 1.00 58.78 393 GLY A O 1
ATOM 3072 N N . SER A 1 394 ? -24.943 36.220 -17.863 1.00 57.09 394 SER A N 1
ATOM 3073 C CA . SER A 1 394 ? -25.352 35.905 -19.244 1.00 57.09 394 SER A CA 1
ATOM 3074 C C . SER A 1 394 ? -24.568 36.732 -20.277 1.00 57.09 394 SER A C 1
ATOM 3076 O O . SER A 1 394 ? -23.950 37.737 -19.922 1.00 57.09 394 SER A O 1
ATOM 3078 N N . ASN A 1 395 ? -24.620 36.339 -21.557 1.00 61.84 395 ASN A N 1
ATOM 3079 C CA . ASN A 1 395 ? -23.972 37.059 -22.661 1.00 61.84 395 ASN A CA 1
ATOM 3080 C C . ASN A 1 395 ? -24.394 38.532 -22.728 1.00 61.84 395 ASN A C 1
ATOM 3082 O O . ASN A 1 395 ? -25.578 38.859 -22.630 1.00 61.84 395 ASN A O 1
ATOM 3086 N N . PHE A 1 396 ? -23.424 39.415 -22.954 1.00 64.94 396 PHE A N 1
ATOM 3087 C CA . PHE A 1 396 ? -23.667 40.823 -23.237 1.00 64.94 396 PHE A CA 1
ATOM 3088 C C . PHE A 1 396 ? -22.668 41.310 -24.286 1.00 64.94 396 PHE A C 1
ATOM 3090 O O . PHE A 1 396 ? -21.460 41.118 -24.154 1.00 64.94 396 PHE A O 1
ATOM 3097 N N . GLU A 1 397 ? -23.164 41.963 -25.329 1.00 59.12 397 GLU A N 1
ATOM 3098 C CA . GLU A 1 397 ? -22.294 42.657 -26.268 1.00 59.12 397 GLU A CA 1
ATOM 3099 C C . GLU A 1 397 ? -21.930 44.017 -25.677 1.00 59.12 397 GLU A C 1
ATOM 3101 O O . GLU A 1 397 ? -22.784 44.878 -25.456 1.00 59.12 397 GLU A O 1
ATOM 3106 N N . ILE A 1 398 ? -20.644 44.221 -25.403 1.00 54.06 398 ILE A N 1
ATOM 3107 C CA . ILE A 1 398 ? -20.104 45.574 -25.308 1.00 54.06 398 ILE A CA 1
ATOM 3108 C C . ILE A 1 398 ? -19.496 45.850 -26.667 1.00 54.06 398 ILE A C 1
ATOM 3110 O O . ILE A 1 398 ? -18.373 45.429 -26.938 1.00 54.06 398 ILE A O 1
ATOM 3114 N N . LEU A 1 399 ? -20.256 46.558 -27.505 1.00 48.53 399 LEU A N 1
ATOM 3115 C CA . LEU A 1 399 ? -19.669 47.358 -28.572 1.00 48.53 399 LEU A CA 1
ATOM 3116 C C . LEU A 1 399 ? -18.635 48.264 -27.887 1.00 48.53 399 LEU A C 1
ATOM 3118 O O . LEU A 1 399 ? -18.994 49.085 -27.033 1.00 48.53 399 LEU A O 1
ATOM 3122 N N . LEU A 1 400 ? -17.358 47.962 -28.137 1.00 40.25 400 LEU A N 1
ATOM 3123 C CA . LEU A 1 400 ? -16.206 48.685 -27.600 1.00 40.25 400 LEU A CA 1
ATOM 3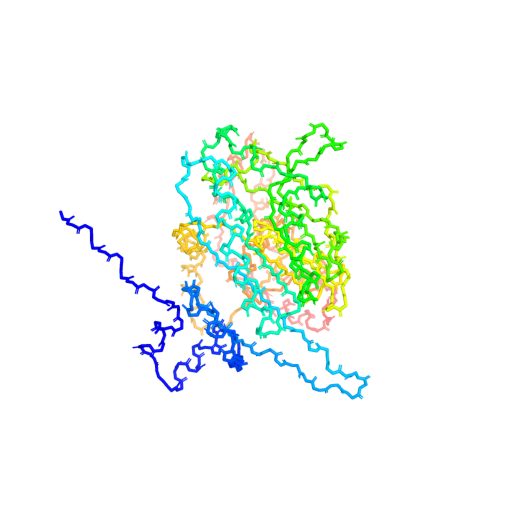124 C C . LEU A 1 400 ? -16.292 50.169 -27.938 1.00 40.25 400 LEU A C 1
ATOM 3126 O O . LEU A 1 400 ? -16.578 50.477 -29.115 1.00 40.25 400 LEU A O 1
#

Radius of gyration: 28.4 Å; Cα contacts (8 Å, |Δi|>4): 527; chains: 1; bounding box: 67×75×71 Å

Sequence (400 aa):
MAAASPAQFDGVDTALAAKLEGVELDEVRRVLYGRPYKSLEIPTTAEKLATDGDFQLVGYHVDAQKEQTRAPRLVRVAAIQNRIHRPTTDSVVEQRDAIHQRVGAMIEAAAAAGANVIGLQEAW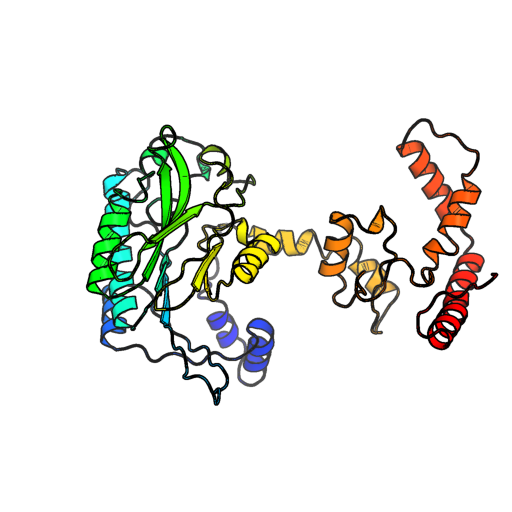TMPFAFCTRERLPWTEFAESVYTGPTTAFLSKLAVKHDIVIVSPILERDEEKDDVIWNTAVVISHTGRVIGRSRKNHIPRVGDFNESTYYMESTLGHPVFETKYGRIGINICYGRHHPQNWMVYALNGAEIIFNPSATVGTLSAEIARRLQISSSTVRILRRHFAGGPFILQQDWAPSHGSRSTLAVLEAHFPGFLDKNLWPASSPDLNPMDFSVWGMLEGKIAGKVFATVDDLKAALEVAWASIDDGYLRRTVNSVKKRLRACVKARGSNFEILL